Protein AF-A0A7V2NKX8-F1 (afdb_monomer)

Radius of gyration: 27.33 Å; Cα contacts (8 Å, |Δi|>4): 771; chains: 1; bounding box: 65×80×84 Å

Structure (mmCIF, N/CA/C/O backbone):
data_AF-A0A7V2NKX8-F1
#
_entry.id   AF-A0A7V2NKX8-F1
#
loop_
_atom_site.group_PDB
_atom_site.id
_atom_site.type_symbol
_atom_site.label_atom_id
_atom_site.label_alt_id
_atom_site.label_comp_id
_atom_site.label_asym_id
_atom_site.label_entity_id
_atom_site.label_seq_id
_atom_site.pdbx_PDB_ins_code
_atom_site.Cartn_x
_atom_site.Cartn_y
_atom_site.Cartn_z
_atom_site.occupancy
_atom_site.B_iso_or_equiv
_atom_site.auth_seq_id
_atom_site.auth_comp_id
_atom_site.auth_asym_id
_atom_site.auth_atom_id
_atom_site.pdbx_PDB_model_num
ATOM 1 N N . VAL A 1 1 ? -2.791 -14.539 -4.372 1.00 86.00 1 VAL A N 1
ATOM 2 C CA . VAL A 1 1 ? -1.426 -14.027 -4.653 1.00 86.00 1 VAL A CA 1
ATOM 3 C C . VAL A 1 1 ? -1.255 -12.547 -4.314 1.00 86.00 1 VAL A C 1
ATOM 5 O O . VAL A 1 1 ? -0.538 -12.259 -3.369 1.00 86.00 1 VAL A O 1
ATOM 8 N N . VAL A 1 2 ? -1.883 -11.596 -5.023 1.00 87.94 2 VAL A N 1
ATOM 9 C CA . VAL A 1 2 ? -1.654 -10.149 -4.773 1.00 87.94 2 VAL A CA 1
ATOM 10 C C . VAL A 1 2 ? -2.033 -9.726 -3.353 1.00 87.94 2 VAL A C 1
ATOM 12 O O . VAL A 1 2 ? -1.256 -9.037 -2.705 1.00 87.94 2 VAL A O 1
ATOM 15 N N . GLU A 1 3 ? -3.174 -10.184 -2.837 1.00 80.44 3 GLU A N 1
ATOM 16 C CA . GLU A 1 3 ? -3.588 -9.921 -1.448 1.00 80.44 3 GLU A CA 1
ATOM 17 C C . GLU A 1 3 ? -2.590 -10.478 -0.418 1.00 80.44 3 GLU A C 1
ATOM 19 O O . GLU A 1 3 ? -2.285 -9.825 0.573 1.00 80.44 3 GLU A O 1
ATOM 24 N N . GLU A 1 4 ? -2.013 -11.653 -0.677 1.00 77.62 4 GLU A N 1
ATOM 25 C CA . GLU A 1 4 ? -0.997 -12.254 0.200 1.00 77.62 4 GLU A CA 1
ATOM 26 C C . GLU A 1 4 ? 0.262 -11.386 0.238 1.00 77.62 4 GLU A C 1
ATOM 28 O O . GLU A 1 4 ? 0.815 -11.130 1.304 1.00 77.62 4 GLU A O 1
ATOM 33 N N . MET A 1 5 ? 0.690 -10.882 -0.923 1.00 83.44 5 MET A N 1
ATOM 34 C CA . MET A 1 5 ? 1.859 -10.009 -1.028 1.00 83.44 5 MET A CA 1
ATOM 35 C C . MET A 1 5 ? 1.597 -8.609 -0.472 1.00 83.44 5 MET A C 1
ATOM 37 O O . MET A 1 5 ? 2.503 -7.995 0.092 1.00 83.44 5 MET A O 1
ATOM 41 N N . ALA A 1 6 ? 0.361 -8.118 -0.554 1.00 79.19 6 ALA A N 1
ATOM 42 C CA . ALA A 1 6 ? -0.075 -6.894 0.108 1.00 79.19 6 ALA A CA 1
ATOM 43 C C . ALA A 1 6 ? 0.093 -7.005 1.624 1.00 79.19 6 ALA A C 1
ATOM 45 O O . ALA A 1 6 ? 0.728 -6.165 2.263 1.00 79.19 6 ALA A O 1
ATOM 46 N N . ILE A 1 7 ? -0.374 -8.116 2.183 1.00 69.81 7 ILE A N 1
ATOM 47 C CA . ILE A 1 7 ? -0.242 -8.389 3.606 1.00 69.81 7 ILE A CA 1
ATOM 48 C C . ILE A 1 7 ? 1.227 -8.567 4.003 1.00 69.81 7 ILE A C 1
ATOM 50 O O . ILE A 1 7 ? 1.686 -7.906 4.937 1.00 69.81 7 ILE A O 1
ATOM 54 N N . ALA A 1 8 ? 1.985 -9.387 3.270 1.00 68.81 8 ALA A N 1
ATOM 55 C CA . ALA A 1 8 ? 3.402 -9.617 3.543 1.00 68.81 8 ALA A CA 1
ATOM 56 C C . ALA A 1 8 ? 4.214 -8.309 3.479 1.00 68.81 8 ALA A C 1
ATOM 58 O O . ALA A 1 8 ? 5.013 -8.012 4.361 1.00 68.81 8 ALA A O 1
ATOM 59 N N . SER A 1 9 ? 3.991 -7.472 2.467 1.00 69.06 9 SER A N 1
ATOM 60 C CA . SER A 1 9 ? 4.708 -6.196 2.323 1.00 69.06 9 SER A CA 1
ATOM 61 C C . SER A 1 9 ? 4.183 -5.077 3.239 1.00 69.06 9 SER A C 1
ATOM 63 O O . SER A 1 9 ? 4.839 -4.042 3.381 1.00 69.06 9 SER A O 1
ATOM 65 N N . GLY A 1 10 ? 3.011 -5.259 3.858 1.00 68.50 10 GLY A N 1
ATOM 66 C CA . GLY A 1 10 ? 2.302 -4.239 4.635 1.00 68.50 10 GLY A CA 1
ATOM 67 C C . GLY A 1 10 ? 1.699 -3.111 3.787 1.00 68.50 10 GLY A C 1
ATOM 68 O O . GLY A 1 10 ? 1.258 -2.099 4.341 1.00 68.50 10 GLY A O 1
ATOM 69 N N . ILE A 1 11 ? 1.692 -3.257 2.459 1.00 74.25 11 ILE A N 1
ATOM 70 C CA . ILE A 1 11 ? 1.139 -2.292 1.504 1.00 74.25 11 ILE A CA 1
ATOM 71 C C . ILE A 1 11 ? -0.282 -2.727 1.142 1.00 74.25 11 ILE A C 1
ATOM 73 O O . ILE A 1 11 ? -0.498 -3.908 0.908 1.00 74.25 11 ILE A O 1
ATOM 77 N N . PRO A 1 12 ? -1.255 -1.807 1.034 1.00 71.94 12 PRO A N 1
ATOM 78 C CA . PRO A 1 12 ? -2.581 -2.143 0.523 1.00 71.94 12 PRO A CA 1
ATOM 79 C C . PRO A 1 12 ? -2.504 -2.829 -0.840 1.00 71.94 12 PRO A C 1
ATOM 81 O O . PRO A 1 12 ? -1.695 -2.433 -1.682 1.00 71.94 12 PRO A O 1
ATOM 84 N N . ALA A 1 13 ? -3.378 -3.803 -1.086 1.00 82.94 13 ALA A N 1
ATOM 85 C CA . ALA A 1 13 ? -3.408 -4.478 -2.374 1.00 82.94 13 ALA A CA 1
ATOM 86 C C . ALA A 1 13 ? -3.686 -3.456 -3.502 1.00 82.94 13 ALA A C 1
ATOM 88 O O . ALA A 1 13 ? -4.699 -2.747 -3.473 1.00 82.94 13 ALA A O 1
ATOM 89 N N . PRO A 1 14 ? -2.773 -3.305 -4.477 1.00 84.75 14 PRO A N 1
ATOM 90 C CA . PRO A 1 14 ? -3.016 -2.459 -5.630 1.00 84.75 14 PRO A CA 1
ATOM 91 C C . PRO A 1 14 ? -4.041 -3.135 -6.554 1.00 84.75 14 PRO A C 1
ATOM 93 O O . PRO A 1 14 ? -4.100 -4.367 -6.606 1.00 84.75 14 PRO A O 1
ATOM 96 N N . PRO A 1 15 ? -4.837 -2.362 -7.312 1.00 84.44 15 PRO A N 1
ATOM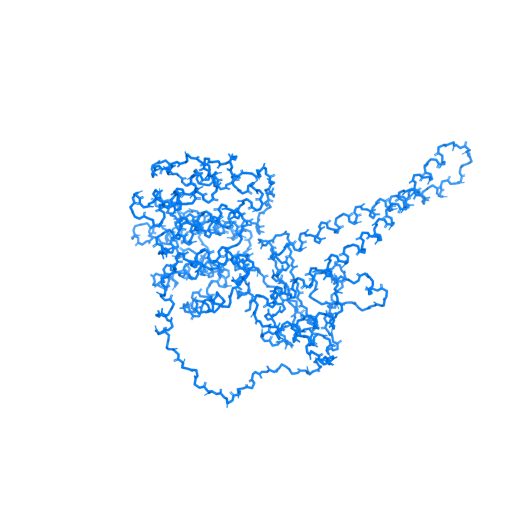 97 C CA . PRO A 1 15 ? -5.657 -2.922 -8.377 1.00 84.44 15 PRO A CA 1
ATOM 98 C C . PRO A 1 15 ? -4.797 -3.704 -9.374 1.00 84.44 15 PRO A C 1
ATOM 100 O O . PRO A 1 15 ? -3.687 -3.278 -9.713 1.00 84.44 15 PRO A O 1
ATOM 103 N N . VAL A 1 16 ? -5.330 -4.831 -9.840 1.00 89.75 16 VAL A N 1
ATOM 104 C CA . VAL A 1 16 ? -4.649 -5.743 -10.761 1.00 89.75 16 VAL A CA 1
ATOM 105 C C . VAL A 1 16 ? -5.318 -5.662 -12.125 1.00 89.75 16 VAL A C 1
ATOM 107 O O . VAL A 1 16 ? -6.537 -5.783 -12.220 1.00 89.75 16 VAL A O 1
ATOM 110 N N . TYR A 1 17 ? -4.521 -5.472 -13.171 1.00 90.31 17 TYR A N 1
ATOM 111 C CA . TYR A 1 17 ? -4.978 -5.421 -14.554 1.00 90.31 17 TYR A CA 1
ATOM 112 C C . TYR A 1 17 ? -4.379 -6.576 -15.342 1.00 90.31 17 TYR A C 1
ATOM 114 O O . TYR A 1 17 ? -3.179 -6.835 -15.260 1.00 90.31 17 TYR A O 1
ATOM 122 N N . LEU A 1 18 ? -5.220 -7.238 -16.129 1.00 91.62 18 LEU A N 1
ATOM 123 C CA . LEU A 1 18 ? -4.806 -8.289 -17.045 1.00 91.62 18 LEU A CA 1
ATOM 124 C C . LEU A 1 18 ? -4.604 -7.699 -18.442 1.00 91.62 18 LEU A C 1
ATOM 126 O O . LEU A 1 18 ? -5.542 -7.171 -19.040 1.00 91.62 18 LEU A O 1
ATOM 130 N N . LEU A 1 19 ? -3.384 -7.802 -18.962 1.00 88.56 19 LEU A N 1
ATOM 131 C CA . LEU A 1 19 ? -3.098 -7.608 -20.377 1.00 88.56 19 LEU A CA 1
ATOM 132 C C . LEU A 1 19 ? -3.481 -8.891 -21.115 1.00 88.56 19 LEU A C 1
ATOM 134 O O . LEU A 1 19 ? -2.686 -9.828 -21.229 1.00 88.56 19 LEU A O 1
ATOM 138 N N . ALA A 1 20 ? -4.740 -8.930 -21.549 1.00 86.88 20 ALA A N 1
ATOM 139 C CA . ALA A 1 20 ? -5.260 -10.003 -22.380 1.00 86.88 20 ALA A CA 1
ATOM 140 C C . ALA A 1 20 ? -4.481 -10.081 -23.703 1.00 86.88 20 ALA A C 1
ATOM 142 O O . ALA A 1 20 ? -3.975 -9.070 -24.185 1.00 86.88 20 ALA A O 1
ATOM 143 N N . GLU A 1 21 ? -4.409 -11.281 -24.279 1.00 85.75 21 GLU A N 1
ATOM 144 C CA . GLU A 1 21 ? -3.775 -11.552 -25.583 1.00 85.75 21 GLU A CA 1
ATOM 145 C C . GLU A 1 21 ? -2.246 -11.362 -25.637 1.00 85.75 21 GLU A C 1
ATOM 147 O O . GLU A 1 21 ? -1.655 -11.531 -26.696 1.00 85.75 21 GLU A O 1
ATOM 152 N N . GLU A 1 22 ? -1.581 -11.091 -24.510 1.00 84.81 22 GLU A N 1
ATOM 153 C CA . GLU A 1 22 ? -0.115 -11.039 -24.420 1.00 84.81 22 GLU A CA 1
ATOM 154 C C . GLU A 1 22 ? 0.438 -12.394 -23.919 1.00 84.81 22 GLU A C 1
ATOM 156 O O . GLU A 1 22 ? 0.313 -12.698 -22.725 1.00 84.81 22 GLU A O 1
ATOM 161 N N . PRO A 1 23 ? 1.041 -13.232 -24.793 1.00 83.62 23 PRO A N 1
ATOM 162 C CA . PRO A 1 23 ? 1.459 -14.595 -24.449 1.00 83.62 23 PRO A CA 1
ATOM 163 C C . PRO A 1 23 ? 2.796 -14.661 -23.698 1.00 83.62 23 PRO A C 1
ATOM 165 O O . PRO A 1 23 ? 3.122 -15.703 -23.135 1.00 83.62 23 PRO A O 1
ATOM 168 N N . GLY A 1 24 ? 3.594 -13.590 -23.694 1.00 82.69 24 GLY A N 1
ATOM 169 C CA . GLY A 1 24 ? 4.851 -13.547 -22.947 1.00 82.69 24 GLY A CA 1
ATOM 170 C C . GLY A 1 24 ? 4.618 -13.447 -21.439 1.00 82.69 24 GLY A C 1
ATOM 171 O O . GLY A 1 24 ? 3.645 -12.839 -20.994 1.00 82.69 24 GLY A O 1
ATOM 172 N N . ILE A 1 25 ? 5.526 -14.003 -20.637 1.00 85.88 25 ILE A N 1
ATOM 173 C CA . ILE A 1 25 ? 5.483 -13.901 -19.173 1.00 85.88 25 ILE A CA 1
ATOM 174 C C . ILE A 1 25 ? 6.019 -12.530 -18.765 1.00 85.88 25 ILE A C 1
ATOM 176 O O . ILE A 1 25 ? 7.224 -12.263 -18.824 1.00 85.88 25 ILE A O 1
ATOM 180 N N . ASN A 1 26 ? 5.120 -11.641 -18.355 1.00 86.62 26 ASN A N 1
ATOM 181 C CA . ASN A 1 26 ? 5.476 -10.335 -17.836 1.00 86.62 26 ASN A CA 1
ATOM 182 C C . ASN A 1 26 ? 4.508 -9.819 -16.759 1.00 86.62 26 ASN A C 1
ATOM 184 O O . ASN A 1 26 ? 3.315 -10.137 -16.727 1.00 86.62 26 ASN A O 1
ATOM 188 N N . ALA A 1 27 ? 5.043 -8.977 -15.887 1.00 88.50 27 ALA A N 1
ATOM 189 C CA . ALA A 1 27 ? 4.299 -8.206 -14.906 1.00 88.50 27 ALA A CA 1
ATOM 190 C C . ALA A 1 27 ? 4.972 -6.840 -14.736 1.00 88.50 27 ALA A C 1
ATOM 192 O O . ALA A 1 27 ? 6.127 -6.668 -15.122 1.00 88.50 27 ALA A O 1
ATOM 193 N N . PHE A 1 28 ? 4.248 -5.854 -14.215 1.00 87.06 28 PHE A N 1
ATOM 194 C CA . PHE A 1 28 ? 4.824 -4.553 -13.883 1.00 87.06 28 PHE A CA 1
ATOM 195 C C . PHE A 1 28 ? 4.026 -3.834 -12.803 1.00 87.06 28 PHE A C 1
ATOM 197 O O . PHE A 1 28 ? 2.795 -3.897 -12.772 1.00 87.06 28 PHE A O 1
ATOM 204 N N . ALA A 1 29 ? 4.722 -3.062 -11.976 1.00 87.56 29 ALA A N 1
ATOM 205 C CA . ALA A 1 29 ? 4.133 -2.057 -11.104 1.00 87.56 29 ALA A CA 1
ATOM 206 C C . ALA A 1 29 ? 4.202 -0.650 -11.728 1.00 87.56 29 ALA A C 1
ATOM 208 O O . ALA A 1 29 ? 5.256 -0.192 -12.176 1.00 87.56 29 ALA A O 1
ATOM 209 N N . ALA A 1 30 ? 3.085 0.080 -11.703 1.00 83.88 30 ALA A N 1
ATOM 210 C CA . ALA A 1 30 ? 3.014 1.472 -12.152 1.00 83.88 30 ALA A CA 1
ATOM 211 C C . ALA A 1 30 ? 2.344 2.373 -11.104 1.00 83.88 30 ALA A C 1
ATOM 213 O O . ALA A 1 30 ? 1.443 1.941 -10.395 1.00 83.88 30 ALA A O 1
ATOM 214 N N . GLY A 1 31 ? 2.783 3.633 -11.002 1.00 82.44 31 GLY A N 1
ATOM 215 C CA . GLY A 1 31 ? 2.271 4.615 -10.033 1.00 82.44 31 GLY A CA 1
ATOM 216 C C . GLY A 1 31 ? 3.345 5.602 -9.556 1.00 82.44 31 GLY A C 1
ATOM 217 O O . GLY A 1 31 ? 4.519 5.491 -9.911 1.00 82.44 31 GLY A O 1
ATOM 218 N N . PHE A 1 32 ? 2.980 6.596 -8.742 1.00 78.25 32 PHE A N 1
ATOM 219 C CA . PHE A 1 32 ? 3.934 7.556 -8.158 1.00 78.25 32 PHE A CA 1
ATOM 220 C C . PHE A 1 32 ? 4.232 7.301 -6.667 1.00 78.25 32 PHE A C 1
ATOM 222 O O . PHE A 1 32 ? 5.248 7.755 -6.107 1.00 78.25 32 PHE A O 1
ATOM 229 N N . SER A 1 33 ? 3.332 6.608 -5.987 1.00 77.50 33 SER A N 1
ATOM 230 C CA . SER A 1 33 ? 3.396 6.217 -4.585 1.00 77.50 33 SER A CA 1
ATOM 231 C C . SER A 1 33 ? 2.703 4.862 -4.381 1.00 77.50 33 SER A C 1
ATOM 233 O O . SER A 1 33 ? 1.998 4.396 -5.268 1.00 77.50 33 SER A O 1
ATOM 235 N N . PRO A 1 34 ? 2.852 4.222 -3.210 1.00 77.38 34 PRO A N 1
ATOM 236 C CA . PRO A 1 34 ? 2.105 2.999 -2.908 1.00 77.38 34 PRO A CA 1
ATOM 237 C C . PRO A 1 34 ? 0.575 3.171 -2.934 1.00 77.38 34 PRO A C 1
ATOM 239 O O . PRO A 1 34 ? -0.153 2.201 -3.105 1.00 77.38 34 PRO A O 1
ATOM 242 N N . ARG A 1 35 ? 0.069 4.403 -2.776 1.00 75.44 35 ARG A N 1
ATOM 243 C CA . ARG A 1 35 ? -1.374 4.690 -2.712 1.00 75.44 35 ARG A CA 1
ATOM 244 C C . ARG A 1 35 ? -2.054 4.613 -4.082 1.00 75.44 35 ARG A C 1
ATOM 246 O O . ARG A 1 35 ? -3.188 4.156 -4.163 1.00 75.44 35 ARG A O 1
ATOM 253 N N . ASP A 1 36 ? -1.357 5.036 -5.131 1.00 78.88 36 ASP A N 1
ATOM 254 C CA . ASP A 1 36 ? -1.800 5.064 -6.533 1.00 78.88 36 ASP A CA 1
ATOM 255 C C . ASP A 1 36 ? -1.119 3.972 -7.376 1.00 78.88 36 ASP A C 1
ATOM 257 O O . ASP A 1 36 ? -1.082 4.059 -8.601 1.00 78.88 36 ASP A O 1
ATOM 261 N N . ALA A 1 37 ? -0.537 2.966 -6.718 1.00 84.88 37 ALA A N 1
ATOM 262 C CA . ALA A 1 37 ? 0.099 1.848 -7.392 1.00 84.88 37 ALA A CA 1
ATOM 263 C C . ALA A 1 37 ? -0.943 0.918 -8.028 1.00 84.88 37 ALA A C 1
ATOM 265 O O . ALA A 1 37 ? -1.986 0.640 -7.433 1.00 84.88 37 ALA A O 1
ATOM 266 N N . VAL A 1 38 ? -0.616 0.398 -9.207 1.00 88.75 38 VAL A N 1
ATOM 267 C CA . VAL A 1 38 ? -1.339 -0.663 -9.915 1.00 88.75 38 VAL A CA 1
ATOM 268 C C . VAL A 1 38 ? -0.356 -1.754 -10.323 1.00 88.75 38 VAL A C 1
ATOM 270 O O . VAL A 1 38 ? 0.819 -1.464 -10.559 1.00 88.75 38 VAL A O 1
ATOM 273 N N . ILE A 1 39 ? -0.838 -2.991 -10.419 1.00 90.81 39 ILE A N 1
ATOM 274 C CA . ILE A 1 39 ? -0.069 -4.119 -10.952 1.00 90.81 39 ILE A CA 1
ATOM 275 C C . ILE A 1 39 ? -0.699 -4.556 -12.271 1.00 90.81 39 ILE A C 1
ATOM 277 O O . ILE A 1 39 ? -1.894 -4.835 -12.329 1.00 90.81 39 ILE A O 1
ATOM 281 N N . GLY A 1 40 ? 0.101 -4.617 -13.328 1.00 90.81 40 GLY A N 1
ATOM 282 C CA . GLY A 1 40 ? -0.261 -5.261 -14.584 1.00 90.81 40 GLY A CA 1
ATOM 283 C C . GLY A 1 40 ? 0.344 -6.658 -14.656 1.00 90.81 40 GLY A C 1
ATOM 284 O O . GLY A 1 40 ? 1.505 -6.840 -14.299 1.00 90.81 40 GLY A O 1
ATOM 285 N N . VAL A 1 41 ? -0.426 -7.631 -15.130 1.00 92.75 41 VAL A N 1
ATOM 286 C CA . VAL A 1 41 ? 0.032 -8.994 -15.436 1.00 92.75 41 VAL A CA 1
ATOM 287 C C . VAL A 1 41 ? -0.401 -9.363 -16.849 1.00 92.75 41 VAL A C 1
ATOM 289 O O . VAL A 1 41 ? -1.491 -8.990 -17.274 1.00 92.75 41 VAL A O 1
ATOM 292 N N . THR A 1 42 ? 0.442 -10.064 -17.599 1.00 90.62 42 THR A N 1
ATOM 293 C CA . THR A 1 42 ? 0.073 -10.600 -18.918 1.00 90.62 42 THR A CA 1
ATOM 294 C C . THR A 1 42 ? -0.684 -11.918 -18.798 1.00 90.62 42 THR A C 1
ATOM 296 O O . THR A 1 42 ? -0.576 -12.616 -17.788 1.00 90.62 42 THR A O 1
ATOM 299 N N . GLN A 1 43 ? -1.425 -12.280 -19.847 1.00 91.06 43 GLN A N 1
ATOM 300 C CA . GLN A 1 43 ? -2.075 -13.588 -19.948 1.00 91.06 43 GLN A CA 1
ATOM 301 C C . GLN A 1 43 ? -1.054 -14.734 -19.824 1.00 91.06 43 GLN A C 1
ATOM 303 O O . GLN A 1 43 ? -1.264 -15.659 -19.042 1.00 91.06 43 GLN A O 1
ATOM 308 N N . GLY A 1 44 ? 0.108 -14.614 -20.481 1.00 86.38 44 GLY A N 1
ATOM 309 C CA . GLY A 1 44 ? 1.201 -15.588 -20.377 1.00 86.38 44 GLY A CA 1
ATOM 310 C C . GLY A 1 44 ? 1.683 -15.834 -18.944 1.00 86.38 44 GLY A C 1
ATOM 311 O O . GLY A 1 44 ? 1.943 -16.974 -18.569 1.00 86.38 44 GLY A O 1
ATOM 312 N N . THR A 1 45 ? 1.731 -14.796 -18.104 1.00 90.00 45 THR A N 1
ATOM 313 C CA . THR A 1 45 ? 2.105 -14.923 -16.684 1.00 90.00 45 THR A CA 1
ATOM 314 C C . THR A 1 45 ? 1.121 -15.775 -15.888 1.00 90.00 45 THR A C 1
ATOM 316 O O . THR A 1 45 ? 1.534 -16.461 -14.959 1.00 90.00 45 THR A O 1
ATOM 319 N N . ILE A 1 46 ? -0.169 -15.733 -16.226 1.00 91.12 46 ILE A N 1
ATOM 320 C CA . ILE A 1 46 ? -1.202 -16.517 -15.539 1.00 91.12 46 ILE A CA 1
ATOM 321 C C . ILE A 1 46 ? -1.209 -17.960 -16.046 1.00 91.12 46 ILE A C 1
ATOM 323 O O . ILE A 1 46 ? -1.332 -18.884 -15.247 1.00 91.12 46 ILE A O 1
ATOM 327 N N . ASP A 1 47 ? -1.056 -18.150 -17.354 1.00 89.94 47 ASP A N 1
ATOM 328 C CA . ASP A 1 47 ? -1.216 -19.465 -17.978 1.00 89.94 47 ASP A CA 1
ATOM 329 C C . ASP A 1 47 ? 0.028 -20.354 -17.820 1.00 89.94 47 ASP A C 1
ATOM 331 O O . ASP A 1 47 ? -0.084 -21.577 -17.722 1.00 89.94 47 ASP A O 1
ATOM 335 N N . GLN A 1 48 ? 1.224 -19.753 -17.792 1.00 87.88 48 GLN A N 1
ATOM 336 C CA . GLN A 1 48 ? 2.491 -20.488 -17.901 1.00 87.88 48 GLN A CA 1
ATOM 337 C C . GLN A 1 48 ? 3.257 -20.620 -16.583 1.00 87.88 48 GLN A C 1
ATOM 339 O O . GLN A 1 48 ? 4.191 -21.421 -16.518 1.00 87.88 48 GLN A O 1
ATOM 344 N N . LEU A 1 49 ? 2.902 -19.850 -15.549 1.00 90.12 49 LEU A N 1
ATOM 345 C CA . LEU A 1 49 ? 3.551 -19.926 -14.241 1.00 90.12 49 LEU A CA 1
ATOM 346 C C . LEU A 1 49 ? 2.733 -20.764 -13.261 1.00 90.12 49 LEU A C 1
ATOM 348 O O . LEU A 1 49 ? 1.509 -20.651 -13.183 1.00 90.12 49 LEU A O 1
ATOM 352 N N . SER A 1 50 ? 3.423 -21.554 -12.437 1.00 91.50 50 SER A N 1
ATOM 353 C CA . SER A 1 50 ? 2.797 -22.153 -11.258 1.00 91.50 50 SER A CA 1
ATOM 354 C C . SER A 1 50 ? 2.387 -21.069 -10.255 1.00 91.50 50 SER A C 1
ATOM 356 O O . SER A 1 50 ? 2.861 -19.929 -10.297 1.00 91.50 50 SER A O 1
ATOM 358 N N . ARG A 1 51 ? 1.528 -21.421 -9.294 1.00 90.62 51 ARG A N 1
ATOM 359 C CA . ARG A 1 51 ? 1.091 -20.487 -8.246 1.00 90.62 51 ARG A CA 1
ATOM 360 C C . ARG A 1 51 ? 2.272 -19.869 -7.485 1.00 90.62 51 ARG A C 1
ATOM 362 O O . ARG A 1 51 ? 2.247 -18.670 -7.210 1.00 90.62 51 ARG A O 1
ATOM 369 N N . ASP A 1 52 ? 3.290 -20.666 -7.173 1.00 89.50 52 ASP A N 1
ATOM 370 C CA . ASP A 1 52 ? 4.472 -20.230 -6.422 1.00 89.50 52 ASP A CA 1
ATOM 371 C C . ASP A 1 52 ? 5.385 -19.342 -7.271 1.00 89.50 52 ASP A C 1
ATOM 373 O O . ASP A 1 52 ? 5.909 -18.335 -6.792 1.00 89.50 52 ASP A O 1
ATOM 377 N N . GLN A 1 53 ? 5.515 -19.659 -8.560 1.00 92.88 53 GLN A N 1
ATOM 378 C CA . GLN A 1 53 ? 6.241 -18.823 -9.512 1.00 92.88 53 GLN A CA 1
ATOM 379 C C . GLN A 1 53 ? 5.554 -17.468 -9.700 1.00 92.88 53 GLN A C 1
ATOM 381 O O . GLN A 1 53 ? 6.201 -16.424 -9.600 1.00 92.88 53 GLN A O 1
ATOM 386 N N . LEU A 1 54 ? 4.231 -17.472 -9.883 1.00 93.00 54 LEU A N 1
ATOM 387 C CA . LEU A 1 54 ? 3.417 -16.263 -9.938 1.00 93.00 54 LEU A CA 1
ATOM 388 C C . LEU A 1 54 ? 3.562 -15.446 -8.648 1.00 93.00 54 LEU A C 1
ATOM 390 O O . LEU A 1 54 ? 3.720 -14.229 -8.703 1.00 93.00 54 LEU A O 1
ATOM 394 N N . GLN A 1 55 ? 3.553 -16.098 -7.483 1.00 91.25 55 GLN A N 1
ATOM 395 C CA . GLN A 1 55 ? 3.776 -15.427 -6.204 1.00 91.25 55 GLN A CA 1
ATOM 396 C C . GLN A 1 55 ? 5.159 -14.768 -6.137 1.00 91.25 55 GLN A C 1
ATOM 398 O O . GLN A 1 55 ? 5.244 -13.616 -5.714 1.00 91.25 55 GLN A O 1
ATOM 403 N N . GLY A 1 56 ? 6.209 -15.433 -6.626 1.00 91.06 56 GLY A N 1
ATOM 404 C CA . GLY A 1 56 ? 7.552 -14.863 -6.760 1.00 91.06 56 GLY A CA 1
ATOM 405 C C . GLY A 1 56 ? 7.591 -13.610 -7.642 1.00 91.06 56 GLY A C 1
ATOM 406 O O . GLY A 1 56 ? 8.129 -12.584 -7.223 1.00 91.06 56 GLY A O 1
ATOM 407 N N . VAL A 1 57 ? 6.971 -13.658 -8.827 1.00 92.69 57 VAL A N 1
ATOM 408 C CA . VAL A 1 57 ? 6.881 -12.508 -9.749 1.00 92.69 57 VAL A CA 1
ATOM 409 C C . VAL A 1 57 ? 6.131 -11.341 -9.106 1.00 92.69 57 VAL A C 1
ATOM 411 O O . VAL A 1 57 ? 6.623 -10.216 -9.090 1.00 92.69 57 VAL A O 1
ATOM 414 N N . ILE A 1 58 ? 4.967 -11.592 -8.503 1.00 93.06 58 ILE A N 1
ATOM 415 C CA . ILE A 1 58 ? 4.195 -10.537 -7.836 1.00 93.06 58 ILE A CA 1
ATOM 416 C C . ILE A 1 58 ? 4.966 -9.956 -6.644 1.00 93.06 58 ILE A C 1
ATOM 418 O O . ILE A 1 58 ? 4.963 -8.743 -6.449 1.00 93.06 58 ILE A O 1
ATOM 422 N N . ALA A 1 59 ? 5.667 -10.779 -5.863 1.00 89.62 59 ALA A N 1
ATOM 423 C CA . ALA A 1 59 ? 6.488 -10.308 -4.751 1.00 89.62 59 ALA A CA 1
ATOM 424 C C . ALA A 1 59 ? 7.614 -9.362 -5.206 1.00 89.62 59 ALA A C 1
ATOM 426 O O . ALA A 1 59 ? 7.903 -8.371 -4.529 1.00 89.62 59 ALA A O 1
ATOM 427 N N . HIS A 1 60 ? 8.215 -9.639 -6.365 1.00 91.69 60 HIS A N 1
ATOM 428 C CA . HIS A 1 60 ? 9.190 -8.755 -6.999 1.00 91.69 60 HIS A CA 1
ATOM 429 C C . HIS A 1 60 ? 8.568 -7.390 -7.332 1.00 91.69 60 HIS A C 1
ATOM 431 O O . HIS A 1 60 ? 9.099 -6.357 -6.920 1.00 91.69 60 HIS A O 1
ATOM 437 N N . GLU A 1 61 ? 7.387 -7.369 -7.957 1.00 90.94 61 GLU A N 1
ATOM 438 C CA . GLU A 1 61 ? 6.673 -6.121 -8.267 1.00 90.94 61 GLU A CA 1
ATOM 439 C C . GLU A 1 61 ? 6.287 -5.329 -7.007 1.00 90.94 61 GLU A C 1
ATOM 441 O O . GLU A 1 61 ? 6.448 -4.106 -6.945 1.00 90.94 61 GLU A O 1
ATOM 446 N N . PHE A 1 62 ? 5.858 -6.012 -5.942 1.00 88.69 62 PHE A N 1
ATOM 447 C CA . PHE A 1 62 ? 5.606 -5.370 -4.649 1.00 88.69 62 PHE A CA 1
ATOM 448 C C . PHE A 1 62 ? 6.862 -4.726 -4.055 1.00 88.69 62 PHE A C 1
ATOM 450 O O . PHE A 1 62 ? 6.762 -3.671 -3.424 1.00 88.69 62 PHE A O 1
ATOM 457 N N . SER A 1 63 ? 8.050 -5.298 -4.280 1.00 87.00 63 SER A N 1
ATOM 458 C CA . SER A 1 63 ? 9.309 -4.693 -3.834 1.00 87.00 63 SER A CA 1
ATOM 459 C C . SER A 1 63 ? 9.564 -3.341 -4.499 1.00 87.00 63 SER A C 1
ATOM 461 O O . SER A 1 63 ? 9.997 -2.397 -3.827 1.00 87.00 63 SER A O 1
ATOM 463 N N . HIS A 1 64 ? 9.227 -3.191 -5.781 1.00 87.25 64 HIS A N 1
ATOM 464 C CA . HIS A 1 64 ? 9.332 -1.907 -6.476 1.00 87.25 64 HIS A CA 1
ATOM 465 C C . HIS A 1 64 ? 8.371 -0.854 -5.917 1.00 87.25 64 HIS A C 1
ATOM 467 O O . HIS A 1 64 ? 8.746 0.319 -5.776 1.00 87.25 64 HIS A O 1
ATOM 473 N N . ILE A 1 65 ? 7.156 -1.263 -5.541 1.00 87.12 65 ILE A N 1
ATOM 474 C CA . ILE A 1 65 ? 6.185 -0.384 -4.880 1.00 87.12 65 ILE A CA 1
ATOM 475 C C . ILE A 1 65 ? 6.713 0.030 -3.500 1.00 87.12 65 ILE A C 1
ATOM 477 O O . ILE A 1 65 ? 6.801 1.227 -3.206 1.00 87.12 65 ILE A O 1
ATOM 481 N N . PHE A 1 66 ? 7.128 -0.943 -2.684 1.00 82.25 66 PHE A N 1
ATOM 482 C CA . PHE A 1 66 ? 7.619 -0.737 -1.319 1.00 82.25 66 PHE A CA 1
ATOM 483 C C . PHE A 1 66 ? 8.840 0.175 -1.272 1.00 82.25 66 PHE A C 1
ATOM 485 O O . PHE A 1 66 ? 8.873 1.168 -0.542 1.00 82.25 66 PHE A O 1
ATOM 492 N N . ASN A 1 67 ? 9.842 -0.123 -2.095 1.00 81.44 67 ASN A N 1
ATOM 493 C CA . ASN A 1 67 ? 11.093 0.613 -2.101 1.00 81.44 67 ASN A CA 1
ATOM 494 C C . ASN A 1 67 ? 11.010 1.936 -2.885 1.00 81.44 67 ASN A C 1
ATO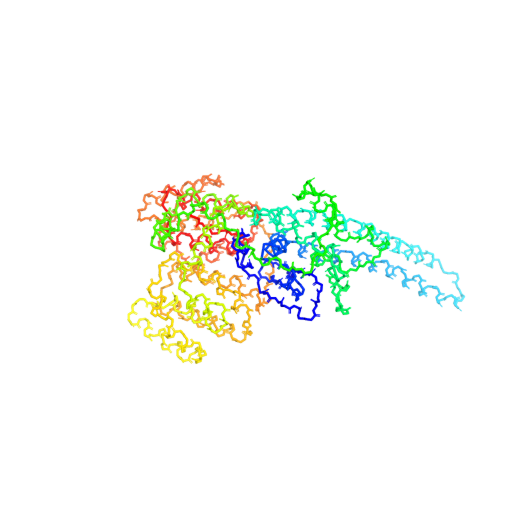M 496 O O . ASN A 1 67 ? 12.000 2.677 -2.940 1.00 81.44 67 ASN A O 1
ATOM 500 N N . GLY A 1 68 ? 9.859 2.255 -3.489 1.00 82.12 68 GLY A N 1
ATOM 501 C CA . GLY A 1 68 ? 9.611 3.512 -4.195 1.00 82.12 68 GLY A CA 1
ATOM 502 C C . GLY A 1 68 ? 10.340 3.640 -5.535 1.00 82.12 68 GLY A C 1
ATOM 503 O O . GLY A 1 68 ? 10.671 4.760 -5.941 1.00 82.12 68 GLY A O 1
ATOM 504 N N . ASP A 1 69 ? 10.588 2.519 -6.216 1.00 85.69 69 ASP A N 1
ATOM 505 C CA . ASP A 1 69 ? 11.280 2.486 -7.508 1.00 85.69 69 ASP A CA 1
ATOM 506 C C . ASP A 1 69 ? 10.560 3.266 -8.590 1.00 85.69 69 ASP A C 1
ATOM 508 O O . ASP A 1 69 ? 11.193 4.021 -9.327 1.00 85.69 69 ASP A O 1
ATOM 512 N N . MET A 1 70 ? 9.232 3.180 -8.626 1.00 85.31 70 MET A N 1
ATOM 513 C CA . MET A 1 70 ? 8.425 3.883 -9.623 1.00 85.31 70 MET A CA 1
ATOM 514 C C . MET A 1 70 ? 8.706 5.398 -9.599 1.00 85.31 70 MET A C 1
ATOM 516 O O . MET A 1 70 ? 9.006 6.023 -10.619 1.00 85.31 70 MET A O 1
ATOM 520 N N . ARG A 1 71 ? 8.741 6.000 -8.400 1.00 84.94 71 ARG A N 1
ATOM 521 C CA . ARG A 1 71 ? 9.065 7.424 -8.215 1.00 84.94 71 ARG A CA 1
ATOM 522 C C . ARG A 1 71 ? 10.510 7.746 -8.585 1.00 84.94 71 ARG A C 1
ATOM 524 O O . ARG A 1 71 ? 10.774 8.818 -9.139 1.00 84.94 71 ARG A O 1
ATOM 531 N N . LEU A 1 72 ? 11.448 6.878 -8.211 1.00 84.75 72 LEU A N 1
ATOM 532 C CA . LEU A 1 72 ? 12.862 7.050 -8.532 1.00 84.75 72 LEU A CA 1
ATOM 533 C C . LEU A 1 72 ? 13.064 7.056 -10.053 1.00 84.75 72 LEU A C 1
ATOM 535 O O . LEU A 1 72 ? 13.681 7.985 -10.574 1.00 84.75 72 LEU A O 1
ATOM 539 N N . ASN A 1 73 ? 12.468 6.093 -10.756 1.00 82.00 73 ASN A N 1
ATOM 540 C CA . ASN A 1 73 ? 12.535 5.957 -12.208 1.00 82.00 73 ASN A CA 1
ATOM 541 C C . ASN A 1 73 ? 11.950 7.180 -12.923 1.00 82.00 73 ASN A C 1
ATOM 543 O O . ASN A 1 73 ? 12.633 7.757 -13.772 1.00 82.00 73 ASN A O 1
ATOM 547 N N . ILE A 1 74 ? 10.770 7.661 -12.511 1.00 84.56 74 ILE A N 1
ATOM 548 C CA . ILE A 1 74 ? 10.160 8.889 -13.058 1.00 84.56 74 ILE A CA 1
ATOM 549 C C . ILE A 1 74 ? 11.091 10.102 -12.884 1.00 84.56 74 ILE A C 1
ATOM 551 O O . ILE A 1 74 ? 11.282 10.891 -13.812 1.00 84.56 74 ILE A O 1
ATOM 555 N N . ARG A 1 75 ? 11.725 10.259 -11.712 1.00 87.81 75 ARG A N 1
ATOM 556 C CA . ARG A 1 75 ? 12.669 11.365 -11.461 1.00 87.81 75 ARG A CA 1
ATOM 557 C C . ARG A 1 75 ? 13.928 11.260 -12.313 1.00 87.81 75 ARG A C 1
ATOM 559 O O . ARG A 1 75 ? 14.361 12.268 -12.867 1.00 87.81 75 ARG A O 1
ATOM 566 N N . LEU A 1 76 ? 14.508 10.065 -12.417 1.00 85.31 76 LEU A N 1
ATOM 567 C CA . LEU A 1 76 ? 15.686 9.825 -13.249 1.00 85.31 76 LEU A CA 1
ATOM 568 C C . LEU A 1 76 ? 15.379 10.122 -14.719 1.00 85.31 76 LEU A C 1
ATOM 570 O O . LEU A 1 76 ? 16.165 10.802 -15.373 1.00 85.31 76 LEU A O 1
ATOM 574 N N . MET A 1 77 ? 14.216 9.702 -15.224 1.00 83.00 77 MET A N 1
ATOM 575 C CA . MET A 1 77 ? 13.763 10.057 -16.571 1.00 83.00 77 MET A CA 1
ATOM 576 C C . MET A 1 77 ? 13.623 11.563 -16.760 1.00 83.00 77 MET A C 1
ATOM 578 O O . MET A 1 77 ? 14.121 12.093 -17.748 1.00 83.00 77 MET A O 1
ATOM 582 N N . GLY A 1 78 ? 12.990 12.262 -15.815 1.00 87.19 78 GLY A N 1
ATOM 583 C CA . GLY A 1 78 ? 12.838 13.716 -15.878 1.00 87.19 78 GLY A CA 1
ATOM 584 C C . GLY A 1 78 ? 14.183 14.446 -15.943 1.00 87.19 78 GLY A C 1
ATOM 585 O O . GLY A 1 78 ? 14.360 15.337 -16.771 1.00 87.19 78 GLY A O 1
ATOM 586 N N . ILE A 1 79 ? 15.155 14.034 -15.122 1.00 89.19 79 ILE A N 1
ATOM 587 C CA . ILE A 1 79 ? 16.506 14.616 -15.120 1.00 89.19 79 ILE A CA 1
ATOM 588 C C . ILE A 1 79 ? 17.230 14.332 -16.441 1.00 89.19 79 ILE A C 1
ATOM 590 O O . ILE A 1 79 ? 17.784 15.253 -17.037 1.00 89.19 79 ILE A O 1
ATOM 594 N N . LEU A 1 80 ? 17.208 13.086 -16.926 1.00 86.44 80 LEU A N 1
ATOM 595 C CA . LEU A 1 80 ? 17.891 12.715 -18.170 1.00 86.44 80 LEU A CA 1
ATOM 596 C C . LEU A 1 80 ? 17.299 13.415 -19.389 1.00 86.44 80 LEU A C 1
ATOM 598 O O . LEU A 1 80 ? 18.053 13.905 -20.226 1.00 86.44 80 LEU A O 1
ATOM 602 N N . ASN A 1 81 ? 15.971 13.505 -19.463 1.00 87.25 81 ASN A N 1
ATOM 603 C CA . ASN A 1 81 ? 15.289 14.241 -20.522 1.00 87.25 81 ASN A CA 1
ATOM 604 C C . ASN A 1 81 ? 15.581 15.745 -20.426 1.00 87.25 81 ASN A C 1
ATOM 606 O O . ASN A 1 81 ? 15.818 16.378 -21.449 1.00 87.25 81 ASN A O 1
ATOM 610 N N . GLY A 1 82 ? 15.662 16.313 -19.216 1.00 91.25 82 GLY A N 1
ATOM 611 C CA . GLY A 1 82 ? 16.104 17.696 -19.021 1.00 91.25 82 GLY A CA 1
ATOM 612 C C . GLY A 1 82 ? 17.511 17.951 -19.569 1.00 91.25 82 GLY A C 1
ATOM 613 O O . GLY A 1 82 ? 17.725 18.932 -20.277 1.00 91.25 82 GLY A O 1
ATOM 614 N N . ILE A 1 83 ? 18.457 17.044 -19.308 1.00 90.69 83 ILE A N 1
ATOM 615 C CA . ILE A 1 83 ? 19.825 17.116 -19.849 1.00 90.69 83 ILE A CA 1
ATOM 616 C C . ILE A 1 83 ? 19.824 16.942 -21.377 1.00 90.69 83 ILE A C 1
ATOM 618 O O . ILE A 1 83 ? 20.511 17.680 -22.082 1.00 90.69 83 ILE A O 1
ATOM 622 N N . LEU A 1 84 ? 19.008 16.026 -21.906 1.00 89.38 84 LEU A N 1
ATOM 623 C CA . LEU A 1 84 ? 18.880 15.803 -23.347 1.00 89.38 84 LEU A CA 1
ATOM 624 C C . LEU A 1 84 ? 18.375 17.059 -24.068 1.00 89.38 84 LEU A C 1
ATOM 626 O O . LEU A 1 84 ? 18.913 17.425 -25.113 1.00 89.38 84 LEU A O 1
ATOM 630 N N . VAL A 1 85 ? 17.392 17.757 -23.492 1.00 93.62 85 VAL A N 1
ATOM 631 C CA . VAL A 1 85 ? 16.863 19.016 -24.039 1.00 93.62 85 VAL A CA 1
ATOM 632 C C . VAL A 1 85 ? 17.962 20.073 -24.175 1.00 93.62 85 VAL A C 1
ATOM 634 O O . VAL A 1 85 ? 17.986 20.780 -25.178 1.00 93.62 85 VAL A O 1
ATOM 637 N N . ILE A 1 86 ? 18.920 20.145 -23.243 1.00 92.94 86 ILE A N 1
ATOM 638 C CA . ILE A 1 86 ? 20.083 21.046 -23.358 1.00 92.94 86 ILE A CA 1
ATOM 639 C C . ILE A 1 86 ? 20.888 20.726 -24.629 1.00 92.94 86 ILE A C 1
ATOM 641 O O . ILE A 1 86 ? 21.244 21.634 -25.383 1.00 92.94 86 ILE A O 1
ATOM 645 N N . GLY A 1 87 ? 21.115 19.439 -24.904 1.00 92.06 87 GLY A N 1
ATOM 646 C CA . GLY A 1 87 ? 21.821 18.981 -26.104 1.00 92.06 87 GLY A CA 1
ATOM 647 C C . GLY A 1 87 ? 21.055 19.285 -27.390 1.00 92.06 87 GLY A C 1
ATOM 648 O O . GLY A 1 87 ? 21.635 19.790 -28.352 1.00 92.06 87 GLY A O 1
ATOM 649 N N . ILE A 1 88 ? 19.738 19.058 -27.380 1.00 92.19 88 ILE A N 1
ATOM 650 C CA . ILE A 1 88 ? 18.834 19.370 -28.494 1.00 92.19 88 ILE A CA 1
ATOM 651 C C . ILE A 1 88 ? 18.820 20.877 -28.786 1.00 92.19 88 ILE A C 1
ATOM 653 O O . ILE A 1 88 ? 18.895 21.274 -29.948 1.00 92.19 88 ILE A O 1
ATOM 657 N N . ILE A 1 89 ? 18.783 21.732 -27.759 1.00 93.38 89 ILE A N 1
ATOM 658 C CA . ILE A 1 89 ? 18.878 23.190 -27.925 1.00 93.38 89 ILE A CA 1
ATOM 659 C C . ILE A 1 89 ? 20.214 23.557 -28.580 1.00 93.38 89 ILE A C 1
ATOM 661 O O . ILE A 1 89 ? 20.226 24.298 -29.562 1.00 93.38 89 ILE A O 1
ATOM 665 N N . GLY A 1 90 ? 21.330 22.999 -28.095 1.00 92.19 90 GLY A N 1
ATOM 666 C CA . GLY A 1 90 ? 22.645 23.187 -28.714 1.00 92.19 90 GLY A CA 1
ATOM 667 C C . GLY A 1 90 ? 22.665 22.775 -30.191 1.00 92.19 90 GLY A C 1
ATOM 668 O O . GLY A 1 90 ? 23.164 23.518 -31.037 1.00 92.19 90 GLY A O 1
ATOM 669 N N . TYR A 1 91 ? 22.042 21.639 -30.518 1.00 91.25 91 TYR A N 1
ATOM 670 C CA . TYR A 1 91 ? 21.871 21.165 -31.891 1.00 91.25 91 TYR A CA 1
ATOM 671 C C . TYR A 1 91 ? 21.063 22.131 -32.763 1.00 91.25 91 TYR A C 1
ATOM 673 O O . TYR A 1 91 ? 21.523 22.497 -33.843 1.00 91.25 91 TYR A O 1
ATOM 681 N N . TYR A 1 92 ? 19.904 22.606 -32.301 1.00 91.25 92 TYR A N 1
ATOM 682 C CA . TYR A 1 92 ? 19.077 23.543 -33.068 1.00 91.25 92 TYR A CA 1
ATOM 683 C C . TYR A 1 92 ? 19.741 24.911 -33.257 1.00 91.25 92 TYR A C 1
ATOM 685 O O . TYR A 1 92 ? 19.619 25.501 -34.334 1.00 91.25 92 TYR A O 1
ATOM 693 N N . ILE A 1 93 ? 20.485 25.413 -32.265 1.00 89.62 93 ILE A N 1
ATOM 694 C CA . ILE A 1 93 ? 21.271 26.649 -32.417 1.00 89.62 93 ILE A CA 1
ATOM 695 C C . ILE A 1 93 ? 22.344 26.451 -33.497 1.00 89.62 93 ILE A C 1
ATOM 697 O O . ILE A 1 93 ? 22.506 27.301 -34.371 1.00 89.62 93 ILE A O 1
ATOM 701 N N . LEU A 1 94 ? 23.035 25.307 -33.496 1.00 86.81 94 LEU A N 1
ATOM 702 C CA . LEU A 1 94 ? 24.051 24.998 -34.502 1.00 86.81 94 LEU A CA 1
ATOM 703 C C . LEU A 1 94 ? 23.440 24.855 -35.907 1.00 86.81 94 LEU A C 1
ATOM 705 O O . LEU A 1 94 ? 23.957 25.406 -36.881 1.00 86.81 94 LEU A O 1
ATOM 709 N N . TYR A 1 95 ? 22.317 24.144 -36.013 1.00 85.00 95 TYR A N 1
ATOM 710 C CA . TYR A 1 95 ? 21.607 23.909 -37.269 1.00 85.00 95 TYR A CA 1
ATOM 711 C C . TYR A 1 95 ? 21.050 25.211 -37.869 1.00 85.00 95 TYR A C 1
ATOM 713 O O . TYR A 1 95 ? 21.257 25.491 -39.050 1.00 85.00 95 TYR A O 1
ATOM 721 N N . SER A 1 96 ? 20.431 26.069 -37.053 1.00 81.62 96 SER A N 1
ATOM 722 C CA . SER A 1 96 ? 19.927 27.378 -37.498 1.00 81.62 96 SER A CA 1
ATOM 723 C C . SER A 1 96 ? 21.052 28.338 -37.912 1.00 81.62 96 SER A C 1
ATOM 725 O O . SER A 1 96 ? 20.936 29.016 -38.935 1.00 81.62 96 SER A O 1
ATOM 727 N N . ALA A 1 97 ? 22.189 28.328 -37.206 1.00 75.56 97 ALA A N 1
ATOM 728 C CA . ALA A 1 97 ? 23.390 29.074 -37.593 1.00 75.56 97 ALA A CA 1
ATOM 729 C C . ALA A 1 97 ? 24.044 28.559 -38.895 1.00 75.56 97 ALA A C 1
ATOM 731 O O . ALA A 1 97 ? 24.793 29.283 -39.553 1.00 75.56 97 ALA A O 1
ATOM 732 N N . SER A 1 98 ? 23.761 27.315 -39.292 1.00 68.88 98 SER A N 1
ATOM 733 C CA . SER A 1 98 ? 24.239 26.731 -40.552 1.00 68.88 98 SER A CA 1
ATOM 734 C C . SER A 1 98 ? 23.421 27.215 -41.756 1.00 68.88 98 SER A C 1
ATOM 736 O O . SER A 1 98 ? 23.986 27.451 -42.825 1.00 68.88 98 S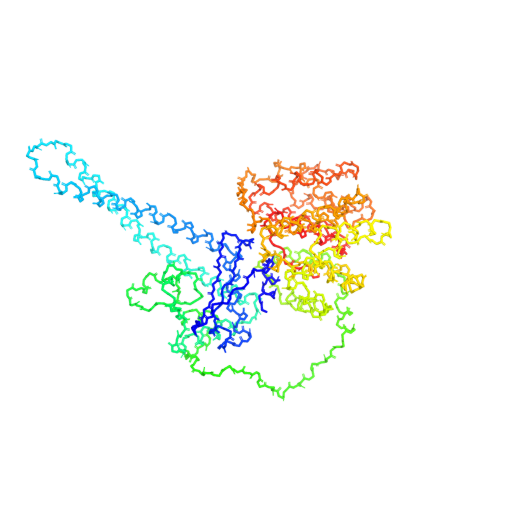ER A O 1
ATOM 738 N N . PHE A 1 99 ? 22.113 27.433 -41.575 1.00 62.94 99 PHE A N 1
ATOM 739 C CA . PHE A 1 99 ? 21.204 27.959 -42.604 1.00 62.94 99 PHE A CA 1
ATOM 740 C C . PHE A 1 99 ? 21.326 29.478 -42.825 1.00 62.94 99 PHE A C 1
ATOM 742 O O . PHE A 1 99 ? 21.035 29.962 -43.919 1.00 62.94 99 PHE A O 1
ATOM 749 N N . SER A 1 100 ? 21.806 30.242 -41.837 1.00 59.56 100 SER A N 1
ATOM 750 C CA . SER A 1 100 ? 21.975 31.702 -41.946 1.00 59.56 100 SER A CA 1
ATOM 751 C C . SER A 1 100 ? 23.216 32.149 -42.742 1.00 59.56 100 SER A C 1
ATOM 753 O O . SER A 1 100 ? 23.376 33.338 -43.019 1.00 59.56 100 SER A O 1
ATOM 755 N N . ARG A 1 101 ? 24.067 31.218 -43.207 1.00 54.94 101 ARG A N 1
ATOM 756 C CA . ARG A 1 101 ? 25.304 31.506 -43.971 1.00 54.94 101 ARG A CA 1
ATOM 757 C C . ARG A 1 101 ? 25.107 32.139 -45.361 1.00 54.94 101 ARG A C 1
ATOM 759 O O . ARG A 1 101 ? 26.093 32.369 -46.058 1.00 54.94 101 ARG A O 1
ATOM 766 N N . ARG A 1 102 ? 23.877 32.453 -45.789 1.00 52.03 102 ARG A N 1
ATOM 767 C CA . ARG A 1 102 ? 23.609 33.109 -47.087 1.00 52.03 102 ARG A CA 1
ATOM 768 C C . ARG A 1 102 ? 23.677 34.648 -47.049 1.00 52.03 102 ARG A C 1
ATOM 770 O O . ARG A 1 102 ? 23.586 35.266 -48.105 1.00 52.03 102 ARG A O 1
ATOM 777 N N . GLY A 1 103 ? 23.887 35.264 -45.880 1.00 50.78 103 GLY A N 1
ATOM 778 C CA . GLY A 1 103 ? 24.046 36.716 -45.712 1.00 50.78 103 GLY A CA 1
ATOM 779 C C . GLY A 1 103 ? 25.455 37.105 -45.254 1.00 50.78 103 GLY A C 1
ATOM 780 O O . GLY A 1 103 ? 25.879 36.785 -44.152 1.00 50.78 103 GLY A O 1
ATOM 781 N N . ARG A 1 104 ? 26.192 37.789 -46.126 1.00 47.78 104 ARG A N 1
ATOM 782 C CA . ARG A 1 104 ? 27.589 38.223 -45.986 1.00 47.78 104 ARG A CA 1
ATOM 783 C C . ARG A 1 104 ? 27.738 39.285 -44.880 1.00 47.78 104 ARG A C 1
ATOM 785 O O . ARG A 1 104 ? 27.280 40.405 -45.061 1.00 47.78 104 ARG A O 1
ATOM 792 N N . GLY A 1 105 ? 28.418 38.966 -43.778 1.00 48.78 105 GLY A N 1
ATOM 793 C CA . GLY A 1 105 ? 28.785 39.949 -42.750 1.00 48.78 105 GLY A CA 1
ATOM 794 C C . GLY A 1 105 ? 29.616 39.339 -41.623 1.00 48.78 105 GLY A C 1
ATOM 795 O O . GLY A 1 105 ? 29.123 38.521 -40.857 1.00 48.78 105 GLY A O 1
ATOM 796 N N . SER A 1 106 ? 30.893 39.710 -41.549 1.00 51.88 106 SER A N 1
ATOM 797 C CA . SER A 1 106 ? 31.835 39.332 -40.489 1.00 51.88 106 SER A CA 1
ATOM 798 C C . SER A 1 106 ? 31.409 39.965 -39.161 1.00 51.88 106 SER A C 1
ATOM 800 O O . SER A 1 106 ? 31.851 41.071 -38.850 1.00 51.88 106 SER A O 1
ATOM 802 N N . ASP A 1 107 ? 30.573 39.277 -38.383 1.00 56.56 107 ASP A N 1
ATOM 803 C CA . ASP A 1 107 ? 30.145 39.771 -37.076 1.00 56.56 107 ASP A CA 1
ATOM 804 C C . ASP A 1 107 ? 30.747 38.949 -35.928 1.00 56.56 107 ASP A C 1
ATOM 806 O O . ASP A 1 107 ? 30.634 37.720 -35.874 1.00 56.56 107 ASP A O 1
ATOM 810 N N . LYS A 1 108 ? 31.414 39.635 -34.991 1.00 58.75 108 LYS A N 1
ATOM 811 C CA . LYS A 1 108 ? 32.166 39.032 -33.870 1.00 58.75 108 LYS A CA 1
ATOM 812 C C . LYS A 1 108 ? 31.275 38.212 -32.918 1.00 58.75 108 LYS A C 1
ATOM 814 O O . LYS A 1 108 ? 31.796 37.407 -32.150 1.00 58.75 108 LYS A O 1
ATOM 819 N N . GLY A 1 109 ? 29.949 38.360 -32.995 1.00 63.41 109 GLY A N 1
ATOM 820 C CA . GLY A 1 109 ? 28.973 37.580 -32.221 1.00 63.41 109 GLY A CA 1
ATOM 821 C C . GLY A 1 109 ? 28.779 36.129 -32.689 1.00 63.41 109 GLY A C 1
ATOM 822 O O . GLY A 1 109 ? 28.408 35.275 -31.883 1.00 63.41 109 GLY A O 1
ATOM 823 N N . ALA A 1 110 ? 29.087 35.807 -33.951 1.00 69.50 110 ALA A N 1
ATOM 824 C CA . ALA A 1 110 ? 28.852 34.471 -34.513 1.00 69.50 110 ALA A CA 1
ATOM 825 C C . ALA A 1 110 ? 29.724 33.377 -33.866 1.00 69.50 110 ALA A C 1
ATOM 827 O O . ALA A 1 110 ? 29.272 32.247 -33.678 1.00 69.50 110 ALA A O 1
ATOM 828 N N . GLY A 1 111 ? 30.957 33.717 -33.469 1.00 78.62 111 GLY A N 1
ATOM 829 C CA . GLY A 1 111 ? 31.859 32.790 -32.777 1.00 78.62 111 GLY A CA 1
ATOM 830 C C . GLY A 1 111 ? 31.382 32.429 -31.366 1.00 78.62 111 GLY A C 1
ATOM 831 O O . GLY A 1 111 ? 31.489 31.274 -30.961 1.00 78.62 111 GLY A O 1
ATOM 832 N N . GLY A 1 112 ? 30.795 33.390 -30.644 1.00 82.94 112 GLY A N 1
ATOM 833 C CA . GLY A 1 112 ? 30.238 33.161 -29.307 1.00 82.94 112 GLY A CA 1
ATOM 834 C C . GLY A 1 112 ? 29.011 32.248 -29.332 1.00 82.94 112 GLY A C 1
ATOM 835 O O . GLY A 1 112 ? 28.911 31.328 -28.524 1.00 82.94 112 GLY A O 1
ATOM 836 N N . ILE A 1 113 ? 28.119 32.445 -30.309 1.00 84.06 113 ILE A N 1
ATOM 837 C CA . ILE A 1 113 ? 26.939 31.589 -30.513 1.00 84.06 113 ILE A CA 1
ATOM 838 C C . ILE A 1 113 ? 27.363 30.162 -30.885 1.00 84.06 113 ILE A C 1
ATOM 840 O O . ILE A 1 113 ? 26.807 29.202 -30.357 1.00 84.06 113 ILE A O 1
ATOM 844 N N . LEU A 1 114 ? 28.378 30.011 -31.743 1.00 86.38 114 LEU A N 1
ATOM 845 C CA . LEU A 1 114 ? 28.912 28.702 -32.122 1.00 86.38 114 LEU A CA 1
ATOM 846 C C . LEU A 1 114 ? 29.536 27.964 -30.928 1.00 86.38 114 LEU A C 1
ATOM 848 O O . LEU A 1 114 ? 29.247 26.788 -30.716 1.00 86.38 114 LEU A O 1
ATOM 852 N N . ALA A 1 115 ? 30.358 28.652 -30.131 1.00 89.25 115 ALA A N 1
ATOM 853 C CA . ALA A 1 115 ? 30.966 28.076 -28.934 1.00 89.25 115 ALA A CA 1
ATOM 854 C C . ALA A 1 115 ? 29.906 27.657 -27.902 1.00 89.25 115 ALA A C 1
ATOM 856 O O . ALA A 1 115 ? 29.995 26.568 -27.338 1.00 89.25 115 ALA A O 1
ATOM 857 N N . LEU A 1 116 ? 28.868 28.479 -27.707 1.00 90.94 116 LEU A N 1
ATOM 858 C CA . LEU A 1 116 ? 27.733 28.151 -26.845 1.00 90.94 116 LEU A CA 1
ATOM 859 C C . LEU A 1 116 ? 26.966 26.925 -27.362 1.00 90.94 116 LEU A C 1
ATOM 861 O O . LEU A 1 116 ? 26.682 26.018 -26.586 1.00 90.94 116 LEU A O 1
ATOM 865 N N . ALA A 1 117 ? 26.666 26.864 -28.662 1.00 90.94 117 ALA A N 1
ATOM 866 C CA . ALA A 1 117 ? 25.947 25.745 -29.272 1.00 90.94 117 ALA A CA 1
ATOM 867 C C . ALA A 1 117 ? 26.697 24.416 -29.098 1.00 90.94 117 ALA A C 1
ATOM 869 O O . ALA A 1 117 ? 26.109 23.423 -28.670 1.00 90.94 117 ALA A O 1
ATOM 870 N N . ILE A 1 118 ? 28.008 24.417 -29.366 1.00 92.50 118 ILE A N 1
ATOM 871 C CA . ILE A 1 118 ? 28.876 23.250 -29.166 1.00 92.50 118 ILE A CA 1
ATOM 872 C C . ILE A 1 118 ? 28.949 22.888 -27.678 1.00 92.50 118 ILE A C 1
ATOM 874 O O . ILE A 1 118 ? 28.816 21.717 -27.333 1.00 92.50 118 ILE A O 1
ATOM 878 N N . GLY A 1 119 ? 29.099 23.875 -26.790 1.00 94.56 119 GLY A N 1
ATOM 879 C CA . GLY A 1 119 ? 29.117 23.652 -25.344 1.00 94.56 119 GLY A CA 1
ATOM 880 C C . GLY A 1 119 ? 27.843 22.971 -24.836 1.00 94.56 119 GLY A C 1
ATOM 881 O O . GLY A 1 119 ? 27.924 21.957 -24.145 1.00 94.56 119 GLY A O 1
ATOM 882 N N . LEU A 1 120 ? 26.667 23.470 -25.233 1.00 94.88 120 LEU A N 1
ATOM 883 C CA . LEU A 1 120 ? 25.370 22.878 -24.883 1.00 94.88 120 LEU A CA 1
ATOM 884 C C . LEU A 1 120 ? 25.209 21.467 -25.464 1.00 94.88 120 LEU A C 1
ATOM 886 O O . LEU A 1 120 ? 24.726 20.575 -24.772 1.00 94.88 120 LEU A O 1
ATOM 890 N N . MET A 1 121 ? 25.656 21.250 -26.703 1.00 93.06 121 MET A N 1
ATOM 891 C CA . MET A 1 121 ? 25.617 19.946 -27.364 1.00 93.06 121 MET A CA 1
ATOM 892 C C . MET A 1 121 ? 26.471 18.906 -26.631 1.00 93.06 121 MET A C 1
ATOM 894 O O . MET A 1 121 ? 25.993 17.808 -26.348 1.00 93.06 121 MET A O 1
ATOM 898 N N . VAL A 1 122 ? 27.715 19.259 -26.292 1.00 94.12 122 VAL A N 1
ATOM 899 C CA . VAL A 1 122 ? 28.634 18.380 -25.559 1.00 94.12 122 VAL A CA 1
ATOM 900 C C . VAL A 1 122 ? 28.078 18.073 -24.174 1.00 94.12 122 VAL A C 1
ATOM 902 O O . VAL A 1 122 ? 27.977 16.904 -23.815 1.00 94.12 122 VAL A O 1
ATOM 905 N N . ILE A 1 123 ? 27.664 19.093 -23.416 1.00 94.06 123 ILE A N 1
ATOM 906 C CA . ILE A 1 123 ? 27.111 18.909 -22.067 1.00 94.06 123 ILE A CA 1
ATOM 907 C C . ILE A 1 123 ? 25.843 18.054 -22.108 1.00 94.06 123 ILE A C 1
ATOM 909 O O . ILE A 1 123 ? 25.710 17.124 -21.316 1.00 94.06 123 ILE A O 1
ATOM 913 N N . GLY A 1 124 ? 24.927 18.343 -23.033 1.00 92.56 124 GLY A N 1
ATOM 914 C CA . GLY A 1 124 ? 23.669 17.622 -23.164 1.00 92.56 124 GLY A CA 1
ATOM 915 C C . GLY A 1 124 ? 23.873 16.170 -23.577 1.00 92.56 124 GLY A C 1
ATOM 916 O O . GLY A 1 124 ? 23.516 15.270 -22.828 1.00 92.56 124 GLY A O 1
ATOM 917 N N . PHE A 1 125 ? 24.499 15.907 -24.727 1.00 90.50 125 PHE A N 1
ATOM 918 C CA . PHE A 1 125 ? 24.637 14.533 -25.217 1.00 90.50 125 PHE A CA 1
ATOM 919 C C . PHE A 1 125 ? 25.587 13.683 -24.370 1.00 90.50 125 PHE A C 1
ATOM 921 O O . PHE A 1 125 ? 25.247 12.539 -24.061 1.00 90.50 125 PHE A O 1
ATOM 928 N N . ALA A 1 126 ? 26.733 14.221 -23.932 1.00 92.06 126 ALA A N 1
ATOM 929 C CA . ALA A 1 126 ? 27.612 13.480 -23.026 1.00 92.06 126 ALA A CA 1
ATOM 930 C C . ALA A 1 126 ? 26.928 13.257 -21.670 1.00 92.06 126 ALA A C 1
ATOM 932 O O . ALA A 1 126 ? 26.976 12.153 -21.129 1.00 92.06 126 ALA A O 1
ATOM 933 N N . GLY A 1 127 ? 26.232 14.270 -21.145 1.00 90.69 127 GLY A N 1
ATOM 934 C CA . GLY A 1 127 ? 25.466 14.163 -19.907 1.00 90.69 127 GLY A CA 1
ATOM 935 C C . GLY A 1 127 ? 24.364 13.104 -19.985 1.00 90.69 127 GLY A C 1
ATOM 936 O O . GLY A 1 127 ? 24.247 12.286 -19.074 1.00 90.69 127 GLY A O 1
ATOM 937 N N . THR A 1 128 ? 23.599 13.052 -21.078 1.00 87.06 128 THR A N 1
ATOM 938 C CA . THR A 1 128 ? 22.585 12.013 -21.308 1.00 87.06 128 THR A CA 1
ATOM 939 C C . THR A 1 128 ? 23.218 10.629 -21.442 1.00 87.06 128 THR A C 1
ATOM 941 O O . THR A 1 128 ? 22.688 9.676 -20.878 1.00 87.06 128 THR A O 1
ATOM 944 N N . PHE A 1 129 ? 24.365 10.505 -22.118 1.00 86.00 129 PHE A N 1
ATOM 945 C CA . PHE A 1 129 ? 25.085 9.236 -22.249 1.00 86.00 129 PHE A CA 1
ATOM 946 C C . PHE A 1 129 ? 25.546 8.693 -20.887 1.00 86.00 129 PHE A C 1
ATOM 948 O O . PHE A 1 129 ? 25.149 7.597 -20.487 1.00 86.00 129 PHE A O 1
ATOM 955 N N . PHE A 1 130 ? 26.322 9.474 -20.126 1.00 88.69 130 PHE A N 1
ATOM 956 C CA . PHE A 1 130 ? 26.810 9.052 -18.808 1.00 88.69 130 PHE A CA 1
ATOM 957 C C . PHE A 1 130 ? 25.675 8.905 -17.791 1.00 88.69 130 PHE A C 1
ATOM 959 O O . PHE A 1 130 ? 25.663 7.961 -17.002 1.00 88.69 130 PHE A O 1
ATOM 966 N N . GLY A 1 131 ? 24.685 9.796 -17.834 1.00 85.88 131 GLY A N 1
ATOM 967 C CA . GLY A 1 131 ? 23.489 9.694 -17.008 1.00 85.88 131 GLY A CA 1
ATOM 968 C C . GLY A 1 131 ? 22.680 8.428 -17.308 1.00 85.88 131 GLY A C 1
ATOM 969 O O . GLY A 1 131 ? 22.191 7.784 -16.381 1.00 85.88 131 GLY A O 1
ATOM 970 N N . GLY A 1 132 ? 22.592 8.027 -18.578 1.00 83.69 132 GLY A N 1
ATOM 971 C CA . GLY A 1 132 ? 21.990 6.764 -18.999 1.00 83.69 132 GLY A CA 1
ATOM 972 C C . GLY A 1 132 ? 22.715 5.550 -18.413 1.00 83.69 132 GLY A C 1
ATOM 973 O O . GLY A 1 132 ? 22.060 4.651 -17.887 1.00 83.69 132 GLY A O 1
ATOM 974 N N . LEU A 1 133 ? 24.054 5.554 -18.407 1.00 83.88 133 LEU A N 1
ATOM 975 C CA . LEU A 1 133 ? 24.858 4.494 -17.782 1.00 83.88 133 LEU A CA 1
ATOM 976 C C . LEU A 1 133 ? 24.630 4.406 -16.266 1.00 83.88 133 LEU A C 1
ATOM 978 O O . LEU A 1 133 ? 24.460 3.308 -15.734 1.00 83.88 133 LEU A O 1
ATOM 982 N N . ILE A 1 134 ? 24.581 5.551 -15.575 1.00 86.19 134 ILE A N 1
ATOM 983 C CA . ILE A 1 134 ? 24.288 5.609 -14.135 1.00 86.19 134 ILE A CA 1
ATOM 984 C C . ILE A 1 134 ? 22.879 5.080 -13.861 1.00 86.19 134 ILE A C 1
ATOM 986 O O . ILE A 1 134 ? 22.710 4.230 -12.989 1.00 86.19 134 ILE A O 1
ATOM 990 N N . LYS A 1 135 ? 21.873 5.529 -14.624 1.00 84.75 135 LYS A N 1
ATOM 991 C CA . LYS A 1 135 ? 20.495 5.035 -14.504 1.00 84.75 135 LYS A CA 1
ATOM 992 C C . LYS A 1 135 ? 20.442 3.521 -14.691 1.00 84.75 135 LYS A C 1
ATOM 994 O O . LYS A 1 135 ? 19.833 2.846 -13.871 1.00 84.75 135 LYS A O 1
ATOM 999 N N . ALA A 1 136 ? 21.094 2.985 -15.721 1.00 80.38 136 ALA A N 1
ATOM 1000 C CA . ALA A 1 136 ? 21.115 1.547 -15.975 1.00 80.38 136 ALA A CA 1
ATOM 1001 C C . ALA A 1 136 ? 21.791 0.771 -14.829 1.00 80.38 136 ALA A C 1
ATOM 1003 O O . ALA A 1 136 ? 21.308 -0.284 -14.429 1.00 80.38 136 ALA A O 1
ATOM 1004 N N . ALA A 1 137 ? 22.874 1.300 -14.251 1.00 85.06 137 ALA A N 1
ATOM 1005 C CA . ALA A 1 137 ? 23.530 0.691 -13.094 1.00 85.06 137 ALA A CA 1
ATOM 1006 C C . ALA A 1 137 ? 22.644 0.700 -11.837 1.00 85.06 137 ALA A C 1
ATOM 1008 O O . ALA A 1 137 ? 22.556 -0.320 -11.154 1.00 85.06 137 ALA A O 1
ATOM 1009 N N . VAL A 1 138 ? 21.965 1.819 -11.559 1.00 85.38 138 VAL A N 1
ATOM 1010 C CA . VAL A 1 138 ? 21.009 1.926 -10.447 1.00 85.38 138 VAL A CA 1
ATOM 1011 C C . VAL A 1 138 ? 19.843 0.963 -10.658 1.00 85.38 138 VAL A C 1
ATOM 1013 O O . VAL A 1 138 ? 19.542 0.206 -9.744 1.00 85.38 138 VAL A O 1
ATOM 1016 N N . SER A 1 139 ? 19.257 0.930 -11.861 1.00 83.88 139 SER A N 1
ATOM 1017 C CA . SER A 1 139 ? 18.171 0.010 -12.229 1.00 83.88 139 SER A CA 1
ATOM 1018 C C . SER A 1 139 ? 18.560 -1.432 -11.920 1.00 83.88 139 SER A C 1
ATOM 1020 O O . SER A 1 139 ? 17.912 -2.072 -11.107 1.00 83.88 139 SER A O 1
ATOM 1022 N N . ARG A 1 140 ? 19.710 -1.905 -12.424 1.00 86.12 140 ARG A N 1
ATOM 1023 C CA . ARG A 1 140 ? 20.191 -3.270 -12.156 1.00 86.12 140 ARG A CA 1
ATOM 1024 C C . ARG A 1 140 ? 20.362 -3.576 -10.670 1.00 86.12 140 ARG A C 1
ATOM 1026 O O . ARG A 1 140 ? 20.066 -4.686 -10.247 1.00 86.12 140 ARG A O 1
ATOM 1033 N N . GLN A 1 141 ? 20.851 -2.622 -9.876 1.00 89.19 141 GLN A N 1
ATOM 1034 C CA . GLN A 1 141 ? 20.982 -2.823 -8.431 1.00 89.19 141 GLN A CA 1
ATOM 1035 C C . GLN A 1 141 ? 19.620 -2.937 -7.736 1.00 89.19 141 GLN A C 1
ATOM 1037 O O . GLN A 1 141 ? 19.501 -3.674 -6.757 1.00 89.19 141 GLN A O 1
ATOM 1042 N N . ARG A 1 142 ? 18.610 -2.225 -8.241 1.00 89.06 142 ARG A N 1
ATOM 1043 C CA . ARG A 1 142 ? 17.233 -2.298 -7.749 1.00 89.06 142 ARG A CA 1
ATOM 1044 C C . ARG A 1 142 ? 16.555 -3.607 -8.132 1.00 89.06 142 ARG A C 1
ATOM 1046 O O . ARG A 1 142 ? 15.926 -4.183 -7.261 1.00 89.06 142 ARG A O 1
ATOM 1053 N N . GLU A 1 143 ? 16.805 -4.144 -9.323 1.00 89.06 143 GLU A N 1
ATOM 1054 C CA . GLU A 1 143 ? 16.343 -5.489 -9.712 1.00 89.06 143 GLU A CA 1
ATOM 1055 C C . GLU A 1 143 ? 16.876 -6.576 -8.767 1.00 89.06 143 GLU A C 1
ATOM 1057 O O . GLU A 1 143 ? 16.125 -7.417 -8.292 1.00 89.06 143 GLU A O 1
ATOM 1062 N N . TYR A 1 144 ? 18.167 -6.530 -8.412 1.00 90.75 144 TYR A N 1
ATOM 1063 C CA . TYR A 1 144 ? 18.734 -7.496 -7.462 1.00 90.75 144 TYR A CA 1
ATOM 1064 C C . TYR A 1 144 ? 18.164 -7.354 -6.048 1.00 90.75 144 TYR A C 1
ATOM 1066 O O . TYR A 1 144 ? 18.032 -8.344 -5.332 1.00 90.75 144 TYR A O 1
ATOM 1074 N N . LEU A 1 145 ? 17.867 -6.121 -5.628 1.00 88.69 145 LEU A N 1
ATOM 1075 C CA . LEU A 1 145 ? 17.176 -5.877 -4.366 1.00 88.69 145 LEU A CA 1
ATOM 1076 C C . LEU A 1 145 ? 15.742 -6.414 -4.429 1.00 88.69 145 LEU A C 1
ATOM 1078 O O . LEU A 1 145 ? 15.293 -7.015 -3.462 1.00 88.69 145 LEU A O 1
ATOM 1082 N N . ALA A 1 146 ? 15.053 -6.229 -5.553 1.00 88.31 146 ALA A N 1
ATOM 1083 C CA . ALA A 1 146 ? 13.704 -6.726 -5.769 1.00 88.31 146 ALA A CA 1
ATOM 1084 C C . ALA A 1 146 ? 13.653 -8.257 -5.768 1.00 88.31 146 ALA A C 1
ATOM 1086 O O . ALA A 1 146 ? 12.803 -8.814 -5.085 1.00 88.31 146 ALA A O 1
ATOM 1087 N N . ASP A 1 147 ? 14.618 -8.934 -6.393 1.00 91.25 147 ASP A N 1
ATOM 1088 C CA . ASP A 1 147 ? 14.780 -10.391 -6.317 1.00 91.25 147 ASP A CA 1
ATOM 1089 C C . ASP A 1 147 ? 14.981 -10.872 -4.875 1.00 91.25 147 ASP A C 1
ATOM 1091 O O . ASP A 1 147 ? 14.280 -11.768 -4.409 1.00 91.25 147 ASP A O 1
ATOM 1095 N N . ALA A 1 148 ? 15.894 -10.242 -4.129 1.00 88.88 148 ALA A N 1
ATOM 1096 C CA . ALA A 1 148 ? 16.121 -10.582 -2.725 1.00 88.88 148 ALA A CA 1
ATOM 1097 C C . ALA A 1 148 ? 14.873 -10.331 -1.861 1.00 88.88 148 ALA A C 1
ATOM 1099 O O . ALA A 1 148 ? 14.543 -11.144 -0.997 1.00 88.88 148 ALA A O 1
ATOM 1100 N N . SER A 1 149 ? 14.155 -9.232 -2.106 1.00 83.94 149 SER A N 1
ATOM 1101 C CA . SER A 1 149 ? 12.890 -8.930 -1.435 1.00 83.94 149 SER A CA 1
ATOM 1102 C C . SER A 1 149 ? 11.771 -9.889 -1.837 1.00 83.94 149 SER A C 1
ATOM 1104 O O . SER A 1 149 ? 10.956 -10.226 -0.991 1.00 83.94 149 SER A O 1
ATOM 1106 N N . ALA A 1 150 ? 11.740 -10.386 -3.074 1.00 88.69 150 ALA A N 1
ATOM 1107 C CA . ALA A 1 150 ? 10.774 -11.392 -3.497 1.00 88.69 150 ALA A CA 1
ATOM 1108 C C . ALA A 1 150 ? 10.962 -12.687 -2.698 1.00 88.69 150 ALA A C 1
ATOM 1110 O O . ALA A 1 150 ? 9.999 -13.210 -2.140 1.00 88.69 150 ALA A O 1
ATOM 1111 N N . VAL A 1 151 ? 12.210 -13.145 -2.533 1.00 89.06 151 VAL A N 1
ATOM 1112 C CA . VAL A 1 151 ? 12.539 -14.272 -1.639 1.00 89.06 151 VAL A CA 1
ATOM 1113 C C . VAL A 1 151 ? 12.194 -13.940 -0.187 1.00 89.06 151 VAL A C 1
ATOM 1115 O O . VAL A 1 151 ? 11.713 -14.788 0.551 1.00 89.06 151 VAL A O 1
ATOM 1118 N N . GLN A 1 152 ? 12.411 -12.704 0.253 1.00 79.81 152 GLN A N 1
ATOM 1119 C CA . GLN A 1 152 ? 12.083 -12.273 1.613 1.00 79.81 152 GLN A CA 1
ATOM 1120 C C . GLN A 1 152 ? 10.571 -12.275 1.890 1.00 79.81 152 GLN A C 1
ATOM 1122 O O . GLN A 1 152 ? 10.165 -12.646 2.989 1.00 79.81 152 GLN A O 1
ATOM 1127 N N . PHE A 1 153 ? 9.755 -11.854 0.922 1.00 79.25 153 PHE A N 1
ATOM 1128 C CA . PHE A 1 153 ? 8.299 -11.769 1.042 1.00 79.25 153 PHE A CA 1
ATOM 1129 C C . PHE A 1 153 ? 7.618 -13.120 0.854 1.00 79.25 153 PHE A C 1
ATOM 1131 O O . PHE A 1 153 ? 6.634 -13.379 1.530 1.00 79.25 153 PHE A O 1
ATOM 1138 N N . THR A 1 154 ? 8.128 -13.977 -0.031 1.00 81.81 154 THR A N 1
ATOM 1139 C CA . THR A 1 154 ? 7.554 -15.313 -0.281 1.00 81.81 154 THR A CA 1
ATOM 1140 C C . THR A 1 154 ? 8.157 -16.399 0.599 1.00 81.81 154 THR A C 1
ATOM 1142 O O . THR A 1 154 ? 7.543 -17.442 0.786 1.00 81.81 154 THR A O 1
ATOM 1145 N N . ARG A 1 155 ? 9.385 -16.186 1.095 1.00 81.31 155 ARG A N 1
ATOM 1146 C CA . ARG A 1 155 ? 10.246 -17.201 1.733 1.00 81.31 155 ARG A CA 1
ATOM 1147 C C . ARG A 1 155 ? 10.489 -18.442 0.871 1.00 81.31 155 ARG A C 1
ATOM 1149 O O . ARG A 1 155 ? 11.023 -19.428 1.366 1.00 81.31 155 ARG A O 1
ATOM 1156 N N . ASN A 1 156 ? 10.185 -18.350 -0.421 1.00 84.88 156 ASN A N 1
ATOM 1157 C CA . ASN A 1 156 ? 10.324 -19.416 -1.393 1.00 84.88 156 ASN A CA 1
ATOM 1158 C C . ASN A 1 156 ? 11.269 -18.948 -2.519 1.00 84.88 156 ASN A C 1
ATOM 1160 O O . ASN A 1 156 ? 10.829 -18.259 -3.446 1.00 84.88 156 ASN A O 1
ATOM 1164 N N . PRO A 1 157 ? 12.577 -19.268 -2.446 1.00 89.38 157 PRO A N 1
ATOM 1165 C CA . PRO A 1 157 ? 13.519 -18.910 -3.505 1.00 89.38 157 PRO A CA 1
ATOM 1166 C C . PRO A 1 157 ? 13.189 -19.594 -4.837 1.00 89.38 157 PRO A C 1
ATOM 1168 O O . PRO A 1 157 ? 13.407 -18.993 -5.891 1.00 89.38 157 PRO A O 1
ATOM 1171 N N . ASP A 1 158 ? 12.597 -20.791 -4.795 1.00 90.06 158 ASP A N 1
ATOM 1172 C CA . ASP A 1 158 ? 12.251 -21.571 -5.983 1.00 90.06 158 ASP A CA 1
ATOM 1173 C C . ASP A 1 158 ? 11.115 -20.928 -6.783 1.00 90.06 158 ASP A C 1
ATOM 1175 O O . ASP A 1 158 ? 11.087 -21.053 -8.005 1.00 90.06 158 ASP A O 1
ATOM 1179 N N . GLY A 1 159 ? 10.231 -20.156 -6.139 1.00 90.69 159 GLY A N 1
ATOM 1180 C CA . GLY A 1 159 ? 9.182 -19.399 -6.827 1.00 90.69 159 GLY A CA 1
ATOM 1181 C C . GLY A 1 159 ? 9.761 -18.403 -7.839 1.00 90.69 159 GLY A C 1
ATOM 1182 O O . GLY A 1 159 ? 9.560 -18.525 -9.049 1.00 90.69 159 GLY A O 1
ATOM 1183 N N . ILE A 1 160 ? 10.545 -17.429 -7.366 1.00 91.38 160 ILE A N 1
ATOM 1184 C CA . ILE A 1 160 ? 11.159 -16.413 -8.239 1.00 91.38 160 ILE A CA 1
ATOM 1185 C C . ILE A 1 160 ? 12.227 -17.025 -9.166 1.00 91.38 160 ILE A C 1
ATOM 1187 O O . ILE A 1 160 ? 12.286 -16.669 -10.343 1.00 91.38 160 ILE A O 1
ATOM 1191 N N . ALA A 1 161 ? 13.048 -17.971 -8.687 1.00 91.19 161 ALA A N 1
ATOM 1192 C CA . ALA A 1 161 ? 14.060 -18.620 -9.521 1.00 91.19 161 ALA A CA 1
ATOM 1193 C C . ALA A 1 161 ? 13.418 -19.461 -10.632 1.00 91.19 161 ALA A C 1
ATOM 1195 O O . ALA A 1 161 ? 13.846 -19.376 -11.782 1.00 91.19 161 ALA A O 1
ATOM 1196 N N . GLY A 1 162 ? 12.365 -20.215 -10.312 1.00 90.06 162 GLY A N 1
ATOM 1197 C CA . GLY A 1 162 ? 11.581 -20.998 -11.262 1.00 90.06 162 GLY A CA 1
ATOM 1198 C C . GLY A 1 162 ? 10.928 -20.122 -12.327 1.00 90.06 162 GLY A C 1
ATOM 1199 O O . GLY A 1 162 ? 11.060 -20.413 -13.512 1.00 90.06 162 GLY A O 1
ATOM 1200 N N . ALA A 1 163 ? 10.332 -18.990 -11.939 1.00 89.94 163 ALA A N 1
ATOM 1201 C CA . ALA A 1 163 ? 9.770 -18.035 -12.895 1.00 89.94 163 ALA A CA 1
ATOM 1202 C C . ALA A 1 163 ? 10.834 -17.499 -13.874 1.00 89.94 163 ALA A C 1
ATOM 1204 O O . ALA A 1 163 ? 10.600 -17.427 -15.080 1.00 89.94 163 ALA A O 1
ATOM 1205 N N . LEU A 1 164 ? 12.036 -17.169 -13.383 1.00 88.94 164 LEU A N 1
ATOM 1206 C CA . LEU A 1 164 ? 13.148 -16.718 -14.230 1.00 88.94 164 LEU A CA 1
ATOM 1207 C C . LEU A 1 164 ? 13.677 -17.830 -15.151 1.00 88.94 164 LEU A C 1
ATOM 1209 O O . LEU A 1 164 ? 14.009 -17.549 -16.305 1.00 88.94 164 LEU A O 1
ATOM 1213 N N . LYS A 1 165 ? 13.746 -19.077 -14.660 1.00 89.81 165 LYS A N 1
ATOM 1214 C CA . LYS A 1 165 ? 14.111 -20.259 -15.461 1.00 89.81 165 LYS A CA 1
ATOM 1215 C C . LYS A 1 165 ? 13.098 -20.477 -16.591 1.00 89.81 165 LYS A C 1
ATOM 1217 O O . LYS A 1 165 ? 13.510 -20.697 -17.727 1.00 89.81 165 LYS A O 1
ATOM 1222 N N . ARG A 1 166 ? 11.803 -20.317 -16.299 1.00 86.19 166 ARG A N 1
ATOM 1223 C CA . ARG A 1 166 ? 10.695 -20.444 -17.257 1.00 86.19 166 ARG A CA 1
ATOM 1224 C C . ARG A 1 166 ? 10.734 -19.373 -18.347 1.00 86.19 166 ARG A C 1
ATOM 1226 O O . ARG A 1 166 ? 10.666 -19.683 -19.531 1.00 86.19 166 ARG A O 1
ATOM 1233 N N . ILE A 1 167 ? 10.948 -18.113 -17.963 1.00 84.81 167 ILE A N 1
ATOM 1234 C CA . ILE A 1 167 ? 11.099 -16.997 -18.915 1.00 84.81 167 ILE A CA 1
ATOM 1235 C C . ILE A 1 167 ? 12.264 -17.226 -19.881 1.00 84.81 167 ILE A C 1
ATOM 1237 O O . ILE A 1 167 ? 12.177 -16.848 -21.047 1.00 84.81 167 ILE A O 1
ATOM 1241 N N . GLY A 1 168 ? 13.370 -17.803 -19.407 1.00 80.94 168 GLY A N 1
ATOM 1242 C CA . GLY A 1 168 ? 14.532 -18.057 -20.254 1.00 80.94 168 GLY A CA 1
ATOM 1243 C C . GLY A 1 168 ? 14.392 -19.264 -21.188 1.00 80.94 168 GLY A C 1
ATOM 1244 O O . GLY A 1 168 ? 15.152 -19.342 -22.150 1.00 80.94 168 GLY A O 1
ATOM 1245 N N . GLY A 1 169 ? 13.456 -20.182 -20.919 1.00 78.31 169 GLY A N 1
ATOM 1246 C CA . GLY A 1 169 ? 13.269 -21.410 -21.701 1.00 78.31 169 GLY A CA 1
ATOM 1247 C C . GLY A 1 169 ? 12.176 -21.335 -22.769 1.00 78.31 169 GLY A C 1
ATOM 1248 O O . GLY A 1 169 ? 12.217 -22.100 -23.730 1.00 78.31 169 GLY A O 1
ATOM 1249 N N . LEU A 1 170 ? 11.223 -20.409 -22.644 1.00 77.88 170 LEU A N 1
ATOM 1250 C CA . LEU A 1 170 ? 10.086 -20.281 -23.561 1.00 77.88 170 LEU A CA 1
ATOM 1251 C C . LEU A 1 170 ? 10.379 -19.386 -24.775 1.00 77.88 170 LEU A C 1
ATOM 1253 O O . LEU A 1 170 ? 11.066 -18.371 -24.670 1.00 77.88 170 LEU A O 1
ATOM 1257 N N . GLU A 1 171 ? 9.785 -19.717 -25.928 1.00 65.50 171 GLU A N 1
ATOM 1258 C CA . GLU A 1 171 ? 10.001 -19.013 -27.206 1.00 65.50 171 GLU A CA 1
ATOM 1259 C C . GLU A 1 171 ? 9.545 -17.541 -27.167 1.00 65.50 171 GLU A C 1
ATOM 1261 O O . GLU A 1 171 ? 10.258 -16.642 -27.631 1.00 65.50 171 GLU A O 1
ATOM 1266 N N . PHE A 1 172 ? 8.387 -17.275 -26.553 1.00 59.31 172 PHE A N 1
ATOM 1267 C CA . PHE A 1 172 ? 7.883 -15.915 -26.327 1.00 59.31 172 PHE A CA 1
ATOM 1268 C C . PHE A 1 172 ? 8.624 -15.189 -25.190 1.00 59.31 172 PHE A C 1
ATOM 1270 O O . PHE A 1 172 ? 8.650 -13.953 -25.155 1.00 59.31 172 PHE A O 1
ATOM 1277 N N . GLY A 1 173 ? 9.268 -15.939 -24.289 1.00 77.56 173 GLY A N 1
ATOM 1278 C CA . GLY A 1 173 ? 9.980 -15.426 -23.120 1.00 77.56 173 GLY A CA 1
ATOM 1279 C C . GLY A 1 173 ? 9.152 -14.396 -22.347 1.00 77.56 173 GLY A C 1
ATOM 1280 O O . GLY A 1 173 ? 8.041 -14.683 -21.908 1.00 77.56 173 GLY A O 1
ATOM 1281 N N . SER A 1 174 ? 9.678 -13.173 -22.218 1.00 71.88 174 SER A N 1
ATOM 1282 C CA . SER A 1 174 ? 8.996 -12.033 -21.580 1.00 71.88 174 SER A CA 1
ATOM 1283 C C . SER A 1 174 ? 8.599 -10.909 -22.545 1.00 71.88 174 SER A C 1
ATOM 1285 O O . SER A 1 174 ? 8.470 -9.751 -22.132 1.00 71.88 174 SER A O 1
ATOM 1287 N N . LYS A 1 175 ? 8.496 -11.189 -23.849 1.00 72.69 175 LYS A N 1
ATOM 1288 C CA . LYS A 1 175 ? 8.153 -10.162 -24.845 1.00 72.69 175 LYS A CA 1
ATOM 1289 C C . LYS A 1 175 ? 6.693 -9.729 -24.696 1.00 72.69 175 LYS A C 1
ATOM 1291 O O . LYS A 1 175 ? 5.826 -10.550 -24.432 1.00 72.69 175 LYS A O 1
ATOM 1296 N N . VAL A 1 176 ? 6.460 -8.433 -24.879 1.00 70.06 176 VAL A N 1
ATOM 1297 C CA . VAL A 1 176 ? 5.127 -7.818 -24.944 1.00 70.06 176 VAL A CA 1
ATOM 1298 C C . VAL A 1 176 ? 5.009 -7.210 -26.338 1.00 70.06 176 VAL A C 1
ATOM 1300 O O . VAL A 1 176 ? 5.878 -6.425 -26.727 1.00 70.06 176 VAL A O 1
ATOM 1303 N N . GLU A 1 177 ? 3.998 -7.607 -27.105 1.00 71.81 177 GLU A N 1
ATOM 1304 C CA . GLU A 1 177 ? 3.871 -7.274 -28.533 1.00 71.81 177 GLU A CA 1
ATOM 1305 C C . GLU A 1 177 ? 3.244 -5.895 -28.781 1.00 71.81 177 GLU A C 1
ATOM 1307 O O . GLU A 1 177 ? 3.352 -5.344 -29.880 1.00 71.81 177 GLU A O 1
ATOM 1312 N N . ASN A 1 178 ? 2.642 -5.292 -27.753 1.00 71.12 178 ASN A N 1
ATOM 1313 C CA . ASN A 1 178 ? 2.034 -3.970 -27.836 1.00 71.12 178 ASN A CA 1
ATOM 1314 C C . ASN A 1 178 ? 2.983 -2.896 -28.435 1.00 71.12 178 ASN A C 1
ATOM 1316 O O . ASN A 1 178 ? 4.095 -2.706 -27.934 1.00 71.12 178 ASN A O 1
ATOM 1320 N N . PRO A 1 179 ? 2.545 -2.093 -29.429 1.00 66.88 179 PRO A N 1
ATOM 1321 C CA . PRO A 1 179 ? 3.357 -1.024 -30.022 1.00 66.88 179 PRO A CA 1
ATOM 1322 C C . PRO A 1 179 ? 3.891 0.023 -29.028 1.00 66.88 179 PRO A C 1
ATOM 1324 O O . PRO A 1 179 ? 4.919 0.644 -29.295 1.00 66.88 179 PRO A O 1
ATOM 1327 N N . GLY A 1 180 ? 3.216 0.223 -27.889 1.00 65.38 180 GLY A N 1
ATOM 1328 C CA . GLY A 1 180 ? 3.654 1.111 -26.803 1.00 65.38 180 GLY A CA 1
ATOM 1329 C C . GLY A 1 180 ? 4.635 0.472 -25.808 1.00 65.38 180 GLY A C 1
ATOM 1330 O O . GLY A 1 180 ? 5.216 1.176 -24.982 1.00 65.38 180 GLY A O 1
ATOM 1331 N N . ALA A 1 181 ? 4.872 -0.842 -25.887 1.00 60.62 181 ALA A N 1
ATOM 1332 C CA . ALA A 1 181 ? 5.767 -1.581 -24.993 1.00 60.62 181 ALA A CA 1
ATOM 1333 C C . ALA A 1 181 ? 7.195 -0.996 -24.886 1.00 60.62 181 ALA A C 1
ATOM 1335 O O . ALA A 1 181 ? 7.733 -0.982 -23.776 1.00 60.62 181 ALA A O 1
ATOM 1336 N N . PRO A 1 182 ? 7.826 -0.451 -25.953 1.00 60.97 182 PRO A N 1
ATOM 1337 C CA . PRO A 1 182 ? 9.158 0.150 -25.848 1.00 60.97 182 PRO A CA 1
ATOM 1338 C C . PRO A 1 182 ? 9.231 1.369 -24.919 1.00 60.97 182 PRO A C 1
ATOM 1340 O O . PRO A 1 182 ? 10.285 1.642 -24.347 1.00 60.97 182 PRO A O 1
ATOM 1343 N N . GLU A 1 183 ? 8.131 2.104 -24.742 1.00 59.03 183 GLU A N 1
ATOM 1344 C CA . GLU A 1 183 ? 8.090 3.306 -23.897 1.00 59.03 183 GLU A CA 1
ATOM 1345 C C . GLU A 1 183 ? 8.081 2.949 -22.401 1.00 59.03 183 GLU A C 1
ATOM 1347 O O . GLU A 1 183 ? 8.641 3.666 -21.565 1.00 59.03 183 GLU A O 1
ATOM 1352 N N . VAL A 1 184 ? 7.509 1.789 -22.067 1.00 61.12 184 VAL A N 1
ATOM 1353 C CA . VAL A 1 184 ? 7.349 1.273 -20.699 1.00 61.12 184 VAL A CA 1
ATOM 1354 C C . VAL A 1 184 ? 8.252 0.077 -20.387 1.00 61.12 184 VAL A C 1
ATOM 1356 O O . VAL A 1 184 ? 8.218 -0.440 -19.277 1.00 61.12 184 VAL A O 1
ATOM 1359 N N . SER A 1 185 ? 9.146 -0.306 -21.303 1.00 60.75 185 SER A N 1
ATOM 1360 C CA . SER A 1 185 ? 9.949 -1.538 -21.219 1.00 60.75 185 SER A CA 1
ATOM 1361 C C . SER A 1 185 ? 10.864 -1.654 -19.994 1.00 60.75 185 SER A C 1
ATOM 1363 O O . SER A 1 185 ? 11.420 -2.712 -19.736 1.00 60.75 185 SER A O 1
ATOM 1365 N N . HIS A 1 186 ? 11.089 -0.547 -19.291 1.00 62.94 186 HIS A N 1
ATOM 1366 C CA . HIS A 1 186 ? 11.899 -0.449 -18.079 1.00 62.94 186 HIS A CA 1
ATOM 1367 C C . HIS A 1 186 ? 11.115 -0.777 -16.798 1.00 62.94 186 HIS A C 1
ATOM 1369 O O . HIS A 1 186 ? 11.718 -0.808 -15.731 1.00 62.94 186 HIS A O 1
ATOM 1375 N N . ALA A 1 187 ? 9.788 -0.891 -16.890 1.00 57.88 187 ALA A N 1
ATOM 1376 C CA . ALA A 1 187 ? 8.898 -1.237 -15.785 1.00 57.88 187 ALA A CA 1
ATOM 1377 C C . ALA A 1 187 ? 8.527 -2.728 -15.781 1.00 57.88 187 ALA A C 1
ATOM 1379 O O . ALA A 1 187 ? 7.940 -3.198 -14.819 1.00 57.88 187 ALA A O 1
ATOM 1380 N N . PHE A 1 188 ? 8.842 -3.449 -16.857 1.00 69.19 188 PHE A N 1
ATOM 1381 C CA . PHE A 1 188 ? 8.536 -4.864 -17.022 1.00 69.19 188 PHE A CA 1
ATOM 1382 C C . PHE A 1 188 ? 9.470 -5.764 -16.204 1.00 69.19 188 PHE A C 1
ATOM 1384 O O . PHE A 1 188 ? 10.674 -5.529 -16.164 1.00 69.19 188 PHE A O 1
ATOM 1391 N N . PHE A 1 189 ? 8.921 -6.839 -15.639 1.00 50.00 189 PHE A N 1
ATOM 1392 C CA . PHE A 1 189 ? 9.602 -7.849 -14.820 1.00 50.00 189 PHE A CA 1
ATOM 1393 C C . PHE A 1 189 ? 10.826 -8.491 -15.502 1.00 50.00 189 PHE A C 1
ATOM 1395 O O . PHE A 1 189 ? 11.836 -8.835 -14.870 1.00 50.00 189 PHE A O 1
ATOM 1402 N N . ALA A 1 190 ? 10.742 -8.676 -16.820 1.00 57.44 190 ALA A N 1
ATOM 1403 C CA . ALA A 1 190 ? 11.818 -9.222 -17.631 1.00 57.44 190 ALA A CA 1
ATOM 1404 C C . ALA A 1 190 ? 11.913 -8.528 -18.998 1.00 57.44 190 ALA A C 1
ATOM 1406 O O . ALA A 1 190 ? 10.972 -7.905 -19.497 1.00 57.44 190 ALA A O 1
ATOM 1407 N N . GLN A 1 191 ? 13.110 -8.597 -19.589 1.00 62.09 191 GLN A N 1
ATOM 1408 C CA . GLN A 1 191 ? 13.493 -7.813 -20.759 1.00 62.09 191 GLN A CA 1
ATOM 1409 C C . GLN A 1 191 ? 12.627 -8.148 -21.989 1.00 62.09 191 GLN A C 1
ATOM 1411 O O . GLN A 1 191 ? 12.842 -9.151 -22.657 1.00 62.09 191 GLN A O 1
ATOM 1416 N N . GLY A 1 192 ? 11.694 -7.261 -22.346 1.00 44.47 192 GLY A N 1
ATOM 1417 C CA . GLY A 1 192 ? 10.779 -7.462 -23.478 1.00 44.47 192 GLY A CA 1
ATOM 1418 C C . GLY A 1 192 ? 11.355 -7.211 -24.884 1.00 44.47 192 GLY A C 1
ATOM 1419 O O . GLY A 1 192 ? 10.616 -7.327 -25.855 1.00 44.47 192 GLY A O 1
ATOM 1420 N N . ILE A 1 193 ? 12.639 -6.832 -25.033 1.00 45.75 193 ILE A N 1
ATOM 1421 C CA . ILE A 1 193 ? 13.251 -6.445 -26.328 1.00 45.75 193 ILE A CA 1
ATOM 1422 C C . ILE A 1 193 ? 14.716 -6.928 -26.422 1.00 45.75 193 ILE A C 1
ATOM 1424 O O . ILE A 1 193 ? 15.536 -6.622 -25.551 1.00 45.75 193 ILE A O 1
ATOM 1428 N N . SER A 1 194 ? 15.073 -7.648 -27.495 1.00 36.75 194 SER A N 1
ATOM 1429 C CA . SER A 1 194 ? 16.394 -8.276 -27.706 1.00 36.75 194 SER A CA 1
ATOM 1430 C C . SER A 1 194 ? 17.319 -7.484 -28.657 1.00 36.75 194 SER A C 1
ATOM 1432 O O . SER A 1 194 ? 16.945 -7.247 -29.804 1.00 36.75 194 SER A O 1
ATOM 1434 N N . GLY A 1 195 ? 18.551 -7.141 -28.230 1.00 35.56 195 GLY A N 1
ATOM 1435 C CA . GLY A 1 195 ? 19.597 -6.532 -29.081 1.00 35.56 195 GLY A CA 1
ATOM 1436 C C . GLY A 1 195 ? 20.994 -6.427 -28.424 1.00 35.56 195 GLY A C 1
ATOM 1437 O O . GLY A 1 195 ? 21.107 -6.141 -27.234 1.00 35.56 195 GLY A O 1
ATOM 1438 N N . PHE A 1 196 ? 22.078 -6.637 -29.192 1.00 28.70 196 PHE A N 1
ATOM 1439 C CA . PHE A 1 196 ? 23.479 -6.698 -28.705 1.00 28.70 196 PHE A CA 1
ATOM 1440 C C . PHE A 1 196 ? 24.020 -5.352 -28.177 1.00 28.70 196 PHE A C 1
ATOM 1442 O O . PHE A 1 196 ? 24.672 -5.314 -27.134 1.00 28.70 196 PHE A O 1
ATOM 1449 N N . MET A 1 197 ? 23.684 -4.227 -28.825 1.00 28.09 197 MET A N 1
ATOM 1450 C CA . MET A 1 197 ? 24.039 -2.882 -28.328 1.00 28.09 197 MET A CA 1
ATOM 1451 C C . MET A 1 197 ? 23.231 -2.468 -27.083 1.00 28.09 197 MET A C 1
ATOM 1453 O O . MET A 1 197 ? 23.656 -1.575 -26.351 1.00 28.09 197 MET A O 1
ATOM 1457 N N . GLN A 1 198 ? 22.121 -3.158 -26.784 1.00 46.00 198 GLN A N 1
ATOM 1458 C CA . GLN A 1 198 ? 21.317 -2.932 -25.582 1.00 46.00 198 GLN A CA 1
ATOM 1459 C C . GLN A 1 198 ? 21.919 -3.558 -24.316 1.00 46.00 198 GLN A C 1
ATOM 1461 O O . GLN A 1 198 ? 21.527 -3.149 -23.233 1.00 46.00 198 GLN A O 1
ATOM 1466 N N . SER A 1 199 ? 22.882 -4.490 -24.384 1.00 44.72 199 SER A N 1
ATOM 1467 C CA . SER A 1 199 ? 23.441 -5.129 -23.173 1.00 44.72 199 SER A CA 1
ATOM 1468 C C . SER A 1 199 ? 24.151 -4.142 -22.233 1.00 44.72 199 SER A C 1
ATOM 1470 O O . SER A 1 199 ? 24.196 -4.378 -21.025 1.00 44.72 199 SER A O 1
ATOM 1472 N N . LEU A 1 200 ? 24.702 -3.042 -22.762 1.00 34.38 200 LEU A N 1
ATOM 1473 C CA . LEU A 1 200 ? 25.345 -1.989 -21.964 1.00 34.38 200 LEU A CA 1
ATOM 1474 C C . LEU A 1 200 ? 24.327 -0.983 -21.393 1.00 34.38 200 LEU A C 1
ATOM 1476 O O . LEU A 1 200 ? 24.565 -0.403 -20.331 1.00 34.38 200 LEU A O 1
ATOM 1480 N N . SER A 1 201 ? 23.175 -0.823 -22.053 1.00 47.12 201 SER A N 1
ATOM 1481 C CA . SER A 1 201 ? 22.051 0.026 -21.631 1.00 47.12 201 SER A CA 1
ATOM 1482 C C . SER A 1 201 ? 20.881 -0.760 -21.026 1.00 47.12 201 SER A C 1
ATOM 1484 O O . SER A 1 201 ? 19.815 -0.187 -20.808 1.00 47.12 201 SER A O 1
ATOM 1486 N N . ALA A 1 202 ? 21.056 -2.060 -20.775 1.00 57.25 202 ALA A N 1
ATOM 1487 C CA . ALA A 1 202 ? 20.009 -2.932 -20.265 1.00 57.25 202 ALA A CA 1
ATOM 1488 C C . ALA A 1 202 ? 19.654 -2.506 -18.839 1.00 57.25 202 ALA A C 1
ATOM 1490 O O . ALA A 1 202 ? 20.522 -2.435 -17.955 1.00 57.25 202 ALA A O 1
ATOM 1491 N N . THR A 1 203 ? 18.375 -2.193 -18.639 1.00 61.81 203 THR A N 1
ATOM 1492 C CA . THR A 1 203 ? 17.796 -1.851 -17.335 1.00 61.81 203 THR A CA 1
ATOM 1493 C C . THR A 1 203 ? 17.693 -3.077 -16.433 1.00 61.81 203 THR A C 1
ATOM 1495 O O . THR A 1 203 ? 17.819 -2.930 -15.219 1.00 61.81 203 THR A O 1
ATOM 1498 N N . HIS A 1 204 ? 17.605 -4.274 -17.026 1.00 73.88 204 HIS A N 1
ATOM 1499 C CA . HIS A 1 204 ? 17.559 -5.548 -16.314 1.00 73.88 204 HIS A CA 1
ATOM 1500 C C . HIS A 1 204 ? 18.898 -6.294 -16.400 1.00 73.88 204 HIS A C 1
ATOM 1502 O O . HIS A 1 204 ? 19.548 -6.307 -17.453 1.00 73.88 204 HIS A O 1
ATOM 1508 N N . PRO A 1 205 ? 19.355 -6.916 -15.301 1.00 78.56 205 PRO A N 1
ATOM 1509 C CA . PRO A 1 205 ? 20.462 -7.854 -15.337 1.00 78.56 205 PRO A CA 1
ATOM 1510 C C . PRO A 1 205 ? 20.147 -9.094 -16.191 1.00 78.56 205 PRO A C 1
ATOM 1512 O O . PRO A 1 205 ? 18.987 -9.492 -16.277 1.00 78.56 205 PRO A O 1
ATOM 1515 N N . PRO A 1 206 ? 21.169 -9.769 -16.752 1.00 84.19 206 PRO A N 1
ATOM 1516 C CA . PRO A 1 206 ? 20.987 -11.063 -17.408 1.00 84.19 206 PRO A CA 1
ATOM 1517 C C . PRO A 1 206 ? 20.299 -12.084 -16.489 1.00 84.19 206 PRO A C 1
ATOM 1519 O O . PRO A 1 206 ? 20.701 -12.209 -15.329 1.00 84.19 206 PRO A O 1
ATOM 1522 N N . LEU A 1 207 ? 19.339 -12.855 -17.021 1.00 85.25 207 LEU A N 1
ATOM 1523 C CA . LEU A 1 207 ? 18.562 -13.846 -16.256 1.00 85.25 207 LEU A CA 1
ATOM 1524 C C . LEU A 1 207 ? 19.463 -14.827 -15.499 1.00 85.25 207 LEU A C 1
ATOM 1526 O O . LEU A 1 207 ? 19.312 -14.979 -14.294 1.00 85.25 207 LEU A O 1
ATOM 1530 N N . ALA A 1 208 ? 20.486 -15.378 -16.159 1.00 86.44 208 ALA A N 1
ATOM 1531 C CA . ALA A 1 208 ? 21.449 -16.285 -15.533 1.00 86.44 208 ALA A CA 1
ATOM 1532 C C . ALA A 1 208 ? 22.118 -15.694 -14.275 1.00 86.44 208 ALA A C 1
ATOM 1534 O O . ALA A 1 208 ? 22.320 -16.389 -13.285 1.00 86.44 208 ALA A O 1
ATOM 1535 N N . LYS A 1 209 ? 22.429 -14.388 -14.274 1.00 88.12 209 LYS A N 1
ATOM 1536 C CA . LYS A 1 209 ? 23.015 -13.718 -13.099 1.00 88.12 209 LYS A CA 1
ATOM 1537 C C . LYS A 1 209 ? 22.005 -13.515 -11.974 1.00 88.12 209 LYS A C 1
ATOM 1539 O O . LYS A 1 209 ? 22.422 -13.469 -10.821 1.00 88.12 209 LYS A O 1
ATOM 1544 N N . ARG A 1 210 ? 20.723 -13.331 -12.302 1.00 91.44 210 ARG A N 1
ATOM 1545 C CA . ARG A 1 210 ? 19.639 -13.243 -11.313 1.00 91.44 210 ARG A CA 1
ATOM 1546 C C . ARG A 1 210 ? 19.412 -14.612 -10.680 1.00 91.44 210 ARG A C 1
ATOM 1548 O O . ARG A 1 210 ? 19.510 -14.718 -9.464 1.00 91.44 210 ARG A O 1
ATOM 1555 N N . ILE A 1 211 ? 19.258 -15.654 -11.503 1.00 90.25 211 ILE A N 1
ATOM 1556 C CA . ILE A 1 211 ? 19.057 -17.037 -11.049 1.00 90.25 211 ILE A CA 1
ATOM 1557 C C . ILE A 1 211 ? 20.202 -17.468 -10.130 1.00 90.25 211 ILE A C 1
ATOM 1559 O O . ILE A 1 211 ? 19.935 -17.796 -8.986 1.00 90.25 211 ILE A O 1
ATOM 1563 N N . LEU A 1 212 ? 21.469 -17.330 -10.541 1.00 91.75 212 LEU A N 1
ATOM 1564 C CA . LEU A 1 212 ? 22.625 -17.729 -9.715 1.00 91.75 212 LEU A CA 1
ATOM 1565 C C . LEU A 1 212 ? 22.748 -16.991 -8.370 1.00 91.75 212 LEU A C 1
ATOM 1567 O O . LEU A 1 212 ? 23.444 -17.457 -7.470 1.00 91.75 212 LEU A O 1
ATOM 1571 N N . ARG A 1 213 ? 22.140 -15.808 -8.225 1.00 91.12 213 ARG A N 1
ATOM 1572 C CA . ARG A 1 213 ? 22.123 -15.086 -6.942 1.00 91.12 213 ARG A CA 1
ATOM 1573 C C . ARG A 1 213 ? 21.042 -15.588 -5.994 1.00 91.12 213 ARG A C 1
ATOM 1575 O O . ARG A 1 213 ? 21.188 -15.386 -4.792 1.00 91.12 213 ARG A O 1
ATOM 1582 N N . ILE A 1 214 ? 19.982 -16.181 -6.531 1.00 91.25 214 ILE A N 1
ATOM 1583 C CA . ILE A 1 214 ? 18.845 -16.714 -5.776 1.00 91.25 214 ILE A CA 1
ATOM 1584 C C . ILE A 1 214 ? 19.059 -18.204 -5.495 1.00 91.25 214 ILE A C 1
ATOM 1586 O O . ILE A 1 214 ? 18.937 -18.639 -4.356 1.00 91.25 214 ILE A O 1
ATOM 1590 N N . ASP A 1 215 ? 19.436 -18.948 -6.531 1.00 91.31 215 ASP A N 1
ATOM 1591 C CA . ASP A 1 215 ? 19.756 -20.369 -6.539 1.00 91.31 215 ASP A CA 1
ATOM 1592 C C . ASP A 1 215 ? 21.214 -20.559 -7.009 1.00 91.31 215 ASP A C 1
ATOM 1594 O O . ASP A 1 215 ? 21.486 -20.688 -8.208 1.00 91.31 215 ASP A O 1
ATOM 1598 N N . PRO A 1 216 ? 22.186 -20.548 -6.076 1.00 90.75 216 PRO A N 1
ATOM 1599 C CA . PRO A 1 216 ? 23.599 -20.742 -6.397 1.00 90.75 216 PRO A CA 1
ATOM 1600 C C . PRO A 1 216 ? 23.938 -22.126 -6.963 1.00 90.75 216 PRO A C 1
ATOM 1602 O O . PRO A 1 216 ? 25.048 -22.302 -7.463 1.00 90.75 216 PRO A O 1
ATOM 1605 N N . HIS A 1 217 ? 23.029 -23.100 -6.852 1.00 89.31 217 HIS A N 1
ATOM 1606 C CA . HIS A 1 217 ? 23.237 -24.477 -7.300 1.00 89.31 217 HIS A CA 1
ATOM 1607 C C . HIS A 1 217 ? 22.659 -24.740 -8.693 1.00 89.31 217 HIS A C 1
ATOM 1609 O O . HIS A 1 217 ? 22.747 -25.868 -9.173 1.00 89.31 217 HIS A O 1
ATOM 1615 N N . TRP A 1 218 ? 22.087 -23.722 -9.343 1.00 91.25 218 TRP A N 1
ATOM 1616 C CA . TRP A 1 218 ? 21.531 -23.854 -10.681 1.00 91.25 218 TRP A CA 1
ATOM 1617 C C . TRP A 1 218 ? 22.575 -24.368 -11.687 1.00 91.25 218 TRP A C 1
ATOM 1619 O O . TRP A 1 218 ? 23.676 -23.827 -11.806 1.00 91.25 218 TRP A O 1
ATOM 1629 N N . ASP A 1 219 ? 22.194 -25.406 -12.425 1.00 87.12 219 ASP A N 1
ATOM 1630 C CA . ASP A 1 219 ? 22.990 -26.126 -13.426 1.00 87.12 219 ASP A CA 1
ATOM 1631 C C . ASP A 1 219 ? 23.206 -25.355 -14.740 1.00 87.12 219 ASP A C 1
ATOM 1633 O O . ASP A 1 219 ? 24.065 -25.722 -15.544 1.00 87.12 219 ASP A O 1
ATOM 1637 N N . GLY A 1 220 ? 22.477 -24.254 -14.938 1.00 85.25 220 GLY A N 1
ATOM 1638 C CA . GLY A 1 220 ? 22.551 -23.420 -16.135 1.00 85.25 220 GLY A CA 1
ATOM 1639 C C . GLY A 1 220 ? 21.515 -23.765 -17.205 1.00 85.25 220 GLY A 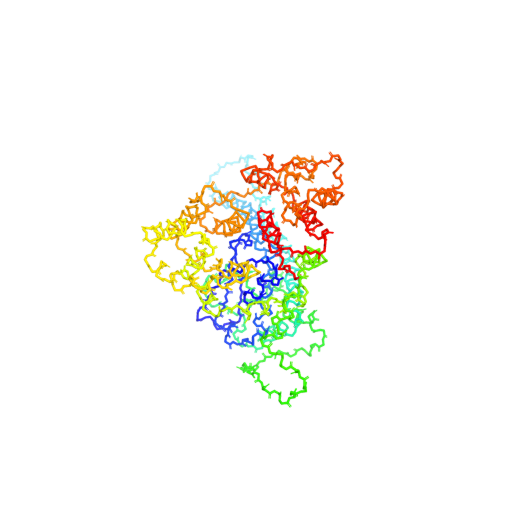C 1
ATOM 1640 O O . GLY A 1 220 ? 21.520 -23.121 -18.257 1.00 85.25 220 GLY A O 1
ATOM 1641 N N . GLU A 1 221 ? 20.623 -24.725 -16.953 1.00 86.19 221 GLU A N 1
ATOM 1642 C CA . GLU A 1 221 ? 19.564 -25.102 -17.887 1.00 86.19 221 GLU A CA 1
ATOM 1643 C C . GLU A 1 221 ? 18.271 -24.321 -17.614 1.00 86.19 221 GLU A C 1
ATOM 1645 O O . GLU A 1 221 ? 17.823 -24.162 -16.476 1.00 86.19 221 GLU A O 1
ATOM 1650 N N . PHE A 1 222 ? 17.678 -23.778 -18.678 1.00 85.75 222 PHE A N 1
ATOM 1651 C CA . PHE A 1 222 ? 16.390 -23.092 -18.602 1.00 85.75 222 PHE A CA 1
ATOM 1652 C C . PHE A 1 222 ? 15.243 -24.088 -18.769 1.00 85.75 222 PHE A C 1
ATOM 1654 O O . PHE A 1 222 ? 15.345 -25.042 -19.539 1.00 85.75 222 PHE A O 1
ATOM 1661 N N . ASP A 1 223 ? 14.133 -23.835 -18.078 1.00 80.50 223 ASP A N 1
ATOM 1662 C CA . ASP A 1 223 ? 12.949 -24.683 -18.163 1.00 80.50 223 ASP A CA 1
ATOM 1663 C C . ASP A 1 223 ? 12.143 -24.333 -19.418 1.00 80.50 223 ASP A C 1
ATOM 1665 O O . ASP A 1 223 ? 11.469 -23.305 -19.478 1.00 80.50 223 ASP A O 1
ATOM 1669 N N . ALA A 1 224 ? 12.251 -25.197 -20.426 1.00 68.44 224 ALA A N 1
ATOM 1670 C CA . ALA A 1 224 ? 11.531 -25.105 -21.692 1.00 68.44 224 ALA A CA 1
ATOM 1671 C C . ALA A 1 224 ? 10.304 -26.032 -21.751 1.00 68.44 224 ALA A C 1
ATOM 1673 O O . ALA A 1 224 ? 9.724 -26.213 -22.823 1.00 68.44 224 ALA A O 1
ATOM 1674 N N . SER A 1 225 ? 9.929 -26.685 -20.644 1.00 64.69 225 SER A N 1
ATOM 1675 C CA . SER A 1 225 ? 8.735 -27.528 -20.644 1.00 64.69 225 SER A CA 1
ATOM 1676 C C . SER A 1 225 ? 7.494 -26.655 -20.858 1.00 64.69 225 SER A C 1
ATOM 1678 O O . SER A 1 225 ? 7.415 -25.553 -20.348 1.00 64.69 225 SER A O 1
ATOM 1680 N N . ASP A 1 226 ? 6.513 -27.114 -21.632 1.00 53.38 226 ASP A N 1
ATOM 1681 C CA . ASP A 1 226 ? 5.269 -26.355 -21.887 1.00 53.38 226 ASP A CA 1
ATOM 1682 C C . ASP A 1 226 ? 4.195 -26.643 -20.819 1.00 53.38 226 ASP A C 1
ATOM 1684 O O . ASP A 1 226 ? 3.066 -26.164 -20.856 1.00 53.38 226 ASP A O 1
ATOM 1688 N N . LYS A 1 227 ? 4.532 -27.492 -19.841 1.00 50.47 227 LYS A N 1
ATOM 1689 C CA . LYS A 1 227 ? 3.589 -27.984 -18.842 1.00 50.47 227 LYS A CA 1
ATOM 1690 C C . LYS A 1 227 ? 3.661 -27.119 -17.601 1.00 50.47 227 LYS A C 1
ATOM 1692 O O . LYS A 1 227 ? 4.708 -27.036 -16.968 1.00 50.47 227 LYS A O 1
ATOM 1697 N N . THR A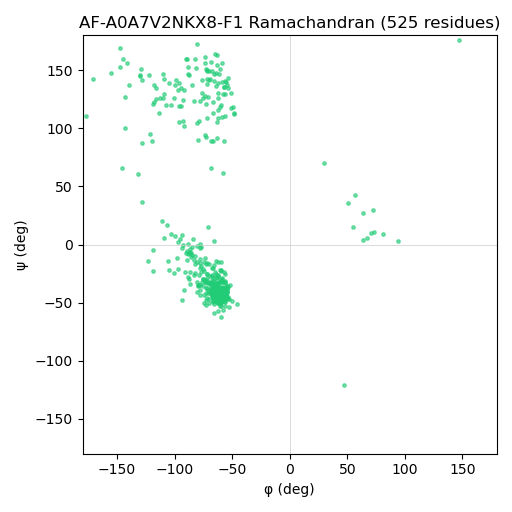 1 228 ? 2.550 -26.486 -17.255 1.00 47.44 228 THR A N 1
ATOM 1698 C CA . THR A 1 228 ? 2.241 -26.163 -15.867 1.00 47.44 228 THR A CA 1
ATOM 1699 C C . THR A 1 228 ? 2.291 -27.500 -15.130 1.00 47.44 228 THR A C 1
ATOM 1701 O O . THR A 1 228 ? 1.475 -28.382 -15.407 1.00 47.44 228 THR A O 1
ATOM 1704 N N . GLU A 1 229 ? 3.279 -27.720 -14.265 1.00 43.56 229 GLU A N 1
ATOM 1705 C CA . GLU A 1 229 ? 3.181 -28.808 -13.296 1.00 43.56 229 GLU A CA 1
ATOM 1706 C C . GLU A 1 229 ? 1.990 -28.472 -12.392 1.00 43.56 229 GLU A C 1
ATOM 1708 O O . GLU A 1 229 ? 2.085 -27.720 -11.424 1.00 43.56 229 GLU A O 1
ATOM 1713 N N . LEU A 1 230 ? 0.810 -28.967 -12.775 1.00 38.78 230 LEU A N 1
ATOM 1714 C CA . LEU A 1 230 ? -0.257 -29.217 -11.822 1.00 38.78 230 LEU A CA 1
ATOM 1715 C C . LEU A 1 230 ? 0.359 -30.107 -10.739 1.00 38.78 230 LEU A C 1
ATOM 1717 O O . LEU A 1 230 ? 1.070 -31.047 -11.111 1.00 38.78 230 LEU A O 1
ATOM 1721 N N . PRO A 1 231 ? 0.126 -29.830 -9.445 1.00 34.97 231 PRO A N 1
ATOM 1722 C CA . PRO A 1 231 ? 0.717 -30.623 -8.382 1.00 34.97 231 PRO A CA 1
ATOM 1723 C C . PRO A 1 231 ? 0.436 -32.099 -8.657 1.00 34.97 231 PRO A C 1
ATOM 1725 O O . PRO A 1 231 ? -0.726 -32.509 -8.713 1.00 34.97 231 PRO A O 1
ATOM 1728 N N . GLN A 1 232 ? 1.487 -32.894 -8.863 1.00 32.81 232 GLN A N 1
ATOM 1729 C CA . GLN A 1 232 ? 1.366 -34.309 -8.572 1.00 32.81 232 GLN A CA 1
ATOM 1730 C C . GLN A 1 232 ? 1.056 -34.362 -7.082 1.00 32.81 232 GLN A C 1
ATOM 1732 O O . GLN A 1 232 ? 1.821 -33.849 -6.266 1.00 32.81 232 GLN A O 1
ATOM 1737 N N . GLU A 1 233 ? -0.111 -34.897 -6.737 1.00 32.19 233 GLU A N 1
ATOM 1738 C CA . GLU A 1 233 ? -0.356 -35.401 -5.397 1.00 32.19 233 GLU A CA 1
ATOM 1739 C C . GLU A 1 233 ? 0.721 -36.459 -5.138 1.00 32.19 233 GLU A C 1
ATOM 1741 O O . GLU A 1 233 ? 0.569 -37.628 -5.488 1.00 32.19 233 GLU A O 1
ATOM 1746 N N . GLU A 1 234 ? 1.867 -36.034 -4.606 1.00 32.56 234 GLU A N 1
ATOM 1747 C CA . GLU A 1 234 ? 2.812 -36.948 -3.998 1.00 32.56 234 GLU A CA 1
ATOM 1748 C C . GLU A 1 234 ? 2.084 -37.575 -2.811 1.00 32.56 234 GLU A C 1
ATOM 1750 O O . GLU A 1 234 ? 1.796 -36.931 -1.797 1.00 32.56 234 GLU A O 1
ATOM 1755 N N . GLU A 1 235 ? 1.754 -38.855 -2.980 1.00 31.77 235 GLU A N 1
ATOM 1756 C CA . GLU A 1 235 ? 1.437 -39.823 -1.937 1.00 31.77 235 GLU A CA 1
ATOM 1757 C C . GLU A 1 235 ? 2.614 -39.959 -0.948 1.00 31.77 235 GLU A C 1
ATOM 1759 O O . GLU A 1 235 ? 3.177 -41.027 -0.754 1.00 31.77 235 GLU A O 1
ATOM 1764 N N . GLU A 1 236 ? 2.980 -38.881 -0.264 1.00 31.88 236 GLU A N 1
ATOM 1765 C CA . GLU A 1 236 ? 3.716 -38.920 0.995 1.00 31.88 236 GLU A CA 1
ATOM 1766 C C . GLU A 1 236 ? 3.023 -37.995 2.000 1.00 31.88 236 GLU A C 1
ATOM 1768 O O . GLU A 1 236 ? 3.578 -37.051 2.562 1.00 31.88 236 GLU A O 1
ATOM 1773 N N . ALA A 1 237 ? 1.762 -38.325 2.294 1.00 31.33 237 ALA A N 1
ATOM 1774 C CA . ALA A 1 237 ? 1.083 -37.898 3.510 1.00 31.33 237 ALA A CA 1
ATOM 1775 C C . ALA A 1 237 ? 1.711 -38.590 4.738 1.00 31.33 237 ALA A C 1
ATOM 1777 O O . ALA A 1 237 ? 1.090 -39.387 5.445 1.00 31.33 237 ALA A O 1
ATOM 1778 N N . GLY A 1 238 ? 2.968 -38.258 5.026 1.00 31.78 238 GLY A N 1
ATOM 1779 C CA . GLY A 1 238 ? 3.571 -38.456 6.333 1.00 31.78 238 GLY A CA 1
ATOM 1780 C C . GLY A 1 238 ? 2.923 -37.503 7.333 1.00 31.78 238 GLY A C 1
ATOM 1781 O O . GLY A 1 238 ? 3.385 -36.381 7.499 1.00 31.78 238 GLY A O 1
ATOM 1782 N N . LYS A 1 239 ? 1.829 -37.946 7.969 1.00 32.19 239 LYS A N 1
ATOM 1783 C CA . LYS A 1 239 ? 1.230 -37.397 9.206 1.00 32.19 239 LYS A CA 1
ATOM 1784 C C . LYS A 1 239 ? 1.434 -35.882 9.417 1.00 32.19 239 LYS A C 1
ATOM 1786 O O . LYS A 1 239 ? 2.114 -35.469 10.354 1.00 32.19 239 LYS A O 1
ATOM 1791 N N . LYS A 1 240 ? 0.784 -35.040 8.614 1.00 35.59 240 LYS A N 1
ATOM 1792 C CA . LYS A 1 240 ? 0.409 -33.698 9.083 1.00 35.59 240 LYS A CA 1
ATOM 1793 C C . LYS A 1 240 ? -1.003 -33.799 9.638 1.00 35.59 240 LYS A C 1
ATOM 1795 O O . LYS A 1 240 ? -1.951 -33.988 8.882 1.00 35.59 240 LYS A O 1
ATOM 1800 N N . GLU A 1 241 ? -1.113 -33.756 10.964 1.00 33.50 241 GLU A N 1
ATOM 1801 C CA . GLU A 1 241 ? -2.389 -33.681 11.677 1.00 33.50 241 GLU A CA 1
ATOM 1802 C C . GLU A 1 241 ? -3.248 -32.574 11.058 1.00 33.50 241 GLU A C 1
ATOM 1804 O O . GLU A 1 241 ? -2.901 -31.392 11.100 1.00 33.50 241 GLU A O 1
ATOM 1809 N N . THR A 1 242 ? -4.349 -32.966 10.423 1.00 33.59 242 THR A N 1
ATOM 1810 C CA . THR A 1 242 ? -5.318 -32.031 9.862 1.00 33.59 242 THR A CA 1
ATOM 1811 C C . THR A 1 242 ? -6.090 -31.434 11.030 1.00 33.59 242 THR A C 1
ATOM 1813 O O . THR A 1 242 ? -7.025 -32.043 11.544 1.00 33.59 242 THR A O 1
ATOM 1816 N N . MET A 1 243 ? -5.643 -30.272 11.506 1.00 44.09 243 MET A N 1
ATOM 1817 C CA . MET A 1 243 ? -6.327 -29.549 12.575 1.00 44.09 243 MET A CA 1
ATOM 1818 C C . MET A 1 243 ? -7.717 -29.122 12.102 1.00 44.09 243 MET A C 1
ATOM 1820 O O . MET A 1 243 ? -7.893 -28.626 10.987 1.00 44.09 243 MET A O 1
ATOM 1824 N N . THR A 1 244 ? -8.712 -29.303 12.961 1.00 46.16 244 THR A N 1
ATOM 1825 C CA . THR A 1 244 ? -10.091 -28.882 12.684 1.00 46.16 244 THR A CA 1
ATOM 1826 C C . THR A 1 244 ? -10.212 -27.350 12.662 1.00 46.16 244 THR A C 1
ATOM 1828 O O . THR A 1 244 ? -9.411 -26.646 13.278 1.00 46.16 244 THR A O 1
ATOM 1831 N N . ARG A 1 245 ? -11.235 -26.799 11.982 1.00 46.53 245 ARG A N 1
ATOM 1832 C CA . ARG A 1 245 ? -11.532 -25.344 11.968 1.00 46.53 245 ARG A CA 1
ATOM 1833 C C . ARG A 1 245 ? -11.620 -24.749 13.384 1.00 46.53 245 ARG A C 1
ATOM 1835 O O . ARG A 1 245 ? -11.186 -23.622 13.592 1.00 46.53 245 ARG A O 1
ATOM 1842 N N . GLU A 1 246 ? -12.121 -25.517 14.352 1.00 39.31 246 GLU A N 1
ATOM 1843 C CA . GLU A 1 246 ? -12.182 -25.137 15.771 1.00 39.31 246 GLU A CA 1
ATOM 1844 C C . GLU A 1 246 ? -10.810 -25.117 16.458 1.00 39.31 246 GLU A C 1
ATOM 1846 O O . GLU A 1 246 ? -10.531 -24.221 17.255 1.00 39.31 246 GLU A O 1
ATOM 1851 N N . GLU A 1 247 ? -9.927 -26.068 16.155 1.00 41.41 247 GLU A N 1
ATOM 1852 C CA . GLU A 1 247 ? -8.563 -26.075 16.694 1.00 41.41 247 GLU A CA 1
ATOM 1853 C C . GLU A 1 247 ? -7.681 -24.994 16.053 1.00 41.41 247 GLU A C 1
ATOM 1855 O O . GLU A 1 247 ? -6.825 -24.420 16.729 1.00 41.41 247 GLU A O 1
ATOM 1860 N N . LEU A 1 248 ? -7.919 -24.670 14.776 1.00 44.38 248 LEU A N 1
ATOM 1861 C CA . LEU A 1 248 ? -7.298 -23.536 14.094 1.00 44.38 248 LEU A CA 1
ATOM 1862 C C . LEU A 1 248 ? -7.781 -22.214 14.706 1.00 44.38 248 LEU A C 1
ATOM 1864 O O . LEU A 1 248 ? -6.954 -21.394 15.087 1.00 44.38 248 LEU A O 1
ATOM 1868 N N . ALA A 1 249 ? -9.092 -22.045 14.915 1.00 42.03 249 ALA A N 1
ATOM 1869 C CA . ALA A 1 249 ? -9.659 -20.875 15.590 1.00 42.03 249 ALA A CA 1
ATOM 1870 C C . ALA A 1 249 ? -9.130 -20.712 17.029 1.00 42.03 249 ALA A C 1
ATOM 1872 O O . ALA A 1 249 ? -8.853 -19.596 17.456 1.00 42.03 249 ALA A O 1
ATOM 1873 N N . LYS A 1 250 ? -8.899 -21.811 17.765 1.00 39.59 250 LYS A N 1
ATOM 1874 C CA . LYS A 1 250 ? -8.263 -21.782 19.098 1.00 39.59 250 LYS A CA 1
ATOM 1875 C C . LYS A 1 250 ? -6.776 -21.420 19.077 1.00 39.59 250 LYS A C 1
ATOM 1877 O O . LYS A 1 250 ? -6.313 -20.809 20.035 1.00 39.59 250 LYS A O 1
ATOM 1882 N N . LYS A 1 251 ? -6.028 -21.777 18.025 1.00 41.31 251 LYS A N 1
ATOM 1883 C CA . LYS A 1 251 ? -4.649 -21.289 17.819 1.00 41.31 251 LYS A CA 1
ATOM 1884 C C . LYS A 1 251 ? -4.614 -19.823 17.367 1.00 41.31 251 LYS A C 1
ATOM 1886 O O . LYS A 1 251 ? -3.682 -19.120 17.732 1.00 41.31 251 LYS A O 1
ATOM 1891 N N . VAL A 1 252 ? -5.621 -19.378 16.612 1.00 41.72 252 VAL A N 1
ATOM 1892 C CA . VAL A 1 252 ? -5.796 -17.991 16.134 1.00 41.72 252 VAL A CA 1
ATOM 1893 C C . VAL A 1 252 ? -6.275 -17.059 17.252 1.00 41.72 252 VAL A C 1
ATOM 1895 O O . VAL A 1 252 ? -5.875 -15.906 17.284 1.00 41.72 252 VAL A O 1
ATOM 1898 N N . ALA A 1 253 ? -7.023 -17.563 18.238 1.00 39.62 253 ALA A N 1
ATOM 1899 C CA . ALA A 1 253 ? -7.382 -16.838 19.463 1.00 39.62 253 ALA A CA 1
ATOM 1900 C C . ALA A 1 253 ? -6.196 -16.620 20.430 1.00 39.62 253 ALA A C 1
ATOM 1902 O O . ALA A 1 253 ? -6.397 -16.308 21.608 1.00 39.62 253 ALA A O 1
ATOM 1903 N N . ALA A 1 254 ? -4.956 -16.816 19.968 1.00 42.66 254 ALA A N 1
ATOM 1904 C CA . ALA A 1 254 ? -3.784 -16.375 20.699 1.00 42.66 254 ALA A CA 1
ATOM 1905 C C . ALA A 1 254 ? -3.854 -14.849 20.812 1.00 42.66 254 ALA A C 1
ATOM 1907 O O . ALA A 1 254 ? -3.839 -14.136 19.816 1.00 42.66 254 ALA A O 1
ATOM 1908 N N . VAL A 1 255 ? -3.982 -14.361 22.044 1.00 47.59 255 VAL A N 1
ATOM 1909 C CA . VAL A 1 255 ? -3.963 -12.934 22.364 1.00 47.59 255 VAL A CA 1
ATOM 1910 C C . VAL A 1 255 ? -2.746 -12.303 21.691 1.00 47.59 255 VAL A C 1
ATOM 1912 O O . VAL A 1 255 ? -1.618 -12.679 22.015 1.00 47.59 255 VAL A O 1
ATOM 1915 N N . VAL A 1 256 ? -2.986 -11.352 20.784 1.00 56.16 256 VAL A N 1
ATOM 1916 C CA . VAL A 1 256 ? -1.956 -10.477 20.214 1.00 56.16 256 VAL A CA 1
ATOM 1917 C C . VAL A 1 256 ? -1.148 -9.924 21.387 1.00 56.16 256 VAL A C 1
ATOM 1919 O O . VAL A 1 256 ? -1.668 -9.209 22.249 1.00 56.16 256 VAL A O 1
ATOM 1922 N N . THR A 1 257 ? 0.115 -10.329 21.492 1.00 57.31 257 THR A N 1
ATOM 1923 C CA . THR A 1 257 ? 0.948 -9.944 22.639 1.00 57.31 257 THR A CA 1
ATOM 1924 C C . THR A 1 257 ? 1.646 -8.623 22.358 1.00 57.31 257 THR A C 1
ATOM 1926 O O . THR A 1 257 ? 1.985 -8.304 21.218 1.00 57.31 257 THR A O 1
ATOM 1929 N N . GLY A 1 258 ? 1.963 -7.861 23.406 1.00 54.84 258 GLY A N 1
ATOM 1930 C CA . GLY A 1 258 ? 2.742 -6.625 23.245 1.00 54.84 258 GLY A CA 1
ATOM 1931 C C . GLY A 1 258 ? 4.089 -6.848 22.536 1.00 54.84 258 GLY A C 1
ATOM 1932 O O . GLY A 1 258 ? 4.548 -6.005 21.761 1.00 54.84 258 GLY A O 1
ATOM 1933 N N . ALA A 1 259 ? 4.700 -8.022 22.725 1.00 54.56 259 ALA A N 1
ATOM 1934 C CA . ALA A 1 259 ? 5.905 -8.413 22.001 1.00 54.56 259 ALA A CA 1
ATOM 1935 C C . ALA A 1 259 ? 5.667 -8.456 20.484 1.00 54.56 259 ALA A C 1
ATOM 1937 O O . ALA A 1 259 ? 6.499 -7.970 19.717 1.00 54.56 259 ALA A O 1
ATOM 1938 N N . ALA A 1 260 ? 4.521 -8.958 20.036 1.00 57.31 260 ALA A N 1
ATOM 1939 C CA . ALA A 1 260 ? 4.213 -9.085 18.623 1.00 57.31 260 ALA A CA 1
ATOM 1940 C C . ALA A 1 260 ? 3.968 -7.735 17.922 1.00 57.31 260 ALA A C 1
ATOM 1942 O O . ALA A 1 260 ? 4.440 -7.562 16.800 1.00 57.31 260 ALA A O 1
ATOM 1943 N N . VAL A 1 261 ? 3.403 -6.723 18.600 1.00 55.47 261 VAL A N 1
ATOM 1944 C CA . VAL A 1 261 ? 3.333 -5.330 18.085 1.00 55.47 261 VAL A CA 1
ATOM 1945 C C . VAL A 1 261 ? 4.725 -4.753 17.855 1.00 55.47 261 VAL A C 1
ATOM 1947 O O . VAL A 1 261 ? 5.011 -4.190 16.796 1.00 55.47 261 VAL A O 1
ATOM 1950 N N . MET A 1 262 ? 5.621 -4.908 18.832 1.00 60.41 262 MET A N 1
ATOM 1951 C CA . MET A 1 262 ? 7.002 -4.435 18.704 1.00 60.41 262 MET A CA 1
ATOM 1952 C C . MET A 1 262 ? 7.724 -5.150 17.563 1.00 60.41 262 MET A C 1
ATOM 1954 O O . MET A 1 262 ? 8.430 -4.514 16.776 1.00 60.41 262 MET A O 1
ATOM 1958 N N . THR A 1 263 ? 7.480 -6.455 17.422 1.00 60.00 263 THR A N 1
ATOM 1959 C CA . THR A 1 263 ? 8.050 -7.239 16.330 1.00 60.00 263 THR A CA 1
ATOM 1960 C C . THR A 1 263 ? 7.471 -6.825 14.975 1.00 60.00 263 THR A C 1
ATOM 1962 O O . THR A 1 263 ? 8.238 -6.732 14.026 1.00 60.00 263 THR A O 1
ATOM 1965 N N . ALA A 1 264 ? 6.178 -6.505 14.871 1.00 59.47 264 ALA A N 1
ATOM 1966 C CA . ALA A 1 264 ? 5.546 -6.031 13.637 1.00 59.47 264 ALA A CA 1
ATOM 1967 C C . ALA A 1 264 ? 6.130 -4.687 13.166 1.00 59.47 264 ALA A C 1
ATOM 1969 O O . ALA A 1 264 ? 6.380 -4.505 11.974 1.00 59.47 264 ALA A O 1
ATOM 1970 N N . ILE A 1 265 ? 6.441 -3.766 14.090 1.00 59.59 265 ILE A N 1
ATOM 1971 C CA . ILE A 1 265 ? 7.103 -2.499 13.741 1.00 59.59 265 ILE A CA 1
ATOM 1972 C C . ILE A 1 265 ? 8.556 -2.707 13.297 1.00 59.59 265 ILE A C 1
ATOM 1974 O O . ILE A 1 265 ? 9.013 -2.056 12.355 1.00 59.59 265 ILE A O 1
ATOM 1978 N N . ASP A 1 266 ? 9.298 -3.601 13.951 1.00 58.94 266 ASP A N 1
ATOM 1979 C CA . ASP A 1 266 ? 10.663 -3.938 13.526 1.00 58.94 266 ASP A CA 1
ATOM 1980 C C . ASP A 1 266 ? 10.691 -4.781 12.234 1.00 58.94 266 ASP A C 1
ATOM 1982 O O . ASP A 1 266 ? 11.714 -4.825 11.550 1.00 58.94 266 ASP A O 1
ATOM 1986 N N . GLN A 1 267 ? 9.557 -5.382 11.864 1.00 61.69 267 GLN A N 1
ATOM 1987 C CA . GLN A 1 267 ? 9.325 -6.114 10.617 1.00 61.69 267 GLN A CA 1
ATOM 1988 C C . GLN A 1 267 ? 8.709 -5.255 9.501 1.00 61.69 267 GLN A C 1
ATOM 1990 O O . GLN A 1 267 ? 8.368 -5.791 8.447 1.00 61.69 267 GLN A O 1
ATOM 1995 N N . ILE A 1 268 ? 8.590 -3.930 9.663 1.00 57.28 268 ILE A N 1
ATOM 1996 C CA . ILE A 1 268 ? 8.171 -3.040 8.567 1.00 57.28 268 ILE A CA 1
ATOM 1997 C C . ILE A 1 268 ? 9.161 -3.187 7.398 1.00 57.28 268 ILE A C 1
ATOM 1999 O O . ILE A 1 268 ? 10.316 -2.770 7.493 1.00 57.28 268 ILE A O 1
ATOM 2003 N N . GLY A 1 269 ? 8.708 -3.795 6.296 1.00 48.97 269 GLY A N 1
ATOM 2004 C CA . GLY A 1 269 ? 9.547 -4.141 5.141 1.00 48.97 269 GLY A CA 1
ATOM 2005 C C . GLY A 1 269 ? 10.362 -5.432 5.273 1.00 48.97 269 GLY A C 1
ATOM 2006 O O . GLY A 1 269 ? 11.235 -5.681 4.445 1.00 48.97 269 GLY A O 1
ATOM 2007 N N . ASN A 1 270 ? 10.122 -6.240 6.311 1.00 54.69 270 ASN A N 1
ATOM 2008 C CA . ASN A 1 270 ? 10.777 -7.528 6.545 1.00 54.69 270 ASN A CA 1
ATOM 2009 C C . ASN A 1 270 ? 9.821 -8.549 7.199 1.00 54.69 270 ASN A C 1
ATOM 2011 O O . ASN A 1 270 ? 10.051 -8.936 8.349 1.00 54.69 270 ASN A O 1
ATOM 2015 N N . PRO A 1 271 ? 8.753 -8.980 6.497 1.00 58.56 271 PRO A N 1
ATOM 2016 C CA . PRO A 1 271 ? 7.775 -9.925 7.041 1.00 58.56 271 PRO A CA 1
ATOM 2017 C C . PRO A 1 271 ? 8.412 -11.276 7.371 1.00 58.56 271 PRO A C 1
ATOM 2019 O O . PRO A 1 271 ? 9.228 -11.789 6.600 1.00 58.56 271 PRO A O 1
ATOM 2022 N N . LYS A 1 272 ? 8.042 -11.882 8.504 1.00 59.38 272 LYS A N 1
ATOM 2023 C CA . LYS A 1 272 ? 8.435 -13.261 8.844 1.00 59.38 272 LYS A CA 1
ATOM 2024 C C . LYS A 1 272 ? 7.400 -14.265 8.325 1.00 59.38 272 LYS A C 1
ATOM 2026 O O . LYS A 1 272 ? 6.251 -13.904 8.101 1.00 59.38 272 LYS A O 1
ATOM 2031 N N . GLN A 1 273 ? 7.803 -15.532 8.179 1.00 58.47 273 GLN A N 1
ATOM 2032 C CA . GLN A 1 273 ? 6.909 -16.623 7.757 1.00 58.47 273 GLN A CA 1
ATOM 2033 C C . GLN A 1 273 ? 5.663 -16.720 8.650 1.00 58.47 273 GLN A C 1
ATOM 2035 O O . GLN A 1 273 ? 4.551 -16.831 8.154 1.00 58.47 273 GLN A O 1
ATOM 2040 N N . GLU A 1 274 ? 5.851 -16.559 9.960 1.00 60.38 274 GLU A N 1
ATOM 2041 C CA . GLU A 1 274 ? 4.778 -16.543 10.961 1.00 60.38 274 GLU A CA 1
ATOM 2042 C C . GLU A 1 274 ? 3.692 -15.500 10.639 1.00 60.38 274 GLU A C 1
ATOM 2044 O O . GLU A 1 274 ? 2.508 -15.776 10.803 1.00 60.38 274 GLU A O 1
ATOM 2049 N N . THR A 1 275 ? 4.075 -14.323 10.126 1.00 61.03 275 THR A N 1
ATOM 2050 C CA . THR A 1 275 ? 3.145 -13.252 9.725 1.00 61.03 275 THR A CA 1
ATOM 2051 C C . THR A 1 275 ? 2.309 -13.643 8.512 1.00 61.03 275 THR A C 1
ATOM 2053 O O . THR A 1 275 ? 1.127 -13.312 8.437 1.00 61.03 275 THR A O 1
ATOM 2056 N N . ILE A 1 276 ? 2.927 -14.337 7.556 1.00 60.88 276 ILE A N 1
ATOM 2057 C CA . ILE A 1 276 ? 2.288 -14.767 6.310 1.00 60.88 276 ILE A CA 1
ATOM 2058 C C . ILE A 1 276 ? 1.314 -15.908 6.605 1.00 60.88 276 ILE A C 1
ATOM 2060 O O . ILE A 1 276 ? 0.150 -15.837 6.215 1.00 60.88 276 ILE A O 1
ATOM 2064 N N . ASP A 1 277 ? 1.750 -16.914 7.362 1.00 64.88 277 ASP A N 1
ATOM 2065 C CA . ASP A 1 277 ? 0.909 -18.042 7.768 1.00 64.88 277 ASP A CA 1
ATOM 2066 C C . ASP A 1 277 ? -0.289 -17.566 8.604 1.00 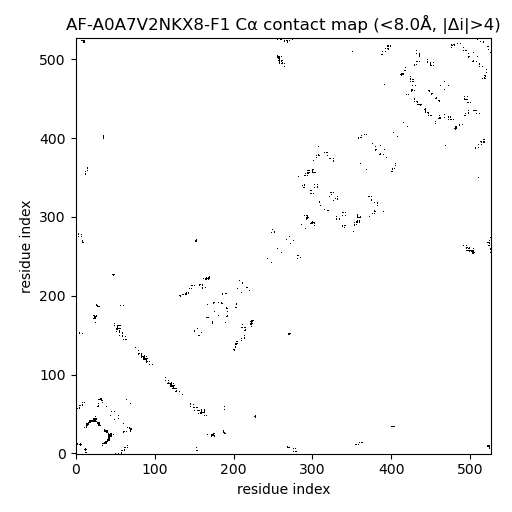64.88 277 ASP A C 1
ATOM 2068 O O . ASP A 1 277 ? -1.424 -18.002 8.389 1.00 64.88 277 ASP A O 1
ATOM 2072 N N . TYR A 1 278 ? -0.058 -16.606 9.507 1.00 68.19 278 TYR A N 1
ATOM 2073 C CA . TYR A 1 278 ? -1.122 -15.958 10.266 1.00 68.19 278 TYR A CA 1
ATOM 2074 C C . TYR A 1 278 ? -2.132 -15.271 9.342 1.00 68.19 278 TYR A C 1
ATOM 2076 O O . TYR A 1 278 ? -3.328 -15.540 9.444 1.00 68.19 278 TYR A O 1
ATOM 2084 N N . ALA A 1 279 ? -1.675 -14.468 8.380 1.00 65.06 279 ALA A N 1
ATOM 2085 C CA . ALA A 1 279 ? -2.549 -13.810 7.412 1.00 65.06 279 ALA A CA 1
ATOM 2086 C C . ALA A 1 279 ? -3.384 -14.796 6.580 1.00 65.06 279 ALA A C 1
ATOM 2088 O O . ALA A 1 279 ? -4.583 -14.581 6.389 1.00 65.06 279 ALA A O 1
ATOM 2089 N N . HIS A 1 280 ? -2.778 -15.897 6.127 1.00 68.44 280 HIS A N 1
ATOM 2090 C CA . HIS A 1 280 ? -3.494 -16.968 5.435 1.00 68.44 280 HIS A CA 1
ATOM 2091 C C . HIS A 1 280 ? -4.585 -17.574 6.312 1.00 68.44 280 HIS A C 1
ATOM 2093 O O . HIS A 1 280 ? -5.717 -17.732 5.856 1.00 68.44 280 HIS A O 1
ATOM 2099 N N . SER A 1 281 ? -4.266 -17.880 7.571 1.00 71.88 281 SER A N 1
ATOM 2100 C CA . SER A 1 281 ? -5.237 -18.435 8.517 1.00 71.88 281 SER A CA 1
ATOM 2101 C C . SER A 1 281 ? -6.385 -17.460 8.806 1.00 71.88 281 SER A C 1
ATOM 2103 O O . SER A 1 281 ? -7.549 -17.860 8.860 1.00 71.88 281 SER A O 1
ATOM 2105 N N . LEU A 1 282 ? -6.075 -16.165 8.899 1.00 72.44 282 LEU A N 1
ATOM 2106 C CA . LEU A 1 282 ? -7.036 -15.102 9.156 1.00 72.44 282 LEU A CA 1
ATOM 2107 C C . LEU A 1 282 ? -8.011 -14.955 7.983 1.00 72.44 282 LEU A C 1
ATOM 2109 O O . LEU A 1 282 ? -9.219 -15.016 8.190 1.00 72.44 282 LEU A O 1
ATOM 2113 N N . ILE A 1 283 ? -7.508 -14.874 6.746 1.00 75.06 283 ILE A N 1
ATOM 2114 C CA . ILE A 1 283 ? -8.357 -14.818 5.545 1.00 75.06 283 ILE A CA 1
ATOM 2115 C C . ILE A 1 283 ? -9.172 -16.106 5.386 1.00 75.06 283 ILE A C 1
ATOM 2117 O O . ILE A 1 283 ? -10.356 -16.043 5.074 1.00 75.06 283 ILE A O 1
ATOM 2121 N N . ALA A 1 284 ? -8.576 -17.277 5.625 1.00 79.25 284 ALA A N 1
ATOM 2122 C CA . ALA A 1 284 ? -9.271 -18.559 5.492 1.00 79.25 284 ALA A CA 1
ATOM 2123 C C . ALA A 1 284 ? -10.378 -18.775 6.542 1.00 79.25 284 ALA A C 1
ATOM 2125 O O . ALA A 1 284 ? -11.262 -19.613 6.337 1.00 79.25 284 ALA A O 1
ATOM 2126 N N . SER A 1 285 ? -10.327 -18.046 7.663 1.00 83.19 285 SER A N 1
ATOM 2127 C CA . SER A 1 285 ? -11.348 -18.100 8.716 1.00 83.19 285 SER A CA 1
ATOM 2128 C C . SER A 1 285 ? -12.501 -17.114 8.508 1.00 83.19 285 SER A C 1
ATOM 2130 O O . SER A 1 285 ? -13.542 -17.277 9.143 1.00 83.19 285 SER A O 1
ATOM 2132 N N . LEU A 1 286 ? -12.367 -16.143 7.596 1.00 84.81 286 LEU A N 1
ATOM 2133 C CA . LEU A 1 286 ? -13.446 -15.217 7.256 1.00 84.81 286 LEU A CA 1
ATOM 2134 C C . LEU A 1 286 ? -14.586 -15.930 6.499 1.00 84.81 286 LEU A C 1
ATOM 2136 O O . LEU A 1 286 ? -14.319 -16.772 5.634 1.00 84.81 286 LEU A O 1
ATOM 2140 N N . PRO A 1 287 ? -15.862 -15.572 6.754 1.00 90.19 287 PRO A N 1
ATOM 2141 C CA . PRO A 1 287 ? -16.984 -16.071 5.965 1.00 90.19 287 PRO A CA 1
ATOM 2142 C C . PRO A 1 287 ? -16.827 -15.732 4.479 1.00 90.19 287 PRO A C 1
ATOM 2144 O O . PRO A 1 287 ? -16.613 -14.574 4.114 1.00 90.19 287 PRO A O 1
ATOM 2147 N N . THR A 1 288 ? -16.985 -16.733 3.608 1.00 89.88 288 THR A N 1
ATOM 2148 C CA . THR A 1 288 ? -16.793 -16.586 2.153 1.00 89.88 288 THR A CA 1
ATOM 2149 C C . THR A 1 288 ? -17.680 -15.491 1.563 1.00 89.88 288 THR A C 1
ATOM 2151 O O . THR A 1 288 ? -17.210 -14.705 0.748 1.00 89.88 288 THR A O 1
ATOM 2154 N N . VAL A 1 289 ? -18.914 -15.362 2.062 1.00 92.50 289 VAL A N 1
ATOM 2155 C CA . VAL A 1 289 ? -19.877 -14.330 1.644 1.00 92.50 289 VAL A CA 1
ATOM 2156 C C . VAL A 1 289 ? -19.331 -12.912 1.866 1.00 92.50 289 VAL A C 1
ATOM 2158 O O . VAL A 1 289 ? -19.514 -12.042 1.017 1.00 92.50 289 VAL A O 1
ATOM 2161 N N . ILE A 1 290 ? -18.622 -12.669 2.976 1.00 92.75 290 ILE A N 1
ATOM 2162 C CA . ILE A 1 290 ? -18.025 -11.358 3.276 1.00 92.75 290 ILE A CA 1
ATOM 2163 C C . ILE A 1 290 ? -16.816 -11.104 2.372 1.00 92.75 290 ILE A C 1
ATOM 2165 O O . ILE A 1 290 ? -16.669 -9.997 1.857 1.00 92.75 290 ILE A O 1
ATOM 2169 N N . ILE A 1 291 ? -15.967 -12.115 2.152 1.00 91.00 291 ILE A N 1
ATOM 2170 C CA . ILE A 1 291 ? -14.781 -11.996 1.288 1.00 91.00 291 ILE A CA 1
ATOM 2171 C C . ILE A 1 291 ? -15.194 -11.681 -0.153 1.00 91.00 291 ILE A C 1
ATOM 2173 O O . ILE A 1 291 ? -14.656 -10.759 -0.762 1.00 91.00 291 ILE A O 1
ATOM 2177 N N . GLU A 1 292 ? -16.142 -12.441 -0.699 1.00 92.12 292 GLU A N 1
ATOM 2178 C CA . GLU A 1 292 ? -16.636 -12.255 -2.065 1.00 92.12 292 GLU A CA 1
ATOM 2179 C C . GLU A 1 292 ? -17.278 -10.879 -2.228 1.00 92.12 292 GLU A C 1
ATOM 2181 O O . GLU A 1 292 ? -16.919 -10.144 -3.147 1.00 92.12 292 GLU A O 1
ATOM 2186 N N . ALA A 1 293 ? -18.128 -10.469 -1.279 1.00 94.62 293 ALA A N 1
ATOM 2187 C CA . ALA A 1 293 ? -18.708 -9.133 -1.295 1.00 94.62 293 ALA A CA 1
ATOM 2188 C C . ALA A 1 293 ? -17.633 -8.037 -1.225 1.00 94.62 293 ALA A C 1
ATOM 2190 O O . ALA A 1 293 ? -17.693 -7.076 -1.988 1.00 94.62 293 ALA A O 1
ATOM 2191 N N . ALA A 1 294 ? -16.629 -8.172 -0.355 1.00 93.69 294 ALA A N 1
ATOM 2192 C CA . ALA A 1 294 ? -15.566 -7.181 -0.205 1.00 93.69 294 ALA A CA 1
ATOM 2193 C C . ALA A 1 294 ? -14.698 -7.025 -1.469 1.00 93.69 294 ALA A C 1
ATOM 2195 O O . ALA A 1 294 ? -14.144 -5.953 -1.693 1.00 93.69 294 ALA A O 1
ATOM 2196 N N . ARG A 1 295 ? -14.608 -8.048 -2.327 1.00 91.25 295 ARG A N 1
ATOM 2197 C CA . ARG A 1 295 ? -13.826 -8.005 -3.576 1.00 91.25 295 ARG A CA 1
ATOM 2198 C C . ARG A 1 295 ? -14.548 -7.349 -4.752 1.00 91.25 295 ARG A C 1
ATOM 2200 O O . ARG A 1 295 ? -13.906 -7.061 -5.761 1.00 91.25 295 ARG A O 1
ATOM 2207 N N . GLU A 1 296 ? -15.842 -7.067 -4.632 1.00 91.75 296 GLU A N 1
ATOM 2208 C CA . GLU A 1 296 ? -16.628 -6.432 -5.692 1.00 91.75 296 GLU A CA 1
ATOM 2209 C C . GLU A 1 296 ? -17.023 -4.987 -5.347 1.00 91.75 296 GLU A C 1
ATOM 2211 O O . GLU A 1 296 ? -17.402 -4.714 -4.212 1.00 91.75 296 GLU A O 1
ATOM 2216 N N . PRO A 1 297 ? -17.036 -4.028 -6.295 1.00 93.12 297 PRO A N 1
ATOM 2217 C CA . PRO A 1 297 ? -17.299 -2.617 -5.977 1.00 93.12 297 PRO A CA 1
ATOM 2218 C C . PRO A 1 297 ? -18.658 -2.329 -5.308 1.00 93.12 297 PRO A C 1
ATOM 2220 O O . PRO A 1 297 ? -18.778 -1.389 -4.517 1.00 93.12 297 PRO A O 1
ATOM 2223 N N . TYR A 1 298 ? -19.707 -3.100 -5.618 1.00 92.75 298 TYR A N 1
ATOM 2224 C CA . TYR A 1 298 ? -21.012 -2.980 -4.951 1.00 92.75 298 TYR A CA 1
ATOM 2225 C C . TYR A 1 298 ? -20.973 -3.562 -3.536 1.00 92.75 298 TYR A C 1
ATOM 2227 O O . TYR A 1 298 ? -21.353 -2.880 -2.580 1.00 92.75 298 TYR A O 1
ATOM 2235 N N . GLY A 1 299 ? -20.471 -4.792 -3.407 1.00 95.75 299 GLY A N 1
ATOM 2236 C CA . GLY A 1 299 ? -20.363 -5.486 -2.131 1.00 95.75 299 GLY A CA 1
ATOM 2237 C C . GLY A 1 299 ? -19.399 -4.795 -1.166 1.00 95.75 299 GLY A C 1
ATOM 2238 O O . GLY A 1 299 ? -19.733 -4.633 -0.001 1.00 95.75 299 GLY A O 1
ATOM 2239 N N . ALA A 1 300 ? -18.272 -4.263 -1.638 1.00 96.50 300 ALA A N 1
ATOM 2240 C CA . ALA A 1 300 ? -17.285 -3.574 -0.814 1.00 96.50 300 ALA A CA 1
ATOM 2241 C C . ALA A 1 300 ? -17.888 -2.357 -0.105 1.00 96.50 300 ALA A C 1
ATOM 2243 O O . ALA A 1 300 ? -17.697 -2.170 1.095 1.00 96.50 300 ALA A O 1
ATOM 2244 N N . ARG A 1 301 ? -18.692 -1.556 -0.818 1.00 97.62 301 ARG A N 1
ATOM 2245 C CA . ARG A 1 301 ? -19.426 -0.429 -0.218 1.00 97.62 301 ARG A CA 1
ATOM 2246 C C . ARG A 1 301 ? -20.426 -0.918 0.830 1.00 97.62 301 ARG A C 1
ATOM 2248 O O . ARG A 1 301 ? -20.480 -0.361 1.923 1.00 97.62 301 ARG A O 1
ATOM 2255 N N . ALA A 1 302 ? -21.165 -1.981 0.519 1.00 97.12 302 ALA A N 1
ATOM 2256 C CA . ALA A 1 302 ? -22.131 -2.596 1.424 1.00 97.12 302 ALA A CA 1
ATOM 2257 C C . ALA A 1 302 ? -21.484 -3.166 2.702 1.00 97.12 302 ALA A C 1
ATOM 2259 O O . ALA A 1 302 ? -22.020 -2.979 3.795 1.00 97.12 302 ALA A O 1
ATOM 2260 N N . VAL A 1 303 ? -20.320 -3.809 2.582 1.00 97.12 303 VAL A N 1
ATOM 2261 C CA . VAL A 1 303 ? -19.522 -4.322 3.703 1.00 97.12 303 VAL A CA 1
ATOM 2262 C C . VAL A 1 303 ? -19.090 -3.174 4.613 1.00 97.12 303 VAL A C 1
ATOM 2264 O O . VAL A 1 303 ? -19.346 -3.225 5.814 1.00 97.12 303 VAL A O 1
ATOM 2267 N N . ILE A 1 304 ? -18.511 -2.103 4.055 1.00 97.25 304 ILE A N 1
ATOM 2268 C CA . ILE A 1 304 ? -18.074 -0.948 4.854 1.00 97.25 304 ILE A CA 1
ATOM 2269 C C . ILE A 1 304 ? -19.252 -0.264 5.558 1.00 97.25 304 ILE A C 1
ATOM 2271 O O . ILE A 1 304 ? -19.145 0.061 6.737 1.00 97.25 304 ILE A O 1
ATOM 2275 N N . TYR A 1 305 ? -20.385 -0.066 4.878 1.00 97.12 305 TYR A N 1
ATOM 2276 C CA . TYR A 1 305 ? -21.569 0.501 5.527 1.00 97.12 305 TYR A CA 1
ATOM 2277 C C . TYR A 1 305 ? -22.090 -0.380 6.656 1.00 97.12 305 TYR A C 1
ATOM 2279 O O . TYR A 1 305 ? -22.453 0.140 7.705 1.00 97.12 305 TYR A O 1
ATOM 2287 N N . SER A 1 306 ? -22.088 -1.700 6.467 1.00 95.88 306 SER A N 1
ATOM 2288 C CA . SER A 1 306 ? -22.533 -2.650 7.490 1.00 95.88 306 SER A CA 1
ATOM 2289 C C . SER A 1 306 ? -21.633 -2.633 8.727 1.00 95.88 306 SER A C 1
ATOM 2291 O O . SER A 1 306 ? -22.147 -2.735 9.835 1.00 95.88 306 SER A O 1
ATOM 2293 N N . LEU A 1 307 ? -20.317 -2.450 8.552 1.00 94.06 307 LEU A N 1
ATOM 2294 C CA . LEU A 1 307 ? -19.361 -2.291 9.658 1.00 94.06 307 LEU A CA 1
ATOM 2295 C C . LEU A 1 307 ? -19.596 -1.014 10.485 1.00 94.06 307 LEU A C 1
ATOM 2297 O O . LEU A 1 307 ? -19.184 -0.969 11.639 1.00 94.06 307 LEU A O 1
ATOM 2301 N N . LEU A 1 308 ? -20.234 0.006 9.900 1.00 93.88 308 LEU A N 1
ATOM 2302 C CA . LEU A 1 308 ? -20.558 1.293 10.533 1.00 93.88 308 LEU A CA 1
ATOM 2303 C C . LEU A 1 308 ? -21.961 1.345 11.151 1.00 93.88 308 LEU A C 1
ATOM 2305 O O . LEU A 1 308 ? -22.350 2.371 11.711 1.00 93.88 308 LEU A O 1
ATOM 2309 N N . LEU A 1 309 ? -22.759 0.284 11.009 1.00 93.25 309 LEU A N 1
ATOM 2310 C CA . LEU A 1 309 ? -24.091 0.269 11.598 1.00 93.25 309 LEU A CA 1
ATOM 2311 C C . LEU A 1 309 ? -23.994 0.161 13.118 1.00 93.25 309 LEU A C 1
ATOM 2313 O O . LEU A 1 309 ? -23.398 -0.773 13.649 1.00 93.25 309 LEU A O 1
ATOM 2317 N N . ASP A 1 310 ? -24.654 1.092 13.797 1.00 90.44 310 ASP A N 1
ATOM 2318 C CA . ASP A 1 310 ? -24.729 1.126 15.251 1.00 90.44 310 ASP A CA 1
ATOM 2319 C C . ASP A 1 310 ? -25.476 -0.104 15.798 1.00 90.44 310 ASP A C 1
ATOM 2321 O O . ASP A 1 310 ? -26.421 -0.623 15.188 1.00 90.44 310 ASP A O 1
ATOM 2325 N N . GLU A 1 311 ? -25.085 -0.567 16.985 1.00 84.81 311 GLU A N 1
ATOM 2326 C CA . GLU A 1 311 ? -25.771 -1.671 17.668 1.00 84.81 311 GLU A CA 1
ATOM 2327 C C . GLU A 1 311 ? -27.152 -1.233 18.205 1.00 84.81 311 GLU A C 1
ATOM 2329 O O . GLU A 1 311 ? -28.073 -2.046 18.347 1.00 84.81 311 GLU A O 1
ATOM 2334 N N . GLY A 1 312 ? -27.334 0.064 18.469 1.00 82.31 312 GLY A N 1
ATOM 2335 C CA . GLY A 1 312 ? -28.547 0.667 19.000 1.00 82.31 312 GLY A CA 1
ATOM 2336 C C . GLY A 1 312 ? -29.665 0.820 17.967 1.00 82.31 312 GLY A C 1
ATOM 2337 O O . GLY A 1 312 ? -29.522 1.410 16.899 1.00 82.31 312 GLY A O 1
ATOM 2338 N N . ASN A 1 313 ? -30.864 0.365 18.337 1.00 82.00 313 ASN A N 1
ATOM 2339 C CA . ASN A 1 313 ? -32.019 0.295 17.433 1.00 82.00 313 ASN A CA 1
ATOM 2340 C C . ASN A 1 313 ? -32.420 1.665 16.828 1.00 82.00 313 ASN A C 1
ATOM 2342 O O . ASN A 1 313 ? -32.763 1.759 15.652 1.00 82.00 313 ASN A O 1
ATOM 2346 N N . ALA A 1 314 ? -32.324 2.754 17.601 1.00 90.12 314 ALA A N 1
ATOM 2347 C CA . ALA A 1 314 ? -32.748 4.083 17.149 1.00 90.12 314 ALA A CA 1
ATOM 2348 C C . ALA A 1 314 ? -31.780 4.741 16.148 1.00 90.12 314 ALA A C 1
ATOM 2350 O O . ALA A 1 314 ? -32.232 5.328 15.163 1.00 90.12 314 ALA A O 1
ATOM 2351 N N . VAL A 1 315 ? -30.467 4.669 16.392 1.00 91.50 315 VAL A N 1
ATOM 2352 C CA . VAL A 1 315 ? -29.449 5.230 15.484 1.00 91.50 315 VAL A CA 1
ATOM 2353 C C . VAL A 1 315 ? -29.359 4.368 14.233 1.00 91.50 315 VAL A C 1
ATOM 2355 O O . VAL A 1 315 ? -29.456 4.895 13.125 1.00 91.50 315 VAL A O 1
ATOM 2358 N N . ARG A 1 316 ? -29.318 3.042 14.398 1.00 93.12 316 ARG A N 1
ATOM 2359 C CA . ARG A 1 316 ? -29.307 2.087 13.290 1.00 93.12 316 ARG A CA 1
ATOM 2360 C C . ARG A 1 316 ? -30.479 2.277 12.334 1.00 93.12 316 ARG A C 1
ATOM 2362 O O . ARG A 1 316 ? -30.291 2.251 11.122 1.00 93.12 316 ARG A O 1
ATOM 2369 N N . ALA A 1 317 ? -31.689 2.517 12.845 1.00 93.62 317 ALA A N 1
ATOM 2370 C CA . ALA A 1 317 ? -32.849 2.795 11.999 1.00 93.62 317 ALA A CA 1
ATOM 2371 C C . ALA A 1 317 ? -32.658 4.062 11.144 1.00 93.62 317 ALA A C 1
ATOM 2373 O O . ALA A 1 317 ? -33.002 4.061 9.962 1.00 93.62 317 ALA A O 1
ATOM 2374 N N . LYS A 1 318 ? -32.064 5.124 11.709 1.00 95.31 318 LYS A N 1
ATOM 2375 C CA . LYS A 1 318 ? -31.735 6.351 10.963 1.00 95.31 318 LYS A CA 1
ATOM 2376 C C . LYS A 1 318 ? -30.647 6.113 9.919 1.00 95.31 318 LYS A C 1
ATOM 2378 O O . LYS A 1 318 ? -30.795 6.576 8.794 1.00 95.31 318 LYS A O 1
ATOM 2383 N N . GLN A 1 319 ? -29.594 5.376 10.267 1.00 96.00 319 GLN A N 1
ATOM 2384 C CA . GLN A 1 319 ? -28.520 5.002 9.342 1.00 96.00 319 GLN A CA 1
ATOM 2385 C C . GLN A 1 319 ? -29.057 4.180 8.161 1.00 96.00 319 GLN A C 1
ATOM 2387 O O . GLN A 1 319 ? -28.798 4.505 7.004 1.00 96.00 319 GLN A O 1
ATOM 2392 N N . LEU A 1 320 ? -29.887 3.167 8.433 1.00 96.06 320 LEU A N 1
ATOM 2393 C CA . LEU A 1 320 ? -30.527 2.353 7.398 1.00 96.06 320 LEU A CA 1
ATOM 2394 C C . LEU A 1 320 ? -31.476 3.167 6.515 1.00 96.06 320 LEU A C 1
ATOM 2396 O O . LEU A 1 320 ? -31.541 2.913 5.314 1.00 96.06 320 LEU A O 1
ATOM 2400 N N . GLN A 1 321 ? -32.207 4.129 7.083 1.00 96.25 321 GLN A N 1
ATOM 2401 C CA . GLN A 1 321 ? -33.058 5.029 6.307 1.00 96.25 321 GLN A CA 1
ATOM 2402 C C . GLN A 1 321 ? -32.218 5.949 5.413 1.00 96.25 321 GLN A C 1
ATOM 2404 O O . GLN A 1 321 ? -32.489 6.052 4.223 1.00 96.25 321 GLN A O 1
ATOM 2409 N N . HIS A 1 322 ? -31.157 6.554 5.954 1.00 97.25 322 HIS A N 1
ATOM 2410 C CA . HIS A 1 322 ? -30.250 7.404 5.188 1.00 97.25 322 HIS A CA 1
ATOM 2411 C C . HIS A 1 322 ? -29.654 6.661 3.986 1.00 97.25 322 HIS A C 1
ATOM 2413 O O . HIS A 1 322 ? -29.728 7.164 2.867 1.00 97.25 322 HIS A O 1
ATOM 2419 N N . LEU A 1 323 ? -29.143 5.443 4.199 1.00 96.88 323 LEU A N 1
ATOM 2420 C CA . LEU A 1 323 ? -28.581 4.617 3.128 1.00 96.88 323 LEU A CA 1
ATOM 2421 C C . LEU A 1 323 ? -29.630 4.173 2.111 1.00 96.88 323 LEU A C 1
ATOM 2423 O O . LEU A 1 323 ? -29.321 4.085 0.930 1.00 96.88 323 LEU A O 1
ATOM 2427 N N . ARG A 1 324 ? -30.873 3.929 2.532 1.00 96.50 324 ARG A N 1
ATOM 2428 C CA . ARG A 1 324 ? -31.963 3.628 1.596 1.00 96.50 324 ARG A CA 1
ATOM 2429 C C . ARG A 1 324 ? -32.239 4.789 0.640 1.00 96.50 324 ARG A C 1
ATOM 2431 O O . ARG A 1 324 ? -32.585 4.549 -0.512 1.00 96.50 324 ARG A O 1
ATOM 2438 N N . ASP A 1 325 ? -32.113 6.015 1.138 1.00 96.25 325 ASP A N 1
ATOM 2439 C CA . ASP A 1 325 ? -32.457 7.229 0.401 1.00 96.25 325 ASP A CA 1
ATOM 2440 C C . ASP A 1 325 ? -31.278 7.774 -0.433 1.00 96.25 325 ASP A C 1
ATOM 2442 O O . ASP A 1 325 ? -31.510 8.416 -1.456 1.00 96.25 325 ASP A O 1
ATOM 2446 N N . HIS A 1 326 ? -30.027 7.528 -0.014 1.00 96.06 326 HIS A N 1
ATOM 2447 C CA . HIS A 1 326 ? -28.827 8.168 -0.586 1.00 96.06 326 HIS A CA 1
ATOM 2448 C C . HIS A 1 326 ? -27.765 7.202 -1.135 1.00 96.06 326 HIS A C 1
ATOM 2450 O O . HIS A 1 326 ? -26.858 7.643 -1.846 1.00 96.06 326 HIS A O 1
ATOM 2456 N N . ALA A 1 327 ? -27.826 5.905 -0.819 1.00 94.12 327 ALA A N 1
ATOM 2457 C CA . ALA A 1 327 ? -26.952 4.914 -1.443 1.00 94.12 327 ALA A CA 1
ATOM 2458 C C . ALA A 1 327 ? -27.590 4.344 -2.718 1.00 94.12 327 ALA A C 1
ATOM 2460 O O . ALA A 1 327 ? -28.807 4.386 -2.904 1.00 94.12 327 ALA A O 1
ATOM 2461 N N . ASP A 1 328 ? -26.761 3.762 -3.587 1.00 94.00 328 ASP A N 1
ATOM 2462 C CA . ASP A 1 328 ? -27.250 3.008 -4.742 1.00 94.00 328 ASP A CA 1
ATOM 2463 C C . ASP A 1 328 ? -28.177 1.870 -4.276 1.00 94.00 328 ASP A C 1
ATOM 2465 O O . ASP A 1 328 ? -27.852 1.132 -3.340 1.00 94.00 328 ASP A O 1
ATOM 2469 N N . ALA A 1 329 ? -29.312 1.692 -4.959 1.00 93.44 329 ALA A N 1
ATOM 2470 C CA . ALA A 1 329 ? -30.332 0.712 -4.575 1.00 93.44 329 ALA A CA 1
ATOM 2471 C C . ALA A 1 329 ? -29.773 -0.719 -4.471 1.00 93.44 329 ALA A C 1
ATOM 2473 O O . ALA A 1 329 ? -30.090 -1.440 -3.522 1.00 93.44 329 ALA A O 1
ATOM 2474 N N . ASP A 1 330 ? -28.891 -1.099 -5.399 1.00 93.69 330 ASP A N 1
ATOM 2475 C CA . ASP A 1 330 ? -28.244 -2.414 -5.409 1.00 93.69 330 ASP A CA 1
ATOM 2476 C C . ASP A 1 330 ? -27.272 -2.581 -4.233 1.00 93.69 330 ASP A C 1
ATOM 2478 O O . ASP A 1 330 ? -27.241 -3.633 -3.596 1.00 93.69 330 ASP A O 1
ATOM 2482 N N . VAL A 1 331 ? -26.533 -1.523 -3.869 1.00 95.75 331 VAL A N 1
ATOM 2483 C CA . VAL A 1 331 ? -25.650 -1.535 -2.688 1.00 95.75 331 VAL A CA 1
ATOM 2484 C C . VAL A 1 331 ? -26.475 -1.712 -1.420 1.00 95.75 331 VAL A C 1
ATOM 2486 O O . VAL A 1 331 ? -26.117 -2.517 -0.564 1.00 95.75 331 VAL A O 1
ATOM 2489 N N . TYR A 1 332 ? -27.600 -1.003 -1.298 1.00 96.44 332 TYR A N 1
ATOM 2490 C CA . TYR A 1 332 ? -28.491 -1.145 -0.149 1.00 96.44 332 TYR A CA 1
ATOM 2491 C C . TYR A 1 332 ? -29.090 -2.557 -0.053 1.00 96.44 332 TYR A C 1
ATOM 2493 O O . TYR A 1 332 ? -29.178 -3.118 1.042 1.00 96.44 332 TYR A O 1
ATOM 2501 N N . ALA A 1 333 ? -29.473 -3.155 -1.184 1.00 95.12 333 ALA A N 1
ATOM 2502 C CA . ALA A 1 333 ? -29.993 -4.519 -1.228 1.00 95.12 333 ALA A CA 1
ATOM 2503 C C . ALA A 1 333 ? -28.950 -5.546 -0.753 1.00 95.12 333 ALA A C 1
ATOM 2505 O O . ALA A 1 333 ? -29.254 -6.342 0.136 1.00 95.12 333 ALA A O 1
ATOM 2506 N N . VAL A 1 334 ? -27.719 -5.473 -1.274 1.00 94.88 334 VAL A N 1
ATOM 2507 C CA . VAL A 1 334 ? -26.599 -6.342 -0.862 1.00 94.88 334 VAL A CA 1
ATOM 2508 C C . VAL A 1 334 ? -26.222 -6.105 0.602 1.00 94.88 334 VAL A C 1
ATOM 2510 O O . VAL A 1 334 ? -26.014 -7.044 1.364 1.00 94.88 334 VAL A O 1
ATOM 2513 N N . MET A 1 335 ? -26.196 -4.853 1.056 1.00 96.19 335 MET A N 1
ATOM 2514 C CA . MET A 1 335 ? -25.930 -4.533 2.460 1.00 96.19 335 MET A CA 1
ATOM 2515 C C . MET A 1 335 ? -26.926 -5.235 3.380 1.00 96.19 335 MET A C 1
ATOM 2517 O O . MET A 1 335 ? -26.528 -5.858 4.359 1.00 96.19 335 MET A O 1
ATOM 2521 N N . ARG A 1 336 ? -28.221 -5.211 3.047 1.00 95.31 336 ARG A N 1
ATOM 2522 C CA . ARG A 1 336 ? -29.244 -5.874 3.864 1.00 95.31 336 ARG A CA 1
ATOM 2523 C C . ARG A 1 336 ? -29.035 -7.379 4.009 1.00 95.31 336 ARG A C 1
ATOM 2525 O O . ARG A 1 336 ? -29.426 -7.912 5.045 1.00 95.31 336 ARG A O 1
ATOM 2532 N N . THR A 1 337 ? -28.446 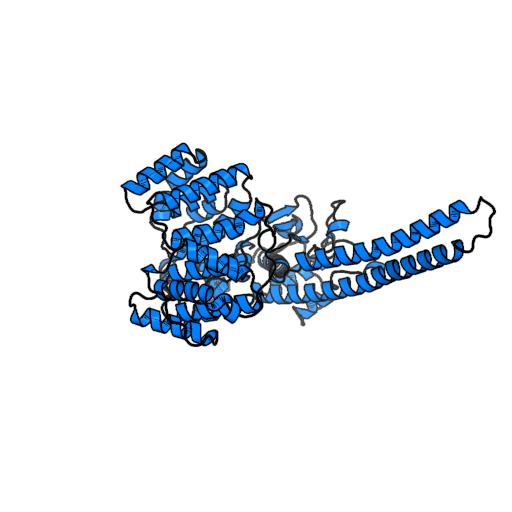-8.045 3.017 1.00 94.69 337 THR A N 1
ATOM 2533 C CA . THR A 1 337 ? -28.124 -9.476 3.111 1.00 94.69 337 THR A CA 1
ATOM 2534 C C . THR A 1 337 ? -26.854 -9.736 3.920 1.00 94.69 337 THR A C 1
ATOM 2536 O O . THR A 1 337 ? -26.745 -10.794 4.524 1.00 94.69 337 THR A O 1
ATOM 2539 N N . LEU A 1 338 ? -25.923 -8.776 3.977 1.00 94.81 338 LEU A N 1
ATOM 2540 C CA . LEU A 1 338 ? -24.645 -8.896 4.695 1.00 94.81 338 LEU A CA 1
ATOM 2541 C C . LEU A 1 338 ? -24.713 -8.508 6.175 1.00 94.81 338 LEU A C 1
ATOM 2543 O O . LEU A 1 338 ? -23.887 -8.959 6.962 1.00 94.81 338 LEU A O 1
ATOM 2547 N N . ILE A 1 339 ? -25.690 -7.688 6.567 1.00 94.00 339 ILE A N 1
ATOM 2548 C CA . ILE A 1 339 ? -25.900 -7.265 7.958 1.00 94.00 339 ILE A CA 1
ATOM 2549 C C . ILE A 1 339 ? -25.815 -8.410 8.990 1.00 94.00 339 ILE A C 1
ATOM 2551 O O . ILE A 1 339 ? -25.116 -8.212 9.983 1.00 94.00 339 ILE A O 1
ATOM 2555 N N . PRO A 1 340 ? -26.521 -9.553 8.842 1.00 92.50 3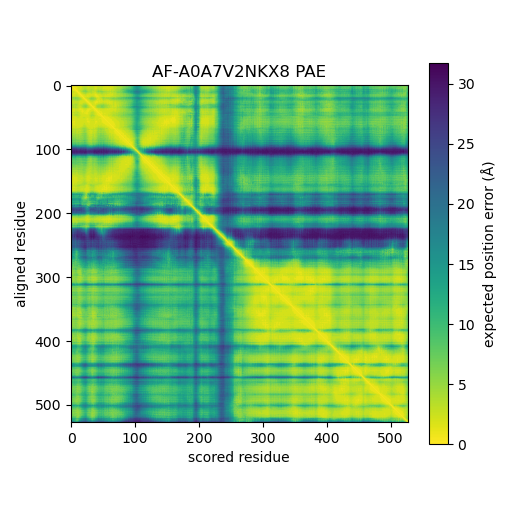40 PRO A N 1
ATOM 2556 C CA . PRO A 1 340 ? -26.456 -10.624 9.838 1.00 92.50 340 PRO A CA 1
ATOM 2557 C C . PRO A 1 340 ? -25.056 -11.244 9.928 1.00 92.50 340 PRO A C 1
ATOM 2559 O O . PRO A 1 340 ? -24.539 -11.388 11.029 1.00 92.50 340 PRO A O 1
ATOM 2562 N N . GLU A 1 341 ? -24.413 -11.503 8.788 1.00 92.50 341 GLU A N 1
ATOM 2563 C CA . GLU A 1 341 ? -23.061 -12.080 8.720 1.00 92.50 341 GLU A CA 1
ATOM 2564 C C . GLU A 1 341 ? -22.016 -11.164 9.376 1.00 92.50 341 GLU A C 1
ATOM 2566 O O . GLU A 1 341 ? -21.134 -11.613 10.102 1.00 92.50 341 GLU A O 1
ATOM 2571 N N . ILE A 1 342 ? -22.123 -9.852 9.147 1.00 91.81 342 ILE A N 1
ATOM 2572 C CA . ILE A 1 342 ? -21.196 -8.862 9.710 1.00 91.81 342 ILE A CA 1
ATOM 2573 C C . ILE A 1 342 ? -21.458 -8.627 11.201 1.00 91.81 342 ILE A C 1
ATOM 2575 O O . ILE A 1 342 ? -20.519 -8.350 11.944 1.00 91.81 342 ILE A O 1
ATOM 2579 N N . ALA A 1 343 ? -22.703 -8.761 11.662 1.00 88.75 343 ALA A N 1
ATOM 2580 C CA . ALA A 1 343 ? -23.034 -8.632 13.080 1.00 88.75 343 ALA A CA 1
ATOM 2581 C C . ALA A 1 343 ? -22.442 -9.765 13.939 1.00 88.75 343 ALA A C 1
ATOM 2583 O O . ALA A 1 343 ? -22.180 -9.550 15.120 1.00 88.75 343 ALA A O 1
ATOM 2584 N N . GLU A 1 344 ? -22.216 -10.948 13.359 1.00 88.81 344 GLU A N 1
ATOM 2585 C CA . GLU A 1 344 ? -21.571 -12.087 14.031 1.00 88.81 344 GLU A CA 1
ATOM 2586 C C . GLU A 1 344 ? -20.035 -12.046 13.958 1.00 88.81 344 GLU A C 1
ATOM 2588 O O . GLU A 1 344 ? -19.354 -12.852 14.596 1.00 88.81 344 GLU A O 1
ATOM 2593 N N . LEU A 1 345 ? -19.468 -11.104 13.200 1.00 87.81 345 LEU A N 1
ATOM 2594 C CA . LEU A 1 345 ? -18.035 -11.029 12.964 1.00 87.81 345 LEU A CA 1
ATOM 2595 C C . LEU A 1 345 ? -17.284 -10.481 14.190 1.00 87.81 345 LEU A C 1
ATOM 2597 O O . LEU A 1 345 ? -17.556 -9.378 14.670 1.00 87.81 345 LEU A O 1
ATOM 2601 N N . ASP A 1 346 ? -16.273 -11.219 14.658 1.00 85.75 346 ASP A N 1
ATOM 2602 C CA . ASP A 1 346 ? -15.386 -10.749 15.727 1.00 85.75 346 ASP A CA 1
ATOM 2603 C C . ASP A 1 346 ? -14.634 -9.467 15.306 1.00 85.75 346 ASP A C 1
ATOM 2605 O O . ASP A 1 346 ? -14.259 -9.277 14.145 1.00 85.75 346 ASP A O 1
ATOM 2609 N N . ARG A 1 347 ? -14.374 -8.579 16.271 1.00 84.56 347 ARG A N 1
ATOM 2610 C CA . ARG A 1 347 ? -13.671 -7.306 16.065 1.00 84.56 347 ARG A CA 1
ATOM 2611 C C . ARG A 1 347 ? -12.294 -7.488 15.429 1.00 84.56 347 ARG A C 1
ATOM 2613 O O . ARG A 1 347 ? -11.898 -6.641 14.633 1.00 84.56 347 ARG A O 1
ATOM 2620 N N . GLN A 1 348 ? -11.594 -8.588 15.711 1.00 79.44 348 GLN A N 1
ATOM 2621 C CA . GLN A 1 348 ? -10.274 -8.870 15.126 1.00 79.44 348 GLN A CA 1
ATOM 2622 C C . GLN A 1 348 ? -10.282 -8.958 13.586 1.00 79.44 348 GLN A C 1
ATOM 2624 O O . GLN A 1 348 ? -9.260 -8.732 12.941 1.00 79.44 348 GLN A O 1
ATOM 2629 N N . TYR A 1 349 ? -11.439 -9.241 12.982 1.00 83.94 349 TYR A N 1
ATOM 2630 C CA . TYR A 1 349 ? -11.597 -9.399 11.536 1.00 83.94 349 TYR A CA 1
ATOM 2631 C C . TYR A 1 349 ? -11.944 -8.104 10.795 1.00 83.94 349 TYR A C 1
ATOM 2633 O O . TYR A 1 349 ? -11.922 -8.082 9.563 1.00 83.94 349 TYR A O 1
ATOM 2641 N N . ARG A 1 350 ? -12.217 -7.005 11.510 1.00 87.50 350 ARG A N 1
ATOM 2642 C CA . ARG A 1 350 ? -12.605 -5.722 10.901 1.00 87.50 350 ARG A CA 1
ATOM 2643 C C . ARG A 1 350 ? -11.525 -5.177 9.969 1.00 87.50 350 ARG A C 1
ATOM 2645 O O . ARG A 1 350 ? -11.812 -4.905 8.808 1.00 87.50 350 ARG A O 1
ATOM 2652 N N . LEU A 1 351 ? -10.282 -5.061 10.448 1.00 84.44 351 LEU A N 1
ATOM 2653 C CA . LEU A 1 351 ? -9.148 -4.580 9.643 1.00 84.44 351 LEU A CA 1
ATOM 2654 C C . LEU A 1 351 ? -8.883 -5.443 8.396 1.00 84.44 351 LEU A C 1
ATOM 2656 O O . LEU A 1 351 ? -8.826 -4.868 7.310 1.00 84.44 351 LEU A O 1
ATOM 2660 N N . PRO A 1 352 ? -8.803 -6.785 8.492 1.00 83.31 352 PRO A N 1
ATOM 2661 C CA . PRO A 1 352 ? -8.684 -7.648 7.316 1.00 83.31 352 PRO A CA 1
ATOM 2662 C C . PRO A 1 352 ? -9.768 -7.411 6.266 1.00 83.31 352 PRO A C 1
ATOM 2664 O O . PRO A 1 352 ? -9.466 -7.295 5.082 1.00 83.31 352 PRO A O 1
ATOM 2667 N N . VAL A 1 353 ? -11.029 -7.296 6.690 1.00 88.94 353 VAL A N 1
ATOM 2668 C CA . VAL A 1 353 ? -12.149 -7.048 5.774 1.00 88.94 353 VAL A CA 1
ATOM 2669 C C . VAL A 1 353 ? -12.016 -5.682 5.091 1.00 88.94 353 VAL A C 1
ATOM 2671 O O . VAL A 1 353 ? -12.267 -5.569 3.892 1.00 88.94 353 VAL A O 1
ATOM 2674 N N . ILE A 1 354 ? -11.566 -4.654 5.817 1.00 89.94 354 ILE A N 1
ATOM 2675 C CA . ILE A 1 354 ? -11.285 -3.325 5.252 1.00 89.94 354 ILE A CA 1
ATOM 2676 C C . ILE A 1 354 ? -10.153 -3.400 4.218 1.00 89.94 354 ILE A C 1
ATOM 2678 O O . ILE A 1 354 ? -10.292 -2.849 3.125 1.00 89.94 354 ILE A O 1
ATOM 2682 N N . ASP A 1 355 ? -9.059 -4.098 4.531 1.00 83.56 355 ASP A N 1
ATOM 2683 C CA . ASP A 1 355 ? -7.918 -4.263 3.624 1.00 83.56 355 ASP A CA 1
ATOM 2684 C C . ASP A 1 355 ? -8.321 -5.003 2.330 1.00 83.56 355 ASP A C 1
ATOM 2686 O O . ASP A 1 355 ? -7.874 -4.618 1.247 1.00 83.56 355 ASP A O 1
ATOM 2690 N N . ILE A 1 356 ? -9.218 -5.997 2.415 1.00 86.06 356 ILE A N 1
ATOM 2691 C CA . ILE A 1 356 ? -9.788 -6.704 1.249 1.00 86.06 356 ILE A CA 1
ATOM 2692 C C . ILE A 1 356 ? -10.726 -5.792 0.438 1.00 86.06 356 ILE A C 1
ATOM 2694 O O . ILE A 1 356 ? -10.779 -5.904 -0.785 1.00 86.06 356 ILE A O 1
ATOM 2698 N N . ALA A 1 357 ? -11.444 -4.869 1.088 1.00 92.19 357 ALA A N 1
ATOM 2699 C CA . ALA A 1 357 ? -12.397 -3.976 0.427 1.00 92.19 357 ALA A CA 1
ATOM 2700 C C . ALA A 1 357 ? -11.738 -2.818 -0.345 1.00 92.19 357 ALA A C 1
ATOM 2702 O O . ALA A 1 357 ? -12.260 -2.368 -1.368 1.00 92.19 357 ALA A O 1
ATOM 2703 N N . ILE A 1 358 ? -10.587 -2.313 0.117 1.00 90.62 358 ILE A N 1
ATOM 2704 C CA . ILE A 1 358 ? -9.908 -1.144 -0.476 1.00 90.62 358 ILE A CA 1
ATOM 2705 C C . ILE A 1 358 ? -9.660 -1.273 -1.996 1.00 90.62 358 ILE A C 1
ATOM 2707 O O . ILE A 1 358 ? -9.963 -0.313 -2.711 1.00 90.62 358 ILE A O 1
ATOM 2711 N N . PRO A 1 359 ? -9.137 -2.393 -2.535 1.00 87.44 359 PRO A N 1
ATOM 2712 C CA . PRO A 1 359 ? -8.899 -2.545 -3.972 1.00 87.44 359 PRO A CA 1
ATOM 2713 C C . PRO A 1 359 ? -10.174 -2.399 -4.804 1.00 87.44 359 PRO A C 1
ATOM 2715 O O . PRO A 1 359 ? -10.164 -1.691 -5.810 1.00 87.44 359 PRO A O 1
ATOM 2718 N N . ALA A 1 360 ? -11.277 -3.010 -4.365 1.00 91.69 360 ALA A N 1
ATOM 2719 C CA . ALA A 1 360 ? -12.571 -2.914 -5.034 1.00 91.69 360 ALA A CA 1
ATOM 2720 C C . ALA A 1 360 ? -13.128 -1.482 -4.978 1.00 91.69 360 ALA A C 1
ATOM 2722 O O . ALA A 1 360 ? -13.636 -0.960 -5.970 1.00 91.69 360 ALA A O 1
ATOM 2723 N N . LEU A 1 361 ? -12.953 -0.791 -3.847 1.00 94.31 361 LEU A N 1
ATOM 2724 C CA . LEU A 1 361 ? -13.338 0.616 -3.697 1.00 94.31 361 LEU A CA 1
ATOM 2725 C C . LEU A 1 361 ? -12.516 1.562 -4.593 1.00 94.31 361 LEU A C 1
ATOM 2727 O O . LEU A 1 361 ? -13.033 2.590 -5.028 1.00 94.31 361 LEU A O 1
ATOM 2731 N N . LYS A 1 362 ? -11.262 1.226 -4.928 1.00 90.62 362 LYS A N 1
ATOM 2732 C CA . LYS A 1 362 ? -10.448 1.999 -5.891 1.00 90.62 362 LYS A CA 1
ATOM 2733 C C . LYS A 1 362 ? -10.936 1.887 -7.339 1.00 90.62 362 LYS A C 1
ATOM 2735 O O . LYS A 1 362 ? -10.538 2.713 -8.158 1.00 90.62 362 LYS A O 1
ATOM 2740 N N . GLN A 1 363 ? -11.776 0.901 -7.656 1.00 90.44 363 GLN A N 1
ATOM 2741 C CA . GLN A 1 363 ? -12.349 0.710 -8.994 1.00 90.44 363 GLN A CA 1
ATOM 2742 C C . GLN A 1 363 ? -13.630 1.519 -9.230 1.00 90.44 363 GLN A C 1
ATOM 2744 O O . GLN A 1 363 ? -14.154 1.530 -10.343 1.00 90.44 363 GLN A O 1
ATOM 2749 N N . LEU A 1 364 ? -14.154 2.192 -8.200 1.00 93.12 364 LEU A N 1
ATOM 2750 C CA . LEU A 1 364 ? -15.331 3.047 -8.336 1.00 93.12 364 LEU A CA 1
ATOM 2751 C C . LEU A 1 364 ? -15.088 4.164 -9.361 1.00 93.12 364 LEU A C 1
ATOM 2753 O O . LEU A 1 364 ? -13.963 4.587 -9.608 1.00 93.12 364 LEU A O 1
ATOM 2757 N N . SER A 1 365 ? -16.160 4.698 -9.936 1.00 93.62 365 SER A N 1
ATOM 2758 C CA . SER A 1 365 ? -16.099 5.997 -10.611 1.00 93.62 365 SER A CA 1
ATOM 2759 C C . SER A 1 365 ? -16.010 7.139 -9.589 1.00 93.62 365 SER A C 1
ATOM 2761 O O . SER A 1 365 ? -16.373 6.982 -8.422 1.00 93.62 365 SER A O 1
ATOM 2763 N N . LEU A 1 366 ? -15.576 8.327 -10.025 1.00 94.12 366 LEU A N 1
ATOM 2764 C CA . LEU A 1 366 ? -15.476 9.498 -9.145 1.00 94.12 366 LEU A CA 1
ATOM 2765 C C . LEU A 1 366 ? -16.814 9.851 -8.468 1.00 94.12 366 LEU A C 1
ATOM 2767 O O . LEU A 1 366 ? -16.824 10.168 -7.282 1.00 94.12 366 LEU A O 1
ATOM 2771 N N . SER A 1 367 ? -17.934 9.774 -9.192 1.00 94.12 367 SER A N 1
ATOM 2772 C CA . SER A 1 367 ? -19.270 10.050 -8.643 1.00 94.12 367 SER A CA 1
ATOM 2773 C C . SER A 1 367 ? -19.697 8.998 -7.618 1.00 94.12 367 SER A C 1
ATOM 2775 O O . SER A 1 367 ? -20.199 9.349 -6.551 1.00 94.12 367 SER A O 1
ATOM 2777 N N . GLN A 1 368 ? -19.445 7.717 -7.900 1.00 95.56 368 GLN A N 1
ATOM 2778 C CA . GLN A 1 368 ? -19.705 6.631 -6.952 1.00 95.56 368 GLN A CA 1
ATOM 2779 C C . GLN A 1 368 ? -18.855 6.772 -5.689 1.00 95.56 368 GLN A C 1
ATOM 2781 O O . GLN A 1 368 ? -19.359 6.548 -4.592 1.00 95.56 368 GLN A O 1
ATOM 2786 N N . TYR A 1 369 ? -17.587 7.172 -5.822 1.00 96.12 369 TYR A N 1
ATOM 2787 C CA . TYR A 1 369 ? -16.727 7.420 -4.671 1.00 96.12 369 TYR A CA 1
ATOM 2788 C C . TYR A 1 369 ? -17.183 8.632 -3.850 1.00 96.12 369 TYR A C 1
ATOM 2790 O O . TYR A 1 369 ? -17.172 8.565 -2.626 1.00 96.12 369 TYR A O 1
ATOM 2798 N N . GLN A 1 370 ? -17.619 9.720 -4.491 1.00 95.44 370 GLN A N 1
ATOM 2799 C CA . GLN A 1 370 ? -18.178 10.882 -3.789 1.00 95.44 370 GLN A CA 1
ATOM 2800 C C . GLN A 1 370 ? -19.424 10.504 -2.985 1.00 95.44 370 GLN A C 1
ATOM 2802 O O . GLN A 1 370 ? -19.456 10.745 -1.784 1.00 95.44 370 GLN A O 1
ATOM 2807 N N . SER A 1 371 ? -20.385 9.812 -3.606 1.00 96.12 371 SER A N 1
ATOM 2808 C CA . SER A 1 371 ? -21.559 9.284 -2.899 1.00 96.12 371 SER A CA 1
ATOM 2809 C C . SER A 1 371 ? -21.153 8.349 -1.755 1.00 96.12 371 SER A C 1
ATOM 2811 O O . SER A 1 371 ? -21.650 8.477 -0.636 1.00 96.12 371 SER A O 1
ATOM 2813 N N . PHE A 1 372 ? -20.183 7.457 -1.992 1.00 97.44 372 PHE A N 1
ATOM 2814 C CA . PHE A 1 372 ? -19.671 6.569 -0.954 1.00 97.44 372 PHE A CA 1
ATOM 2815 C C . PHE A 1 372 ? -19.096 7.330 0.242 1.00 97.44 372 PHE A C 1
ATOM 2817 O O . PHE A 1 372 ? -19.439 7.031 1.386 1.00 97.44 372 PHE A O 1
ATOM 2824 N N . ARG A 1 373 ? -18.251 8.323 -0.042 1.00 96.62 373 ARG A N 1
ATOM 2825 C CA . ARG A 1 373 ? -17.592 9.187 0.933 1.00 96.62 373 ARG A CA 1
ATOM 2826 C C . ARG A 1 373 ? -18.601 9.987 1.757 1.00 96.62 373 ARG A C 1
ATOM 2828 O O . ARG A 1 373 ? -18.445 10.052 2.975 1.00 96.62 373 ARG A O 1
ATOM 2835 N N . ASP A 1 374 ? -19.605 10.568 1.107 1.00 96.38 374 ASP A N 1
ATOM 2836 C CA . ASP A 1 374 ? -20.632 11.390 1.753 1.00 96.38 374 ASP A CA 1
ATOM 2837 C C . ASP A 1 374 ? -21.512 10.539 2.677 1.00 96.38 374 ASP A C 1
ATOM 2839 O O . ASP A 1 374 ? -21.695 10.887 3.844 1.00 96.38 374 ASP A O 1
ATOM 2843 N N . ASN A 1 375 ? -21.957 9.372 2.201 1.00 97.12 375 ASN A N 1
ATOM 2844 C CA . ASN A 1 375 ? -22.706 8.410 3.010 1.00 97.12 375 ASN A CA 1
ATOM 2845 C C . ASN A 1 375 ? -21.879 7.925 4.212 1.00 97.12 375 ASN A C 1
ATOM 2847 O O . ASN A 1 375 ? -22.390 7.867 5.325 1.00 97.12 375 ASN A O 1
ATOM 2851 N N . LEU A 1 376 ? -20.589 7.617 4.022 1.00 96.56 376 LEU A N 1
ATOM 2852 C CA . LEU A 1 376 ? -19.704 7.198 5.114 1.00 96.56 376 LEU A CA 1
ATOM 2853 C C . LEU A 1 376 ? -19.559 8.291 6.184 1.00 96.56 376 LEU A C 1
ATOM 2855 O O . LEU A 1 376 ? -19.623 7.992 7.373 1.00 96.56 376 LEU A O 1
ATOM 2859 N N . GLY A 1 377 ? -19.403 9.554 5.775 1.00 94.44 377 GLY A N 1
ATOM 2860 C CA . GLY A 1 377 ? -19.387 10.688 6.702 1.00 94.44 377 GLY A CA 1
ATOM 2861 C C . GLY A 1 377 ? -20.705 10.835 7.465 1.00 94.44 377 GLY A C 1
ATOM 2862 O O . GLY A 1 377 ? -20.697 10.953 8.687 1.00 94.44 377 GLY A O 1
ATOM 2863 N N . ALA A 1 378 ? -21.834 10.750 6.760 1.00 95.25 378 ALA A N 1
ATOM 2864 C CA . ALA A 1 378 ? -23.159 10.860 7.361 1.00 95.25 378 ALA A CA 1
ATOM 2865 C C . ALA A 1 378 ? -23.462 9.732 8.360 1.00 95.25 378 ALA A C 1
ATOM 2867 O O . ALA A 1 378 ? -24.085 9.992 9.386 1.00 95.25 378 ALA A O 1
ATOM 2868 N N . LEU A 1 379 ? -23.015 8.500 8.089 1.00 94.69 379 LEU A N 1
ATOM 2869 C CA . LEU A 1 379 ? -23.171 7.368 9.008 1.00 94.69 379 LEU A CA 1
ATOM 2870 C C . LEU A 1 379 ? -22.429 7.584 10.328 1.00 94.69 379 LEU A C 1
ATOM 2872 O O . LEU A 1 379 ? -23.026 7.358 11.378 1.00 94.69 379 LEU A O 1
ATOM 2876 N N . ILE A 1 380 ? -21.175 8.037 10.245 1.00 92.69 380 ILE A N 1
ATOM 2877 C CA . ILE A 1 380 ? -20.280 8.270 11.390 1.00 92.69 380 ILE A CA 1
ATOM 2878 C C . ILE A 1 380 ? -20.749 9.458 12.243 1.00 92.69 380 ILE A C 1
ATOM 2880 O O . ILE A 1 380 ? -20.571 9.483 13.452 1.00 92.69 380 ILE A O 1
ATOM 2884 N N . GLU A 1 381 ? -21.342 10.484 11.631 1.00 91.31 381 GLU A N 1
ATOM 2885 C CA . GLU A 1 381 ? -21.802 11.672 12.362 1.00 91.31 381 GLU A CA 1
ATOM 2886 C C . GLU A 1 381 ? -23.239 11.531 12.909 1.00 91.31 381 GLU A C 1
ATOM 2888 O O . GLU A 1 381 ? -23.703 12.398 13.656 1.00 91.31 381 GLU A O 1
ATOM 2893 N N . MET A 1 382 ? -23.955 10.453 12.558 1.00 90.50 382 MET A N 1
ATOM 2894 C CA . MET A 1 382 ? -25.404 10.306 12.769 1.00 90.50 382 MET A CA 1
ATOM 2895 C C . MET A 1 382 ? -25.821 10.311 14.246 1.00 90.50 382 MET A C 1
ATOM 2897 O O . MET A 1 382 ? -26.908 10.788 14.592 1.00 90.50 382 MET A O 1
ATOM 2901 N N . ASP A 1 383 ? -24.989 9.756 15.122 1.00 83.81 383 ASP A N 1
ATOM 2902 C CA . ASP A 1 383 ? -25.240 9.667 16.561 1.00 83.81 383 ASP A CA 1
ATOM 2903 C C . ASP A 1 383 ? -24.714 10.898 17.337 1.00 83.81 383 ASP A C 1
ATOM 2905 O O . ASP A 1 383 ? -24.979 11.061 18.534 1.00 83.81 383 ASP A O 1
ATOM 2909 N N . GLY A 1 384 ? -24.011 11.803 16.645 1.00 80.50 384 GLY A N 1
ATOM 2910 C CA . GLY A 1 384 ? -23.370 12.988 17.207 1.00 80.50 384 GLY A CA 1
ATOM 2911 C C . GLY A 1 384 ? -22.105 12.699 18.026 1.00 80.50 384 GLY A C 1
ATOM 2912 O O . GLY A 1 384 ? -21.631 13.602 18.726 1.00 80.50 384 GLY A O 1
ATOM 2913 N N . ARG A 1 385 ? -21.564 11.474 17.982 1.00 83.94 385 ARG A N 1
ATOM 2914 C CA . ARG A 1 385 ? -20.373 11.036 18.718 1.00 83.94 385 ARG A CA 1
ATOM 2915 C C . ARG A 1 385 ? -19.534 10.074 17.878 1.00 83.94 385 ARG A C 1
ATOM 2917 O O . ARG A 1 385 ? -19.736 8.878 17.900 1.00 83.94 385 ARG A O 1
ATOM 2924 N N . VAL A 1 386 ? -18.468 10.595 17.284 1.00 81.50 386 VAL A N 1
ATOM 2925 C CA . VAL A 1 386 ? -17.513 9.748 16.561 1.00 81.50 386 VAL A CA 1
ATOM 2926 C C . VAL A 1 386 ? -16.678 8.921 17.542 1.00 81.50 386 VAL A C 1
ATOM 2928 O O . VAL A 1 386 ? -15.962 9.487 18.381 1.00 81.50 386 VAL A O 1
ATOM 2931 N N . ASP A 1 387 ? -16.745 7.598 17.426 1.00 86.44 387 ASP A N 1
ATOM 2932 C CA . ASP A 1 387 ? -15.906 6.677 18.186 1.00 86.44 387 ASP A CA 1
ATOM 2933 C C . ASP A 1 387 ? -14.487 6.523 17.572 1.00 86.44 387 ASP A C 1
ATOM 2935 O O . ASP A 1 387 ? -14.155 7.072 16.516 1.00 86.44 387 ASP A O 1
ATOM 2939 N N . LEU A 1 388 ? -13.582 5.823 18.271 1.00 85.88 388 LEU A N 1
ATOM 2940 C CA . LEU A 1 388 ? -12.203 5.628 17.792 1.00 85.88 388 LEU A CA 1
ATOM 2941 C C . LEU A 1 388 ? -12.110 4.662 16.603 1.00 85.88 388 LEU A C 1
ATOM 2943 O O . LEU A 1 388 ? -11.188 4.809 15.795 1.00 85.88 388 LEU A O 1
ATOM 2947 N N . PHE A 1 389 ? -13.030 3.704 16.487 1.00 87.75 389 PHE A N 1
ATOM 2948 C CA . PHE A 1 389 ? -13.078 2.751 15.382 1.00 87.75 389 PHE A CA 1
ATOM 2949 C C . PHE A 1 389 ? -13.558 3.443 14.104 1.00 87.75 389 PHE A C 1
ATOM 2951 O O . PHE A 1 389 ? -12.852 3.411 13.102 1.00 87.75 389 PHE A O 1
ATOM 2958 N N . GLU A 1 390 ? -14.688 4.144 14.148 1.00 91.19 390 GLU A N 1
ATOM 2959 C CA . GLU A 1 390 ? -15.251 4.958 13.073 1.00 91.19 390 GLU A CA 1
ATOM 2960 C C . GLU A 1 390 ? -14.238 5.985 12.569 1.00 91.19 390 GLU A C 1
ATOM 2962 O O . GLU A 1 390 ? -14.003 6.111 11.362 1.00 91.19 390 GLU A O 1
ATOM 2967 N N . TRP A 1 391 ? -13.571 6.684 13.496 1.00 92.00 391 TRP A N 1
ATOM 2968 C CA . TRP A 1 391 ? -12.498 7.612 13.157 1.00 92.00 391 TRP A CA 1
ATOM 2969 C C . TRP A 1 391 ? -11.331 6.896 12.459 1.00 92.00 391 TRP A C 1
ATOM 2971 O O . TRP A 1 391 ? -10.856 7.372 11.424 1.00 92.00 391 TRP A O 1
ATOM 2981 N N . SER A 1 392 ? -10.884 5.747 12.979 1.00 91.44 392 SER A N 1
ATOM 2982 C CA . SER A 1 392 ? -9.776 4.973 12.398 1.00 91.44 392 SER A CA 1
ATOM 2983 C C . SER A 1 392 ? -10.127 4.439 11.011 1.00 91.44 392 SER A C 1
ATOM 2985 O O . SER A 1 392 ? -9.359 4.646 10.071 1.00 91.44 392 SER A O 1
ATOM 2987 N N . LEU A 1 393 ? -11.312 3.845 10.853 1.00 92.25 393 LEU A N 1
ATOM 2988 C CA . LEU A 1 393 ? -11.859 3.353 9.591 1.00 92.25 393 LEU A CA 1
ATOM 2989 C C . LEU A 1 393 ? -11.908 4.469 8.547 1.00 92.25 393 LEU A C 1
ATOM 2991 O O . LEU A 1 393 ? -11.395 4.305 7.439 1.00 92.25 393 LEU A O 1
ATOM 2995 N N . GLN A 1 394 ? -12.460 5.630 8.913 1.00 93.75 394 GLN A N 1
ATOM 2996 C CA . GLN A 1 394 ? -12.502 6.796 8.035 1.00 93.75 394 GLN A CA 1
ATOM 2997 C C . GLN A 1 394 ? -11.093 7.208 7.592 1.00 93.75 394 GLN A C 1
ATOM 2999 O O . GLN A 1 394 ? -10.877 7.484 6.409 1.00 93.75 394 GLN A O 1
ATOM 3004 N N . LYS A 1 395 ? -10.120 7.262 8.516 1.00 91.25 395 LYS A N 1
ATOM 3005 C CA . LYS A 1 395 ? -8.742 7.646 8.172 1.00 91.25 395 LYS A CA 1
ATOM 3006 C C . LYS A 1 395 ? -8.078 6.638 7.256 1.00 91.25 395 LYS A C 1
ATOM 3008 O O . LYS A 1 395 ? -7.489 7.072 6.272 1.00 91.25 395 LYS A O 1
ATOM 3013 N N . ILE A 1 396 ? -8.189 5.345 7.544 1.00 89.81 396 ILE A N 1
ATOM 3014 C CA . ILE A 1 396 ? -7.631 4.274 6.712 1.00 89.81 396 ILE A CA 1
ATOM 3015 C C . ILE A 1 396 ? -8.211 4.383 5.296 1.00 89.81 396 ILE A C 1
ATOM 3017 O O . ILE A 1 396 ? -7.469 4.598 4.334 1.00 89.81 396 ILE A O 1
ATOM 3021 N N . LEU A 1 397 ? -9.542 4.364 5.164 1.00 92.50 397 LEU A N 1
ATOM 3022 C CA . LEU A 1 397 ? -10.215 4.411 3.865 1.00 92.50 397 LEU A CA 1
ATOM 3023 C C . LEU A 1 397 ? -9.871 5.677 3.079 1.00 92.50 397 LEU A C 1
ATOM 3025 O O . LEU A 1 397 ? -9.410 5.586 1.943 1.00 92.50 397 LEU A O 1
ATOM 3029 N N . PHE A 1 398 ? -10.031 6.868 3.660 1.00 91.88 398 PHE A N 1
ATOM 3030 C CA . PHE A 1 398 ? -9.774 8.109 2.921 1.00 91.88 398 PHE A CA 1
ATOM 3031 C C . PHE A 1 398 ? -8.295 8.287 2.589 1.00 91.88 398 PHE A C 1
ATOM 3033 O O . PHE A 1 398 ? -7.971 8.842 1.543 1.00 91.88 398 PHE A O 1
ATOM 3040 N N . ASN A 1 399 ? -7.379 7.787 3.419 1.00 87.06 399 ASN A N 1
ATOM 3041 C CA . ASN A 1 399 ? -5.953 7.860 3.127 1.00 87.06 399 ASN A CA 1
ATOM 3042 C C . ASN A 1 399 ? -5.562 7.040 1.884 1.00 87.06 399 ASN A C 1
ATOM 3044 O O . ASN A 1 399 ? -4.698 7.485 1.117 1.00 87.06 399 ASN A O 1
ATOM 3048 N N . HIS A 1 400 ? -6.214 5.891 1.676 1.00 85.62 400 HIS A N 1
ATOM 3049 C CA . HIS A 1 400 ? -5.986 5.003 0.530 1.00 85.62 400 HIS A CA 1
ATOM 3050 C C . HIS A 1 400 ? -6.809 5.369 -0.706 1.00 85.62 400 HIS A C 1
ATOM 3052 O O . HIS A 1 400 ? -6.318 5.206 -1.822 1.00 85.62 400 HIS A O 1
ATOM 3058 N N . LEU A 1 401 ? -8.031 5.875 -0.526 1.00 90.19 401 LEU A N 1
ATOM 3059 C CA . LEU A 1 401 ? -8.964 6.158 -1.619 1.00 90.19 401 LEU A CA 1
ATOM 3060 C C . LEU A 1 401 ? -8.850 7.595 -2.145 1.00 90.19 401 LEU A C 1
ATOM 3062 O O . LEU A 1 401 ? -8.855 7.790 -3.357 1.00 90.19 401 LEU A O 1
ATOM 3066 N N . ASP A 1 402 ? -8.651 8.613 -1.296 1.00 89.81 402 ASP A N 1
ATOM 3067 C CA . ASP A 1 402 ? -8.606 10.009 -1.771 1.00 89.81 402 ASP A CA 1
ATOM 3068 C C . ASP A 1 402 ? -7.487 10.248 -2.790 1.00 89.81 402 ASP A C 1
ATOM 3070 O O . ASP A 1 402 ? -7.645 11.070 -3.688 1.00 89.81 402 ASP A O 1
ATOM 3074 N N . GLY A 1 403 ? -6.367 9.528 -2.674 1.00 80.19 403 GLY A N 1
ATOM 3075 C CA . GLY A 1 403 ? -5.252 9.632 -3.618 1.00 80.19 403 GLY A CA 1
ATOM 3076 C C . GLY A 1 403 ? -5.563 9.107 -5.018 1.00 80.19 403 GLY A C 1
ATOM 3077 O O . GLY A 1 403 ? -4.957 9.580 -5.975 1.00 80.19 403 GLY A O 1
ATOM 3078 N N . GLN A 1 404 ? -6.511 8.176 -5.132 1.00 83.75 404 GLN A N 1
ATOM 3079 C CA . GLN A 1 404 ? -6.961 7.616 -6.406 1.00 83.75 404 GLN A CA 1
ATOM 3080 C C . GLN A 1 404 ? -7.901 8.582 -7.137 1.00 83.75 404 GLN A C 1
ATOM 3082 O O . GLN A 1 404 ? -7.836 8.726 -8.356 1.00 83.75 404 GLN A O 1
ATOM 3087 N N . PHE A 1 405 ? -8.777 9.253 -6.387 1.00 87.94 405 PHE A N 1
ATOM 3088 C CA . PHE A 1 405 ? -9.883 10.033 -6.946 1.00 87.94 405 PHE A CA 1
ATOM 3089 C C . PHE A 1 405 ? -9.628 11.538 -6.994 1.00 87.94 405 PHE A C 1
ATOM 3091 O O . PHE A 1 405 ? -10.218 12.245 -7.813 1.00 87.94 405 PHE A O 1
ATOM 3098 N N . PHE A 1 406 ? -8.742 12.048 -6.139 1.00 86.56 406 PHE A N 1
ATOM 3099 C CA . PHE A 1 406 ? -8.432 13.467 -6.051 1.00 86.56 406 PHE A CA 1
ATOM 3100 C C . PHE A 1 406 ? -6.950 13.729 -6.283 1.00 86.56 406 PHE A C 1
ATOM 3102 O O . PHE A 1 406 ? -6.065 12.995 -5.848 1.00 86.56 406 PHE A O 1
ATOM 3109 N N . LYS A 1 407 ? -6.654 14.869 -6.910 1.00 78.44 407 LYS A N 1
ATOM 3110 C CA . LYS A 1 407 ? -5.278 15.342 -7.048 1.00 78.44 407 LYS A CA 1
ATOM 3111 C C . LYS A 1 407 ? -4.763 15.846 -5.701 1.00 78.44 407 LYS A C 1
ATOM 3113 O O . LYS A 1 407 ? -4.927 17.017 -5.353 1.00 78.44 407 LYS A O 1
ATOM 3118 N N . LEU A 1 408 ? -4.120 14.966 -4.942 1.00 74.62 408 LEU A N 1
ATOM 3119 C CA . LEU A 1 408 ? -3.540 15.330 -3.656 1.00 74.62 408 LEU A CA 1
ATOM 3120 C C . LEU A 1 408 ? -2.294 16.203 -3.835 1.00 74.62 408 LEU A C 1
ATOM 3122 O O . LEU A 1 408 ? -1.427 15.957 -4.674 1.00 74.62 408 LEU A O 1
ATOM 3126 N N . THR A 1 409 ? -2.179 17.235 -2.999 1.00 73.81 409 THR A N 1
ATOM 3127 C CA . THR A 1 409 ? -0.952 18.034 -2.938 1.00 73.81 409 THR A CA 1
ATOM 3128 C C . THR A 1 409 ? 0.100 17.268 -2.134 1.00 73.81 409 THR A C 1
ATOM 3130 O O . THR A 1 409 ? -0.149 16.963 -0.965 1.00 73.81 409 THR A O 1
ATOM 3133 N N . PRO A 1 410 ? 1.292 16.986 -2.693 1.00 70.25 410 PRO A N 1
ATOM 3134 C CA . PRO A 1 410 ? 2.315 16.235 -1.982 1.00 70.25 410 PRO A CA 1
ATOM 3135 C C . PRO A 1 410 ? 2.768 16.977 -0.722 1.00 70.25 410 PRO A C 1
ATOM 3137 O O . PRO A 1 410 ? 3.131 18.160 -0.751 1.00 70.25 410 PRO A O 1
ATOM 3140 N N . VAL A 1 411 ? 2.780 16.259 0.401 1.00 77.00 411 VAL A N 1
ATOM 3141 C CA . VAL A 1 411 ? 3.200 16.803 1.691 1.00 77.00 411 VAL A CA 1
ATOM 3142 C C . VAL A 1 411 ? 4.719 16.997 1.682 1.00 77.00 411 VAL A C 1
ATOM 3144 O O . VAL A 1 411 ? 5.499 16.048 1.731 1.00 77.00 411 VAL A O 1
ATOM 3147 N N . LYS A 1 412 ? 5.166 18.256 1.634 1.00 82.00 412 LYS A N 1
ATOM 3148 C CA . LYS A 1 412 ? 6.591 18.592 1.766 1.00 82.00 412 LYS A CA 1
ATOM 3149 C C . LYS A 1 412 ? 7.041 18.416 3.216 1.00 82.00 412 LYS A C 1
ATOM 3151 O O . LYS A 1 412 ? 6.449 19.013 4.119 1.00 82.00 412 LYS A O 1
ATOM 3156 N N . ALA A 1 413 ? 8.118 17.658 3.424 1.00 85.94 413 ALA A N 1
ATOM 3157 C CA . ALA A 1 413 ? 8.736 17.517 4.736 1.00 85.94 413 ALA A CA 1
ATOM 3158 C C . ALA A 1 413 ? 9.264 18.878 5.229 1.00 85.94 413 ALA A C 1
ATOM 3160 O O . ALA A 1 413 ? 10.027 19.545 4.531 1.00 85.94 413 ALA A O 1
ATOM 3161 N N . ARG A 1 414 ? 8.845 19.290 6.429 1.00 89.44 414 ARG A N 1
ATOM 3162 C CA . ARG A 1 414 ? 9.229 20.554 7.086 1.00 89.44 414 ARG A CA 1
ATOM 3163 C C . ARG A 1 414 ? 9.952 20.349 8.411 1.00 89.44 414 ARG A C 1
ATOM 3165 O O . ARG A 1 414 ? 10.677 21.238 8.841 1.00 89.44 414 ARG A O 1
ATOM 3172 N N . TYR A 1 415 ? 9.755 19.198 9.043 1.00 90.44 415 TYR A N 1
ATOM 3173 C CA . TYR A 1 415 ? 10.268 18.915 10.377 1.00 90.44 415 TYR A CA 1
ATOM 3174 C C . TYR A 1 415 ? 11.235 17.733 10.326 1.00 90.44 415 TYR A C 1
ATOM 3176 O O . TYR A 1 415 ? 10.985 16.737 9.644 1.00 90.44 415 TYR A O 1
ATOM 3184 N N . SER A 1 416 ? 12.353 17.847 11.035 1.00 89.06 416 SER A N 1
ATOM 3185 C CA . SER A 1 416 ? 13.405 16.824 11.086 1.00 89.06 416 SER A CA 1
ATOM 3186 C C . SER A 1 416 ? 13.638 16.276 12.488 1.00 89.06 416 SER A C 1
ATOM 3188 O O . SER A 1 416 ? 14.431 15.353 12.637 1.00 89.06 416 SER A O 1
ATOM 3190 N N . ASP A 1 417 ? 12.969 16.828 13.500 1.00 89.44 417 ASP A N 1
ATOM 3191 C CA . ASP A 1 417 ? 13.172 16.461 14.895 1.00 89.44 417 ASP A CA 1
ATOM 3192 C C . ASP A 1 417 ? 11.836 16.399 15.647 1.00 89.44 417 ASP A C 1
ATOM 3194 O O . ASP A 1 417 ? 10.984 17.280 15.506 1.00 89.44 417 ASP A O 1
ATOM 3198 N N . VAL A 1 418 ? 11.668 15.365 16.476 1.00 89.25 418 VAL A N 1
ATOM 3199 C CA . VAL A 1 418 ? 10.481 15.156 17.323 1.00 89.25 418 VAL A CA 1
ATOM 3200 C C . VAL A 1 418 ? 10.236 16.324 18.284 1.00 89.25 418 VAL A C 1
ATOM 3202 O O . VAL A 1 418 ? 9.093 16.662 18.586 1.00 89.25 418 VAL A O 1
ATOM 3205 N N . ARG A 1 419 ? 11.294 17.025 18.708 1.00 90.12 419 ARG A N 1
ATOM 3206 C CA . ARG A 1 419 ? 11.225 18.178 19.617 1.00 90.12 419 ARG A CA 1
ATOM 3207 C C . ARG A 1 419 ? 10.504 19.383 19.010 1.00 90.12 419 ARG A C 1
ATOM 3209 O O . ARG A 1 419 ? 10.090 20.261 19.761 1.00 90.12 419 ARG A O 1
ATOM 3216 N N . GLN A 1 420 ? 10.331 19.436 17.687 1.00 92.19 420 GLN A N 1
ATOM 3217 C CA . GLN A 1 420 ? 9.601 20.518 17.013 1.00 92.19 420 GLN A CA 1
ATOM 3218 C C . GLN A 1 420 ? 8.076 20.371 17.137 1.00 92.19 420 GLN A C 1
ATOM 3220 O O . GLN A 1 420 ? 7.361 21.354 16.967 1.00 92.19 420 GLN A O 1
ATOM 3225 N N . LEU A 1 421 ? 7.585 19.163 17.435 1.00 93.62 421 LEU A N 1
ATOM 3226 C CA . LEU A 1 421 ? 6.160 18.812 17.455 1.00 93.62 421 LEU A CA 1
ATOM 3227 C C . LEU A 1 421 ? 5.764 18.143 18.782 1.00 93.62 421 LEU A C 1
ATOM 3229 O O . LEU A 1 421 ? 4.952 17.222 18.813 1.00 93.62 421 LEU A O 1
ATOM 3233 N N . LYS A 1 422 ? 6.352 18.593 19.903 1.00 93.19 422 LYS A N 1
ATOM 3234 C CA . LYS A 1 422 ? 6.121 18.001 21.238 1.00 93.19 422 LYS A CA 1
ATOM 3235 C C . LYS A 1 422 ? 4.640 17.939 21.611 1.00 93.19 422 LYS A C 1
ATOM 3237 O O . LYS A 1 422 ? 4.201 16.942 22.167 1.00 93.19 422 LYS A O 1
ATOM 3242 N N . LYS A 1 423 ? 3.874 18.994 21.306 1.00 92.94 423 LYS A N 1
ATOM 3243 C CA . LYS A 1 423 ? 2.447 19.081 21.655 1.00 92.94 423 LYS A CA 1
ATOM 3244 C C . LYS A 1 423 ? 1.623 18.055 20.878 1.00 92.94 423 LYS A C 1
ATOM 3246 O O . LYS A 1 423 ? 0.770 17.394 21.458 1.00 92.94 423 LYS A O 1
ATOM 3251 N N . GLU A 1 424 ? 1.905 17.919 19.588 1.00 95.06 424 GLU A N 1
ATOM 3252 C CA . GLU A 1 424 ? 1.250 16.976 18.686 1.00 95.06 424 GLU A CA 1
ATOM 3253 C C . GLU A 1 424 ? 1.601 15.528 19.041 1.00 95.06 424 GLU A C 1
ATOM 3255 O O . GLU A 1 424 ? 0.712 14.689 19.136 1.00 95.06 424 GLU A O 1
ATOM 3260 N N . ILE A 1 425 ? 2.880 15.246 19.312 1.00 94.25 425 ILE A N 1
ATOM 3261 C CA . ILE A 1 425 ? 3.336 13.920 19.752 1.00 94.25 425 ILE A CA 1
ATOM 3262 C C . ILE A 1 425 ? 2.706 13.557 21.099 1.00 94.25 425 ILE A C 1
ATOM 3264 O O . ILE A 1 425 ? 2.208 12.447 21.258 1.00 94.25 425 ILE A O 1
ATOM 3268 N N . ARG A 1 426 ? 2.661 14.499 22.051 1.00 95.25 426 ARG A N 1
ATOM 3269 C CA . ARG A 1 426 ? 1.990 14.303 23.343 1.00 95.25 426 ARG A CA 1
ATOM 3270 C C . ARG A 1 426 ? 0.529 13.898 23.164 1.00 95.25 426 ARG A C 1
ATOM 3272 O O . ARG A 1 426 ? 0.074 13.005 23.870 1.00 95.25 426 ARG A O 1
ATOM 3279 N N . LEU A 1 427 ? -0.195 14.537 22.245 1.00 94.75 427 LEU A N 1
ATOM 3280 C CA . LEU A 1 427 ? -1.598 14.215 21.986 1.00 94.75 427 LEU A CA 1
ATOM 3281 C C . LEU A 1 427 ? -1.763 12.780 21.479 1.00 94.75 427 LEU A C 1
ATOM 3283 O O . LEU A 1 427 ? -2.531 12.021 22.057 1.00 94.75 427 LEU A O 1
ATOM 3287 N N . ILE A 1 428 ? -0.994 12.394 20.462 1.00 94.31 428 ILE A N 1
ATOM 3288 C CA . ILE A 1 428 ? -1.065 11.054 19.861 1.00 94.31 428 ILE A CA 1
ATOM 3289 C C . ILE A 1 428 ? -0.701 9.959 20.859 1.00 94.31 428 ILE A C 1
ATOM 3291 O O . ILE A 1 428 ? -1.422 8.972 20.975 1.00 94.31 428 ILE A O 1
ATOM 3295 N N . LEU A 1 429 ? 0.380 10.146 21.620 1.00 93.88 429 LEU A N 1
ATOM 3296 C CA . LEU A 1 429 ? 0.774 9.178 22.642 1.00 93.88 429 LEU A CA 1
ATOM 3297 C C . LEU A 1 429 ? -0.246 9.104 23.785 1.00 93.88 429 LEU A C 1
ATOM 3299 O O . LEU A 1 429 ? -0.429 8.037 24.354 1.00 93.88 429 LEU A O 1
ATOM 3303 N N . SER A 1 430 ? -0.931 10.208 24.113 1.00 94.12 430 SER A N 1
ATOM 3304 C CA . SER A 1 430 ? -2.005 10.185 25.119 1.00 94.12 430 SER A CA 1
ATOM 3305 C C . SER A 1 430 ? -3.220 9.402 24.620 1.00 94.12 430 SER A C 1
ATOM 3307 O O . SER A 1 430 ? -3.776 8.615 25.376 1.00 94.12 430 SER A O 1
ATOM 3309 N N . VAL A 1 431 ? -3.612 9.581 23.351 1.00 92.75 431 VAL A N 1
ATOM 3310 C CA . VAL A 1 431 ? -4.690 8.795 22.725 1.00 92.75 431 VAL A CA 1
ATOM 3311 C C . VAL A 1 431 ? -4.345 7.309 22.751 1.00 92.75 431 VAL A C 1
ATOM 3313 O O . VAL A 1 431 ? -5.162 6.516 23.203 1.00 92.75 431 VAL A O 1
ATOM 3316 N N . MET A 1 432 ? -3.123 6.947 22.350 1.00 91.06 432 MET A N 1
ATOM 3317 C CA . MET A 1 432 ? -2.680 5.552 22.345 1.00 91.06 432 MET A CA 1
ATOM 3318 C C . MET A 1 432 ? -2.670 4.944 23.752 1.00 91.06 432 MET A C 1
ATOM 3320 O O . MET A 1 432 ? -3.204 3.864 23.968 1.00 91.06 432 MET A O 1
ATOM 3324 N N . ALA A 1 433 ? -2.138 5.670 24.736 1.00 91.31 433 ALA A N 1
ATOM 3325 C CA . ALA A 1 433 ? -2.101 5.207 26.117 1.00 91.31 433 ALA A CA 1
ATOM 3326 C C . ALA A 1 433 ? -3.499 4.989 26.722 1.00 91.31 433 ALA A C 1
ATOM 3328 O O . ALA A 1 433 ? -3.669 4.099 27.549 1.00 91.31 433 ALA A O 1
ATOM 3329 N N . TYR A 1 434 ? -4.501 5.781 26.326 1.00 90.81 434 TYR A N 1
ATOM 3330 C CA . TYR A 1 434 ? -5.885 5.589 26.773 1.00 90.81 434 TYR A CA 1
ATOM 3331 C C . TYR A 1 434 ? -6.661 4.528 25.991 1.00 90.81 434 TYR A C 1
ATOM 3333 O O . TYR A 1 434 ? -7.707 4.107 26.480 1.00 90.81 434 TYR A O 1
ATOM 3341 N N . ALA A 1 435 ? -6.192 4.123 24.809 1.00 85.50 435 ALA A N 1
ATOM 3342 C CA . ALA A 1 435 ? -6.861 3.112 23.997 1.00 85.50 435 ALA A CA 1
ATOM 3343 C C . ALA A 1 435 ? -6.745 1.710 24.615 1.00 85.50 435 ALA A C 1
ATOM 3345 O O . ALA A 1 435 ? -7.745 1.001 24.669 1.00 85.50 435 ALA A O 1
ATOM 3346 N N . GLY A 1 436 ? -5.567 1.346 25.135 1.00 74.00 436 GLY A N 1
ATOM 3347 C CA . GLY A 1 436 ? -5.342 0.044 25.781 1.00 74.00 436 GLY A CA 1
ATOM 3348 C C . GLY A 1 436 ? -5.662 -0.010 27.268 1.00 74.00 436 GLY A C 1
ATOM 3349 O O . GLY A 1 436 ? -6.043 -1.047 27.800 1.00 74.00 436 GLY A O 1
ATOM 3350 N N . GLN A 1 437 ? -5.527 1.117 27.973 1.00 80.38 437 GLN A N 1
ATOM 3351 C CA . GLN A 1 437 ? -5.513 1.113 29.436 1.00 80.38 437 GLN A CA 1
ATOM 3352 C C . GLN A 1 437 ? -6.836 1.595 30.034 1.00 80.38 437 GLN A C 1
ATOM 3354 O O . GLN A 1 437 ? -7.233 2.754 29.881 1.00 80.38 437 GLN A O 1
ATOM 3359 N N . GLN A 1 438 ? -7.488 0.731 30.817 1.00 73.31 438 GLN A N 1
ATOM 3360 C CA . GLN A 1 438 ? -8.705 1.101 31.550 1.00 73.31 438 GLN A CA 1
ATOM 3361 C C . GLN A 1 438 ? -8.411 2.040 32.732 1.00 73.31 438 GLN A C 1
ATOM 3363 O O . GLN A 1 438 ? -9.211 2.925 33.048 1.00 73.31 438 GLN A O 1
ATOM 3368 N N . ASN A 1 439 ? -7.248 1.881 33.371 1.00 84.00 439 ASN A N 1
ATOM 3369 C CA . ASN A 1 439 ? -6.841 2.661 34.535 1.00 84.00 439 ASN A CA 1
ATOM 3370 C C . ASN A 1 439 ? -5.985 3.873 34.136 1.00 84.00 439 ASN A C 1
ATOM 3372 O O . ASN A 1 439 ? -5.011 3.765 33.391 1.00 84.00 439 ASN A O 1
ATOM 3376 N N . GLN A 1 440 ? -6.294 5.035 34.712 1.00 84.00 440 GLN A N 1
ATOM 3377 C CA . GLN A 1 440 ? -5.543 6.272 34.494 1.00 84.00 440 GLN A CA 1
ATOM 3378 C C . GLN A 1 440 ? -4.070 6.159 34.925 1.00 84.00 440 GLN A C 1
ATOM 3380 O O . GLN A 1 440 ? -3.204 6.780 34.307 1.00 84.00 440 GLN A O 1
ATOM 3385 N N . GLY A 1 441 ? -3.777 5.366 35.963 1.00 86.94 441 GLY A N 1
ATOM 3386 C CA . GLY A 1 441 ? -2.407 5.131 36.425 1.00 86.94 441 GLY A CA 1
ATOM 3387 C C . GLY A 1 441 ? -1.562 4.348 35.419 1.00 86.94 441 GLY A C 1
ATOM 3388 O O . GLY A 1 441 ? -0.404 4.695 35.191 1.00 86.94 441 GLY A O 1
ATOM 3389 N N . ASP A 1 442 ? -2.144 3.335 34.782 1.00 87.25 442 ASP A N 1
ATOM 3390 C CA . ASP A 1 442 ? -1.435 2.488 33.820 1.00 87.25 442 ASP A CA 1
ATOM 3391 C C . ASP A 1 442 ? -1.304 3.179 32.459 1.00 87.25 442 ASP A C 1
ATOM 3393 O O . ASP A 1 442 ? -0.224 3.150 31.869 1.00 87.25 442 ASP A O 1
ATOM 3397 N N . ALA A 1 443 ? -2.309 3.966 32.050 1.00 89.88 443 ALA A N 1
ATOM 3398 C CA . ALA A 1 443 ? -2.194 4.886 30.915 1.00 89.88 443 ALA A CA 1
ATOM 3399 C C . ALA A 1 443 ? -1.013 5.862 31.085 1.00 89.88 443 ALA A C 1
ATOM 3401 O O . ALA A 1 443 ? -0.232 6.084 30.161 1.00 89.88 443 ALA A O 1
ATOM 3402 N N . ALA A 1 444 ? -0.824 6.426 32.284 1.00 91.69 444 ALA A N 1
ATOM 3403 C CA . ALA A 1 444 ? 0.294 7.333 32.544 1.00 91.69 444 ALA A CA 1
ATOM 3404 C C . ALA A 1 444 ? 1.666 6.636 32.438 1.00 91.69 444 ALA A C 1
ATOM 3406 O O . ALA A 1 444 ? 2.621 7.256 31.964 1.00 91.69 444 ALA A O 1
ATOM 3407 N N . LYS A 1 445 ? 1.769 5.360 32.841 1.00 91.44 445 LYS A N 1
ATOM 3408 C CA . LYS A 1 445 ? 2.999 4.560 32.702 1.00 91.44 445 LYS A CA 1
ATOM 3409 C C . LYS A 1 445 ? 3.287 4.217 31.240 1.00 91.44 445 LYS A C 1
ATOM 3411 O O . LYS A 1 445 ? 4.405 4.457 30.790 1.00 91.44 445 LYS A O 1
ATOM 3416 N N . ALA A 1 446 ? 2.280 3.758 30.495 1.00 91.25 446 ALA A N 1
ATOM 3417 C CA . ALA A 1 446 ? 2.394 3.473 29.063 1.00 91.25 446 ALA A CA 1
ATOM 3418 C C . ALA A 1 446 ? 2.830 4.721 28.276 1.00 91.25 446 ALA A C 1
ATOM 3420 O O . ALA A 1 446 ? 3.788 4.684 27.499 1.00 91.25 446 ALA A O 1
ATOM 3421 N N . PHE A 1 447 ? 2.213 5.869 28.572 1.00 94.19 447 PHE A N 1
ATOM 3422 C CA . PHE A 1 447 ? 2.610 7.160 28.017 1.00 94.19 447 PHE A CA 1
ATOM 3423 C C . PHE A 1 447 ? 4.068 7.514 28.353 1.00 94.19 447 PHE A C 1
ATOM 3425 O O . PHE A 1 447 ? 4.824 7.931 27.474 1.00 94.19 447 PHE A O 1
ATOM 3432 N N . ALA A 1 448 ? 4.483 7.348 29.613 1.00 92.38 448 ALA A N 1
ATOM 3433 C CA . ALA A 1 448 ? 5.851 7.638 30.036 1.00 92.38 448 ALA A CA 1
ATOM 3434 C C . ALA A 1 448 ? 6.878 6.734 29.333 1.00 92.38 448 ALA A C 1
ATOM 3436 O O . ALA A 1 448 ? 7.922 7.228 28.900 1.00 92.38 448 ALA A O 1
ATOM 3437 N N . ALA A 1 449 ? 6.566 5.445 29.160 1.00 91.25 449 ALA A N 1
ATOM 3438 C CA . ALA A 1 449 ? 7.399 4.498 28.424 1.00 91.25 449 ALA A CA 1
ATOM 3439 C C . ALA A 1 449 ? 7.581 4.929 26.959 1.00 91.25 449 ALA A C 1
ATOM 3441 O O . ALA A 1 449 ? 8.712 5.021 26.477 1.00 91.25 449 ALA A O 1
ATOM 3442 N N . ALA A 1 450 ? 6.493 5.302 26.280 1.00 92.38 450 ALA A N 1
ATOM 3443 C CA . ALA A 1 450 ? 6.534 5.790 24.902 1.00 92.38 450 ALA A CA 1
ATOM 3444 C C . ALA A 1 450 ? 7.325 7.104 24.749 1.00 92.38 450 ALA A C 1
ATOM 3446 O O . ALA A 1 450 ? 8.109 7.283 23.813 1.00 92.38 450 ALA A O 1
ATOM 3447 N N . VAL A 1 451 ? 7.155 8.039 25.688 1.00 93.44 451 VAL A N 1
ATOM 3448 C CA . VAL A 1 451 ? 7.885 9.316 25.717 1.00 93.44 451 VAL A CA 1
ATOM 3449 C C . VAL A 1 451 ? 9.388 9.105 25.924 1.00 93.44 451 VAL A C 1
ATOM 3451 O O . VAL A 1 451 ? 10.195 9.795 25.287 1.00 93.44 451 VAL A O 1
ATOM 3454 N N . ALA A 1 452 ? 9.772 8.137 26.763 1.00 91.19 452 ALA A N 1
ATOM 3455 C CA . ALA A 1 452 ? 11.169 7.790 27.005 1.00 91.19 452 ALA A CA 1
ATOM 3456 C C . ALA A 1 452 ? 11.867 7.305 25.724 1.00 91.19 452 ALA A C 1
ATOM 3458 O O . ALA A 1 452 ? 12.992 7.725 25.449 1.00 91.19 452 ALA A O 1
ATOM 3459 N N . THR A 1 453 ? 11.177 6.527 24.879 1.00 90.00 453 THR A N 1
ATOM 3460 C CA . THR A 1 453 ? 11.691 6.077 23.570 1.00 90.00 453 THR A CA 1
ATOM 3461 C C . THR A 1 453 ? 12.048 7.241 22.638 1.00 90.00 453 THR A C 1
ATOM 3463 O O . THR A 1 453 ? 12.949 7.129 21.806 1.00 90.00 453 THR A O 1
ATOM 3466 N N . LEU A 1 454 ? 11.368 8.382 22.777 1.00 90.50 454 LEU A N 1
ATOM 3467 C CA . LEU A 1 454 ? 11.610 9.582 21.971 1.00 90.50 454 LEU A CA 1
ATOM 3468 C C . LEU A 1 454 ? 12.602 10.564 22.609 1.00 90.50 454 LEU A C 1
ATOM 3470 O O . LEU A 1 454 ? 12.865 11.614 22.017 1.00 90.50 454 LEU A O 1
ATOM 3474 N N . ALA A 1 455 ? 13.137 10.252 23.796 1.00 88.31 455 ALA A N 1
ATOM 3475 C CA . ALA A 1 455 ? 13.985 11.142 24.592 1.00 88.31 455 ALA A CA 1
ATOM 3476 C C . ALA A 1 455 ? 13.370 12.547 24.788 1.00 88.31 455 ALA A C 1
ATOM 3478 O O . ALA A 1 455 ? 14.066 13.568 24.789 1.00 88.31 455 ALA A O 1
ATOM 3479 N N . LEU A 1 456 ? 12.040 12.616 24.923 1.00 86.31 456 LEU A N 1
ATOM 3480 C CA . LEU A 1 456 ? 11.316 13.857 25.182 1.00 86.31 456 LEU A CA 1
ATOM 3481 C C . LEU A 1 456 ? 11.164 14.042 26.696 1.00 86.31 456 LEU A C 1
ATOM 3483 O O . LEU A 1 456 ? 10.310 13.428 27.321 1.00 86.31 456 LEU A O 1
ATOM 3487 N N . SER A 1 457 ? 11.979 14.902 27.303 1.00 76.56 457 SER A N 1
ATOM 3488 C CA . SER A 1 457 ? 11.860 15.196 28.733 1.00 76.56 457 SER A CA 1
ATOM 3489 C C . SER A 1 457 ? 10.560 15.950 29.075 1.00 76.56 457 SER A C 1
ATOM 3491 O O . SER A 1 457 ? 10.034 16.730 28.271 1.00 76.56 457 SER A O 1
ATOM 3493 N N . GLU A 1 458 ? 10.058 15.709 30.292 1.00 73.88 458 GLU A N 1
ATOM 3494 C CA . GLU A 1 458 ? 9.016 16.504 30.972 1.00 73.88 458 GLU A CA 1
ATOM 3495 C C . GLU A 1 458 ? 7.630 16.542 30.297 1.00 73.88 458 GLU A C 1
ATOM 3497 O O . GLU A 1 458 ? 6.866 17.494 30.472 1.00 73.88 458 GLU A O 1
ATOM 3502 N N . GLN A 1 459 ? 7.254 15.513 29.533 1.00 84.50 459 GLN A N 1
ATOM 3503 C CA . GLN A 1 459 ? 5.873 15.387 29.056 1.00 84.50 459 GLN A CA 1
ATOM 3504 C C . GLN A 1 459 ? 4.993 14.696 30.103 1.00 84.50 459 GLN A C 1
ATOM 3506 O O . GLN A 1 459 ? 5.378 13.688 30.688 1.00 84.50 459 GLN A O 1
ATOM 3511 N N . LYS A 1 460 ? 3.784 15.225 30.305 1.00 90.31 460 LYS A N 1
ATOM 3512 C CA . LYS A 1 460 ? 2.710 14.576 31.069 1.00 90.31 460 LYS A CA 1
ATOM 3513 C C . LYS A 1 460 ? 1.598 14.159 30.114 1.00 90.31 460 LYS A C 1
ATOM 3515 O O . LYS A 1 460 ? 1.361 14.867 29.133 1.00 90.31 460 LYS A O 1
ATOM 3520 N N . ILE A 1 461 ? 0.936 13.045 30.415 1.00 93.50 461 ILE A N 1
ATOM 3521 C CA . ILE A 1 461 ? -0.252 12.601 29.681 1.00 93.50 461 ILE A CA 1
ATOM 3522 C C . ILE A 1 461 ? -1.334 13.690 29.752 1.00 93.50 461 ILE A C 1
ATOM 3524 O O . ILE A 1 461 ? -1.478 14.354 30.782 1.00 93.50 461 ILE A O 1
ATOM 3528 N N . LEU A 1 462 ? -2.040 13.918 28.645 1.00 93.06 462 LEU A N 1
ATOM 3529 C CA . LEU A 1 462 ? -3.183 14.835 28.612 1.00 93.06 462 LEU A CA 1
ATOM 3530 C C . LEU A 1 462 ? -4.360 14.255 29.389 1.00 93.06 462 LEU A C 1
ATOM 3532 O O . LEU A 1 462 ? -4.542 13.045 29.391 1.00 93.06 462 LEU A O 1
ATOM 3536 N N . ALA A 1 463 ? -5.193 15.097 29.994 1.00 90.69 463 ALA A N 1
ATOM 3537 C CA . ALA A 1 463 ? -6.460 14.629 30.538 1.00 90.69 463 ALA A CA 1
ATOM 3538 C C . ALA A 1 463 ? -7.446 14.290 29.401 1.00 90.69 463 ALA A C 1
ATOM 3540 O O . ALA A 1 463 ? -7.413 14.902 28.333 1.00 90.69 463 ALA A O 1
ATOM 3541 N N . LYS A 1 464 ? -8.358 13.330 29.624 1.00 87.00 464 LYS A N 1
ATOM 3542 C CA . LYS A 1 464 ? -9.312 12.866 28.592 1.00 87.00 464 LYS A CA 1
ATOM 3543 C C . LYS A 1 464 ? -10.166 13.997 27.994 1.00 87.00 464 LYS A C 1
ATOM 3545 O O . LYS A 1 464 ? -10.477 13.957 26.813 1.00 87.00 464 LYS A O 1
ATOM 3550 N N . ASN A 1 465 ? -10.507 15.021 28.777 1.00 87.62 465 ASN A N 1
ATOM 3551 C CA . ASN A 1 465 ? -11.270 16.193 28.326 1.00 87.62 465 ASN A CA 1
ATOM 3552 C C . ASN A 1 465 ? -10.457 17.185 27.472 1.00 87.62 465 ASN A C 1
ATOM 3554 O O . ASN A 1 465 ? -11.041 18.051 26.828 1.00 87.62 465 ASN A O 1
ATOM 3558 N N . GLU A 1 466 ? -9.126 17.086 27.474 1.00 87.56 466 GLU A N 1
ATOM 3559 C CA . GLU A 1 466 ? -8.238 17.890 26.626 1.00 87.56 466 GLU A CA 1
ATOM 3560 C C . GLU A 1 466 ? -7.995 17.237 25.254 1.00 87.56 466 GLU A C 1
ATOM 3562 O O . GLU A 1 466 ? -7.380 17.844 24.374 1.00 87.56 466 GLU A O 1
ATOM 3567 N N . ILE A 1 467 ? -8.448 15.993 25.071 1.00 89.56 467 ILE A N 1
ATOM 3568 C CA . ILE A 1 467 ? -8.304 15.229 23.834 1.00 89.56 467 ILE A CA 1
ATOM 3569 C C . ILE A 1 467 ? -9.553 15.443 22.982 1.00 89.56 467 ILE A C 1
ATOM 3571 O O . ILE A 1 467 ? -10.671 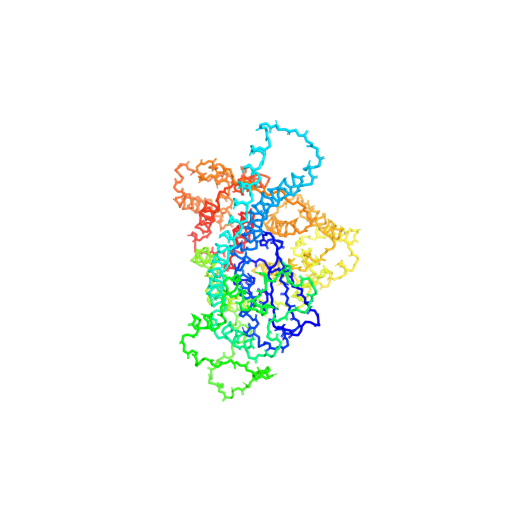15.165 23.406 1.00 89.56 467 ILE A O 1
ATOM 3575 N N . SER A 1 468 ? -9.354 15.903 21.750 1.00 90.25 468 SER A N 1
ATOM 3576 C CA . SER A 1 468 ? -10.409 15.988 20.743 1.00 90.25 468 SER A CA 1
ATOM 3577 C C . SER A 1 468 ? -9.952 15.351 19.435 1.00 90.25 468 SER A C 1
ATOM 3579 O O . SER A 1 468 ? -8.784 15.469 19.053 1.00 90.25 468 SER A O 1
ATOM 3581 N N . LEU A 1 469 ? -10.878 14.710 18.717 1.00 87.00 469 LEU A N 1
ATOM 3582 C CA . LEU A 1 469 ? -10.591 14.102 17.411 1.00 87.00 469 LEU A CA 1
ATOM 3583 C C . LEU A 1 469 ? -10.181 15.151 16.368 1.00 87.00 469 LEU A C 1
ATOM 3585 O O . LEU A 1 469 ? -9.276 14.925 15.570 1.00 87.00 469 LEU A O 1
ATOM 3589 N N . SER A 1 470 ? -10.755 16.355 16.429 1.00 87.81 470 SER A N 1
ATOM 3590 C CA . SER A 1 470 ? -10.330 17.481 15.588 1.00 87.81 470 SER A CA 1
ATOM 3591 C C . SER A 1 470 ? -8.895 17.934 15.894 1.00 87.81 470 SER A C 1
ATOM 3593 O O . SER A 1 470 ? -8.126 18.257 14.982 1.00 87.81 470 SER A O 1
ATOM 3595 N N . GLY A 1 471 ? -8.499 17.918 17.171 1.00 90.75 471 GLY A N 1
ATOM 3596 C CA . GLY A 1 471 ? -7.123 18.155 17.598 1.00 90.75 471 GLY A CA 1
ATOM 3597 C C . GLY A 1 471 ? -6.173 17.059 17.114 1.00 90.75 471 GLY A C 1
ATOM 3598 O O . GLY A 1 471 ? -5.070 17.367 16.652 1.00 90.75 471 GLY A O 1
ATOM 3599 N N . LEU A 1 472 ? -6.615 15.800 17.168 1.00 92.00 472 LEU A N 1
ATOM 3600 C CA . LEU A 1 472 ? -5.871 14.635 16.690 1.00 92.00 472 LEU A CA 1
ATOM 3601 C C . LEU A 1 472 ? -5.615 14.719 15.178 1.00 92.00 472 LEU A C 1
ATOM 3603 O O . LEU A 1 472 ? -4.472 14.578 14.740 1.00 92.00 472 LEU A O 1
ATOM 3607 N N . ASP A 1 473 ? -6.633 15.076 14.394 1.00 91.25 473 ASP A N 1
ATOM 3608 C CA . ASP A 1 473 ? -6.523 15.305 12.950 1.00 91.25 473 ASP A CA 1
ATOM 3609 C C . ASP A 1 473 ? -5.500 16.396 12.612 1.00 91.25 473 ASP A C 1
ATOM 3611 O O . ASP A 1 473 ? -4.672 16.245 11.706 1.00 91.25 473 ASP A O 1
ATOM 3615 N N . LEU A 1 474 ? -5.527 17.515 13.342 1.00 92.75 474 LEU A N 1
ATOM 3616 C CA . LEU A 1 474 ? -4.569 18.601 13.147 1.00 92.75 474 LEU A CA 1
ATOM 3617 C C . LEU A 1 474 ? -3.143 18.173 13.522 1.00 92.75 474 LEU A C 1
ATOM 3619 O O . LEU A 1 474 ? -2.189 18.536 12.824 1.00 92.75 474 LEU A O 1
ATOM 3623 N N . ALA A 1 475 ? -2.993 17.409 14.606 1.00 94.19 475 ALA A N 1
ATOM 3624 C CA . ALA A 1 475 ? -1.710 16.875 15.042 1.00 94.19 475 ALA A CA 1
ATOM 3625 C C . ALA A 1 475 ? -1.120 15.936 13.985 1.00 94.19 475 ALA A C 1
ATOM 3627 O O . ALA A 1 475 ? 0.008 16.152 13.536 1.00 94.19 475 ALA A O 1
ATOM 3628 N N . LEU A 1 476 ? -1.905 14.976 13.496 1.00 92.81 476 LEU A N 1
ATOM 3629 C CA . LEU A 1 476 ? -1.495 14.045 12.446 1.00 92.81 476 LEU A CA 1
ATOM 3630 C C . LEU A 1 476 ? -1.113 14.762 11.145 1.00 92.81 476 LEU A C 1
ATOM 3632 O O . LEU A 1 476 ? -0.052 14.486 10.584 1.00 92.81 476 LEU A O 1
ATOM 3636 N N . LYS A 1 477 ? -1.880 15.775 10.714 1.00 91.38 477 LYS A N 1
ATOM 3637 C CA . LYS A 1 477 ? -1.529 16.616 9.548 1.00 91.38 477 LYS A CA 1
ATOM 3638 C C . LYS A 1 477 ? -0.175 17.319 9.697 1.00 91.38 477 LYS A C 1
ATOM 3640 O O . LYS A 1 477 ? 0.505 17.578 8.698 1.00 91.38 477 LYS A O 1
ATOM 3645 N N . LYS A 1 478 ? 0.230 17.678 10.919 1.00 93.00 478 LYS A N 1
ATOM 3646 C CA . LYS A 1 478 ? 1.561 18.249 11.183 1.00 93.00 478 LYS A CA 1
ATOM 3647 C C . LYS A 1 478 ? 2.639 17.171 11.209 1.00 93.00 478 LYS A C 1
ATOM 3649 O O . LYS A 1 478 ? 3.684 17.378 10.594 1.00 93.00 478 LYS A O 1
ATOM 3654 N N . LEU A 1 479 ? 2.387 16.031 11.852 1.00 92.44 479 LEU A N 1
ATOM 3655 C CA . LEU A 1 479 ? 3.339 14.918 11.894 1.00 92.44 479 LEU A CA 1
ATOM 3656 C C . LEU A 1 479 ? 3.596 14.305 10.513 1.00 92.44 479 LEU A C 1
ATOM 3658 O O . LEU A 1 479 ? 4.728 13.932 10.219 1.00 92.44 479 LEU A O 1
ATOM 3662 N N . ALA A 1 480 ? 2.611 14.299 9.613 1.00 89.81 480 ALA A N 1
ATOM 3663 C CA . ALA A 1 480 ? 2.798 13.875 8.225 1.00 89.81 480 ALA A CA 1
ATOM 3664 C C . ALA A 1 480 ? 3.901 14.679 7.500 1.00 89.81 480 ALA A C 1
ATOM 3666 O O . ALA A 1 480 ? 4.529 14.168 6.571 1.00 89.81 480 ALA A O 1
ATOM 3667 N N . LYS A 1 481 ? 4.202 15.908 7.957 1.00 91.88 481 LYS A N 1
ATOM 3668 C CA . LYS A 1 481 ? 5.284 16.776 7.447 1.00 91.88 481 LYS A CA 1
ATOM 3669 C C . LYS A 1 481 ? 6.658 16.470 8.061 1.00 91.88 481 LYS A C 1
ATOM 3671 O O . LYS A 1 481 ? 7.608 17.216 7.805 1.00 91.88 481 LYS A O 1
ATOM 3676 N N . LEU A 1 482 ? 6.798 15.436 8.886 1.00 91.81 482 LEU A N 1
ATOM 3677 C CA . LEU A 1 482 ? 8.098 14.968 9.369 1.00 91.81 482 LEU A CA 1
ATOM 3678 C C . LEU A 1 482 ? 8.874 14.234 8.269 1.00 91.81 482 LEU A C 1
ATOM 3680 O O . LEU A 1 482 ? 8.298 13.690 7.328 1.00 91.81 482 LEU A O 1
ATOM 3684 N N . ARG A 1 483 ? 10.202 14.187 8.398 1.00 88.81 483 ARG A N 1
ATOM 3685 C CA . ARG A 1 483 ? 11.045 13.313 7.569 1.00 88.81 483 ARG A CA 1
ATOM 3686 C C . ARG A 1 483 ? 10.766 11.827 7.876 1.00 88.81 483 ARG A C 1
ATOM 3688 O O . ARG A 1 483 ? 10.536 11.507 9.042 1.00 88.81 483 ARG A O 1
ATOM 3695 N N . PRO A 1 484 ? 10.863 10.916 6.884 1.00 83.12 484 PRO A N 1
ATOM 3696 C CA . PRO A 1 484 ? 10.462 9.509 7.026 1.00 83.12 484 PRO A CA 1
ATOM 3697 C C . PRO A 1 484 ? 11.029 8.784 8.257 1.00 83.12 484 PRO A C 1
ATOM 3699 O O . PRO A 1 484 ? 10.270 8.226 9.041 1.00 83.12 484 PRO A O 1
ATOM 3702 N N . LEU A 1 485 ? 12.339 8.885 8.509 1.00 83.81 485 LEU A N 1
ATOM 3703 C CA . LEU A 1 485 ? 12.981 8.222 9.658 1.00 83.81 485 LEU A CA 1
ATOM 3704 C C . LEU A 1 485 ? 12.457 8.706 11.019 1.00 83.81 485 LEU A C 1
ATOM 3706 O O . LEU A 1 485 ? 12.528 7.986 12.010 1.00 83.81 485 LEU A O 1
ATOM 3710 N N . VAL A 1 486 ? 11.945 9.935 11.090 1.00 88.38 486 VAL A N 1
ATOM 3711 C CA . VAL A 1 486 ? 11.379 10.483 12.327 1.00 88.38 486 VAL A CA 1
ATOM 3712 C C . VAL A 1 486 ? 9.960 9.965 12.544 1.00 88.38 486 VAL A C 1
ATOM 3714 O O . VAL A 1 486 ? 9.586 9.692 13.680 1.00 88.38 486 VAL A O 1
ATOM 3717 N N . LYS A 1 487 ? 9.194 9.769 11.464 1.00 89.75 487 LYS A N 1
ATOM 3718 C CA . LYS A 1 487 ? 7.858 9.162 11.526 1.00 89.75 487 LYS A CA 1
ATOM 3719 C C . LYS A 1 487 ? 7.918 7.737 12.081 1.00 89.75 487 LYS A C 1
ATOM 3721 O O . LYS A 1 487 ? 7.164 7.413 12.991 1.00 89.75 487 LYS A O 1
ATOM 3726 N N . GLN A 1 488 ? 8.889 6.939 11.627 1.00 84.75 488 GLN A N 1
ATOM 3727 C CA . GLN A 1 488 ? 9.124 5.582 12.140 1.00 84.75 488 GLN A CA 1
ATOM 3728 C C . GLN A 1 488 ? 9.405 5.565 13.649 1.00 84.75 488 GLN A C 1
ATOM 3730 O O . GLN A 1 488 ? 8.875 4.721 14.363 1.00 84.75 488 GLN A O 1
ATOM 3735 N N . LYS A 1 489 ? 10.189 6.523 14.168 1.00 88.31 489 LYS A N 1
ATOM 3736 C CA . LYS A 1 489 ? 10.441 6.636 15.618 1.00 88.31 489 LYS A CA 1
ATOM 3737 C C . LYS A 1 489 ? 9.160 6.895 16.412 1.00 88.31 489 LYS A C 1
ATOM 3739 O O . LYS A 1 489 ? 8.999 6.338 17.491 1.00 88.31 489 LYS A O 1
ATOM 3744 N N . ILE A 1 490 ? 8.257 7.723 15.885 1.00 90.75 490 ILE A N 1
ATOM 3745 C CA . ILE A 1 490 ? 6.969 8.013 16.532 1.00 90.75 490 ILE A CA 1
ATOM 3746 C C . ILE A 1 490 ? 6.087 6.766 16.552 1.00 90.75 490 ILE A C 1
ATOM 3748 O O . ILE A 1 490 ? 5.505 6.467 17.589 1.00 90.75 490 ILE A O 1
ATOM 3752 N N . LEU A 1 491 ? 6.028 6.010 15.454 1.00 89.38 491 LEU A N 1
ATOM 3753 C CA . LEU A 1 491 ? 5.279 4.751 15.421 1.00 89.38 491 LEU A CA 1
ATOM 3754 C C . LEU A 1 491 ? 5.856 3.713 16.384 1.00 89.38 491 LEU A C 1
ATOM 3756 O O . LEU A 1 491 ? 5.091 3.092 17.111 1.00 89.38 491 LEU A O 1
ATOM 3760 N N . LYS A 1 492 ? 7.188 3.604 16.484 1.00 87.69 492 LYS A N 1
ATOM 3761 C CA . LYS A 1 492 ? 7.850 2.784 17.514 1.00 87.69 492 LYS A CA 1
ATOM 3762 C C . LYS A 1 492 ? 7.415 3.180 18.924 1.00 87.69 492 LYS A C 1
ATOM 3764 O O . LYS A 1 492 ? 7.096 2.312 19.721 1.00 87.69 492 LYS A O 1
ATOM 3769 N N . ALA A 1 493 ? 7.347 4.476 19.224 1.00 91.00 493 ALA A N 1
ATOM 3770 C CA . ALA A 1 493 ? 6.847 4.942 20.516 1.00 91.00 493 ALA A CA 1
ATOM 3771 C C . ALA A 1 493 ? 5.362 4.596 20.734 1.00 91.00 493 ALA A C 1
ATOM 3773 O O . ALA A 1 493 ? 4.983 4.225 21.840 1.00 91.00 493 ALA A O 1
ATOM 3774 N N . CYS A 1 494 ? 4.531 4.665 19.688 1.00 91.19 494 CYS A N 1
ATOM 3775 C CA . CYS A 1 494 ? 3.132 4.236 19.769 1.00 91.19 494 CYS A CA 1
ATOM 3776 C C . CYS A 1 494 ? 3.031 2.735 20.080 1.00 91.19 494 CYS A C 1
ATOM 3778 O O . CYS A 1 494 ? 2.311 2.372 21.001 1.00 91.19 494 CYS A O 1
ATOM 3780 N N . ALA A 1 495 ? 3.805 1.882 19.402 1.00 87.38 495 ALA A N 1
ATOM 3781 C CA . ALA A 1 495 ? 3.858 0.454 19.720 1.00 87.38 495 ALA A CA 1
ATOM 3782 C C . ALA A 1 495 ? 4.355 0.169 21.134 1.00 87.38 495 ALA A C 1
ATOM 3784 O O . ALA A 1 495 ? 3.800 -0.701 21.784 1.00 87.38 495 ALA A O 1
ATOM 3785 N N . VAL A 1 496 ? 5.349 0.908 21.637 1.00 87.62 496 VAL A N 1
ATOM 3786 C CA . VAL A 1 496 ? 5.796 0.766 23.035 1.00 87.62 496 VAL A CA 1
ATOM 3787 C C . VAL A 1 496 ? 4.657 1.078 24.008 1.00 87.62 496 VAL A C 1
ATOM 3789 O O . VAL A 1 496 ? 4.541 0.413 25.033 1.00 87.62 496 VAL A O 1
ATOM 3792 N N . SER A 1 497 ? 3.809 2.062 23.690 1.00 89.19 497 SER A N 1
ATOM 3793 C CA . SER A 1 497 ? 2.616 2.358 24.491 1.00 89.19 497 SER A CA 1
ATOM 3794 C C . SER A 1 497 ? 1.622 1.197 24.482 1.00 89.19 497 SER A C 1
ATOM 3796 O O . SER A 1 497 ? 1.122 0.846 25.544 1.00 89.19 497 SER A O 1
ATOM 3798 N N . VAL A 1 498 ? 1.347 0.624 23.306 1.00 85.75 498 VAL A N 1
ATOM 3799 C CA . VAL A 1 498 ? 0.417 -0.509 23.126 1.00 85.75 498 VAL A CA 1
ATOM 3800 C C . VAL A 1 498 ? 0.951 -1.776 23.791 1.00 85.75 498 VAL A C 1
ATOM 3802 O O . VAL A 1 498 ? 0.237 -2.508 24.451 1.00 85.75 498 VAL A O 1
ATOM 3805 N N . ALA A 1 499 ? 2.250 -2.032 23.670 1.00 84.25 499 ALA A N 1
ATOM 3806 C CA . ALA A 1 499 ? 2.883 -3.237 24.186 1.00 84.25 499 ALA A CA 1
ATOM 3807 C C . ALA A 1 499 ? 3.107 -3.229 25.708 1.00 84.25 499 ALA A C 1
ATOM 3809 O O . ALA A 1 499 ? 3.648 -4.196 26.249 1.00 84.25 499 ALA A O 1
ATOM 3810 N N . HIS A 1 500 ? 2.763 -2.136 26.394 1.00 84.00 500 HIS A N 1
ATOM 3811 C CA . HIS A 1 500 ? 3.188 -1.878 27.767 1.00 84.00 500 HIS A CA 1
ATOM 3812 C C . HIS A 1 500 ? 2.636 -2.893 28.782 1.00 84.00 500 HIS A C 1
ATOM 3814 O O . HIS A 1 500 ? 3.355 -3.294 29.697 1.00 84.00 500 HIS A O 1
ATOM 3820 N N . ASP A 1 501 ? 1.383 -3.318 28.638 1.00 79.62 501 ASP A N 1
ATOM 3821 C CA . ASP A 1 501 ? 0.726 -4.311 29.504 1.00 79.62 501 ASP A CA 1
ATOM 3822 C C . ASP A 1 501 ? 0.785 -5.744 28.947 1.00 79.62 501 ASP A C 1
ATOM 3824 O O . ASP A 1 501 ? 0.230 -6.666 29.544 1.00 79.62 501 ASP A O 1
ATOM 3828 N N . GLN A 1 502 ? 1.495 -5.933 27.831 1.00 77.38 502 GLN A N 1
ATOM 3829 C CA . GLN A 1 502 ? 1.637 -7.193 27.101 1.00 77.38 502 GLN A CA 1
ATOM 3830 C C . GLN A 1 502 ? 0.334 -7.752 26.505 1.00 77.38 502 GLN A C 1
ATOM 3832 O O . GLN A 1 502 ? 0.398 -8.815 25.884 1.00 77.38 502 GLN A O 1
ATOM 3837 N N . GLN A 1 503 ? -0.797 -7.049 26.615 1.00 78.81 503 GLN A N 1
ATOM 3838 C CA . GLN A 1 503 ? -2.086 -7.447 26.051 1.00 78.81 503 GLN A CA 1
ATOM 3839 C C . GLN A 1 503 ? -2.548 -6.402 25.048 1.00 78.81 503 GLN A C 1
ATOM 3841 O O . GLN A 1 503 ? -2.742 -5.248 25.393 1.00 78.81 503 GLN A O 1
ATOM 3846 N N . VAL A 1 504 ? -2.755 -6.806 23.802 1.00 78.50 504 VAL A N 1
ATOM 3847 C CA . VAL A 1 504 ? -3.082 -5.856 22.743 1.00 78.50 504 VAL A CA 1
ATOM 3848 C C . VAL A 1 504 ? -4.543 -6.011 22.378 1.00 78.50 504 VAL A C 1
ATOM 3850 O O . VAL A 1 504 ? -4.988 -7.079 21.955 1.00 78.50 504 VAL A O 1
ATOM 3853 N N . SER A 1 505 ? -5.304 -4.936 22.539 1.00 81.88 505 SER A N 1
ATOM 3854 C CA . SER A 1 505 ? -6.704 -4.902 22.134 1.00 81.88 505 SER A CA 1
ATOM 3855 C C . SER A 1 505 ? -6.851 -4.621 20.628 1.00 81.88 505 SER A C 1
ATOM 3857 O O . SER A 1 505 ? -6.031 -3.901 20.048 1.00 81.88 505 SER A O 1
ATOM 3859 N N . PRO A 1 506 ? -7.930 -5.097 19.973 1.00 80.62 506 PRO A N 1
ATOM 3860 C CA . PRO A 1 506 ? -8.200 -4.775 18.567 1.00 80.62 506 PRO A CA 1
ATOM 3861 C C . PRO A 1 506 ? -8.245 -3.264 18.286 1.00 80.62 506 PRO A C 1
ATOM 3863 O O . PRO A 1 506 ? -7.746 -2.807 17.261 1.00 80.62 506 PRO A O 1
ATOM 3866 N N . VAL A 1 507 ? -8.760 -2.476 19.236 1.00 83.25 507 VAL A N 1
ATOM 3867 C CA . VAL A 1 507 ? -8.873 -1.012 19.122 1.00 83.25 507 VAL A CA 1
ATOM 3868 C C . VAL A 1 507 ? -7.496 -0.344 19.065 1.00 83.25 507 VAL A C 1
ATOM 3870 O O . VAL A 1 507 ? -7.293 0.614 18.320 1.00 83.25 507 VAL A O 1
ATOM 3873 N N . GLU A 1 508 ? -6.515 -0.846 19.817 1.00 86.75 508 GLU A N 1
ATOM 3874 C CA . GLU A 1 508 ? -5.144 -0.332 19.751 1.00 86.75 508 GLU A CA 1
ATOM 3875 C C . GLU A 1 508 ? -4.498 -0.601 18.396 1.00 86.75 508 GLU A C 1
ATOM 3877 O O . GLU A 1 508 ? -3.837 0.285 17.848 1.00 86.75 508 GLU A O 1
ATOM 3882 N N . VAL A 1 509 ? -4.718 -1.793 17.835 1.00 84.19 509 VAL A N 1
ATOM 3883 C CA . VAL A 1 509 ? -4.219 -2.151 16.501 1.00 84.19 509 VAL A CA 1
ATOM 3884 C C . VAL A 1 509 ? -4.867 -1.268 15.434 1.00 84.19 509 VAL A C 1
ATOM 3886 O O . VAL A 1 509 ? -4.159 -0.753 14.572 1.00 84.19 509 VAL A O 1
ATOM 3889 N N . GLU A 1 510 ? -6.175 -1.019 15.519 1.00 87.12 510 GLU A N 1
ATOM 3890 C CA . GLU A 1 510 ? -6.913 -0.131 14.608 1.00 87.12 510 GLU A CA 1
ATOM 3891 C C . GLU A 1 510 ? -6.365 1.303 14.619 1.00 87.12 510 GLU A C 1
ATOM 3893 O O . GLU A 1 510 ? -6.062 1.861 13.560 1.00 87.12 510 GLU A O 1
ATOM 3898 N N . ILE A 1 511 ? -6.158 1.888 15.803 1.00 89.69 511 ILE A N 1
ATOM 3899 C CA . ILE A 1 511 ? -5.621 3.253 15.931 1.00 89.69 511 ILE A CA 1
ATOM 3900 C C . ILE A 1 511 ? -4.169 3.302 15.456 1.00 89.69 511 ILE A C 1
ATOM 3902 O O . ILE A 1 511 ? -3.766 4.238 14.757 1.00 89.69 511 ILE A O 1
ATOM 3906 N N . LEU A 1 512 ? -3.364 2.301 15.817 1.00 89.19 512 LEU A N 1
ATOM 3907 C CA . LEU A 1 512 ? -1.968 2.222 15.404 1.00 89.19 512 LEU A CA 1
ATOM 3908 C C . LEU A 1 512 ? -1.858 2.092 13.878 1.00 89.19 512 LEU A C 1
ATOM 3910 O O . LEU A 1 512 ? -1.043 2.792 13.267 1.00 89.19 512 LEU A O 1
ATOM 3914 N N . ARG A 1 513 ? -2.725 1.282 13.258 1.00 86.50 513 ARG A N 1
ATOM 3915 C CA . ARG A 1 513 ? -2.854 1.147 11.802 1.00 86.50 513 ARG A CA 1
ATOM 3916 C C . ARG A 1 513 ? -3.265 2.474 11.165 1.00 86.50 513 ARG A C 1
ATOM 3918 O O . ARG A 1 513 ? -2.570 2.936 10.259 1.00 86.50 513 ARG A O 1
ATOM 3925 N N . ALA A 1 514 ? -4.282 3.157 11.690 1.00 89.62 514 ALA A N 1
ATOM 3926 C CA . ALA A 1 514 ? -4.701 4.471 11.199 1.00 89.62 514 ALA A CA 1
ATOM 3927 C C . ALA A 1 514 ? -3.581 5.526 11.288 1.00 89.62 514 ALA A C 1
ATOM 3929 O O . ALA A 1 514 ? -3.359 6.293 10.346 1.00 89.62 514 ALA A O 1
ATOM 3930 N N . PHE A 1 515 ? -2.815 5.557 12.384 1.00 91.50 515 PHE A N 1
ATOM 3931 C CA . PHE A 1 515 ? -1.650 6.439 12.507 1.00 91.50 515 PHE A CA 1
ATOM 3932 C C . PHE A 1 515 ? -0.560 6.083 11.496 1.00 91.50 515 PHE A C 1
ATOM 3934 O O . PHE A 1 515 ? 0.044 6.983 10.909 1.00 91.50 515 PHE A O 1
ATOM 3941 N N . SER A 1 516 ? -0.315 4.791 11.272 1.00 87.62 516 SER A N 1
ATOM 3942 C CA . SER A 1 516 ? 0.677 4.309 10.309 1.00 87.62 516 SER A CA 1
ATOM 3943 C C . SER A 1 516 ? 0.352 4.759 8.876 1.00 87.62 516 SER A C 1
ATOM 3945 O O . SER A 1 516 ? 1.214 5.323 8.190 1.00 87.62 516 SER A O 1
ATOM 3947 N N . ASP A 1 517 ? -0.922 4.671 8.487 1.00 85.50 517 ASP A N 1
ATOM 3948 C CA . ASP A 1 517 ? -1.427 5.073 7.175 1.00 85.50 517 ASP A CA 1
ATOM 3949 C C . ASP A 1 517 ? -1.324 6.582 6.950 1.00 85.50 517 ASP A C 1
ATOM 3951 O O . ASP A 1 517 ? -0.778 7.035 5.935 1.00 85.50 517 ASP A O 1
ATOM 3955 N N . VAL A 1 518 ? -1.780 7.385 7.916 1.00 86.50 518 VAL A N 1
ATOM 3956 C CA . VAL A 1 518 ? -1.718 8.853 7.821 1.00 86.50 518 VAL A CA 1
ATOM 3957 C C . VAL A 1 518 ? -0.269 9.355 7.784 1.00 86.50 518 VAL A C 1
ATOM 3959 O O . VAL A 1 518 ? 0.026 10.401 7.197 1.00 86.50 518 VAL A O 1
ATOM 3962 N N . LEU A 1 519 ? 0.664 8.615 8.387 1.00 85.88 519 LEU A N 1
ATOM 3963 C CA . LEU A 1 519 ? 2.086 8.941 8.373 1.00 85.88 519 LEU A CA 1
ATOM 3964 C C . LEU A 1 519 ? 2.832 8.435 7.125 1.00 85.88 519 LEU A C 1
ATOM 3966 O O . LEU A 1 519 ? 4.005 8.785 6.980 1.00 85.88 519 LEU A O 1
ATOM 3970 N N . ASP A 1 520 ? 2.194 7.722 6.192 1.00 78.56 520 ASP A N 1
ATOM 3971 C CA . ASP A 1 520 ? 2.864 7.053 5.060 1.00 78.56 520 ASP A CA 1
ATOM 3972 C C . ASP A 1 520 ? 3.947 6.066 5.519 1.00 78.56 520 ASP A C 1
ATOM 3974 O O . ASP A 1 520 ? 5.069 6.057 5.005 1.00 78.56 520 ASP A O 1
ATOM 3978 N N . CYS A 1 521 ? 3.654 5.293 6.558 1.00 76.56 521 CYS A N 1
ATOM 3979 C CA . CYS A 1 521 ? 4.553 4.287 7.105 1.00 76.56 521 CYS A CA 1
ATOM 3980 C C . CYS A 1 521 ? 3.780 2.967 7.196 1.00 76.56 521 CYS A C 1
ATOM 3982 O O . CYS A 1 521 ? 3.176 2.724 8.236 1.00 76.56 521 CYS A O 1
ATOM 3984 N N . PRO A 1 522 ? 3.758 2.153 6.122 1.00 66.88 522 PRO A N 1
ATOM 3985 C CA . PRO A 1 522 ? 2.985 0.914 6.096 1.00 66.88 522 PRO A CA 1
ATOM 3986 C C . PRO A 1 522 ? 3.394 -0.004 7.251 1.00 66.88 522 PRO A C 1
ATOM 3988 O O . PRO A 1 522 ? 4.585 -0.168 7.519 1.00 66.88 522 PRO A O 1
ATOM 3991 N N . MET A 1 523 ? 2.408 -0.582 7.934 1.00 68.94 523 MET A N 1
ATOM 3992 C CA . MET A 1 523 ? 2.613 -1.536 9.025 1.00 68.94 523 MET A CA 1
ATOM 3993 C C . MET A 1 523 ? 2.036 -2.901 8.629 1.00 68.94 523 MET A C 1
ATOM 3995 O O . MET A 1 523 ? 0.859 -2.942 8.274 1.00 68.94 523 MET A O 1
ATOM 3999 N N . PRO A 1 524 ? 2.805 -4.003 8.671 1.00 61.50 524 PRO A N 1
ATOM 4000 C CA . PRO A 1 524 ? 2.243 -5.339 8.465 1.00 61.50 524 PRO A CA 1
ATOM 4001 C C . PRO A 1 524 ? 1.219 -5.678 9.567 1.00 61.50 524 PRO A C 1
ATOM 4003 O O . PRO A 1 524 ? 1.216 -5.014 10.609 1.00 61.50 524 PRO A O 1
ATOM 4006 N N . PRO A 1 525 ? 0.350 -6.688 9.376 1.00 58.34 525 PRO A N 1
ATOM 4007 C CA . PRO A 1 525 ? -0.583 -7.101 10.416 1.00 58.34 525 PRO A CA 1
ATOM 4008 C C . PRO A 1 525 ? 0.150 -7.435 11.710 1.00 58.34 525 PRO A C 1
ATOM 4010 O O . PRO A 1 525 ? 1.227 -8.039 11.701 1.00 58.34 525 PRO A O 1
ATOM 4013 N N . VAL A 1 526 ? -0.447 -7.030 12.823 1.00 58.91 526 VAL A N 1
ATOM 4014 C CA . VAL A 1 526 ? 0.059 -7.353 14.149 1.00 58.91 526 VAL A CA 1
ATOM 4015 C C . VAL A 1 526 ? -0.447 -8.752 14.522 1.00 58.91 526 VAL A C 1
ATOM 4017 O O . VAL A 1 526 ? -1.653 -8.985 14.459 1.00 58.91 526 VAL A O 1
ATOM 4020 N N . ILE A 1 527 ? 0.484 -9.663 14.838 1.00 52.72 527 ILE A N 1
ATOM 4021 C CA . ILE A 1 527 ? 0.237 -11.085 15.168 1.00 52.72 527 ILE A CA 1
ATOM 4022 C C . ILE A 1 527 ? -0.124 -11.255 16.637 1.00 52.72 527 ILE A C 1
ATOM 4024 O O . ILE A 1 527 ? 0.526 -10.591 17.470 1.00 52.72 527 ILE A O 1
#

Secondary structure (DSSP, 8-state):
-HHHHHHHHTSPPPPEEEETT--S--EEEE-SSGGG-EEEEEHHHHHHS-HHHHHHHHHHHHHHHHTTHHHHHHHHHHHHHHHHHHHHHHHHHHHHHHHGGGS----THHHHHHHHHHHHHHHHHHHHHHHHHHHHHHHHHHHHHHHHHHHHHHS-HHHHHHHHHHHHHSSSTT----TTHHHHTTSBSS-----GGGGTT-SS--HHHHHHHH-TT--S---------PPP--S---------HHHHHHHHTS--BHHHHHHHHHTTT---HHHHHHHHHHHHHS-HHHHHHHHSHHHHHHHHHHHT--SSHHHHHHHHHHHHHHS-HHHHHHHHHHHHHHHT--GGGHHHHHHHHHHHHTTS-HHHHHHHHHHHHHHHHTTS---HHHHHHHHHHHHHHHHHHS-PPP----B--GGGGHHHHHHHHHHHHHHH-SSHHHHHHHHHHHHHHTT-TT--PPPGGG--HHHHHHHHHHHTTB-HHHHHHHHHHHHHHHGGGSB--HHHHHHHHHHHHHTT---PPP-

pLDDT: mean 80.9, std 16.11, range [28.09, 97.62]

Nearest PDB structures (foldseek):
  8vdo-assembly1_A  TM=1.328E-01  e=3.295E+00  Mus musculus
  8ga6-assembly1_A  TM=1.793E-01  e=8.524E+00  synthetic construct
  8vdp-assembly1_A  TM=1.556E-01  e=6.933E+00  Mus musculus

Sequence (527 aa):
VVEEMAIASGIPAPPVYLLAEEPGINAFAAGFSPRDAVIGVTQGTIDQLSRDQLQGVIAHEFSHIFNGDMRLNIRLMGILNGILVIGIIGYYILYSASFSRRGRGSDKGAGGILALAIGLMVIGFAGTFFGGLIKAAVSRQREYLADASAVQFTRNPDGIAGALKRIGGLEFGSKVENPGAPEVSHAFFAQGISGFMQSLSATHPPLAKRILRIDPHWDGEFDASDKTELPQEEEEAGKKETMTREELAKKVAAVVTGAAVMTAIDQIGNPKQETIDYAHSLIASLPTVIIEAAREPYGARAVIYSLLLDEGNAVRAKQLQHLRDHADADVYAVMRTLIPEIAELDRQYRLPVIDIAIPALKQLSLSQYQSFRDNLGALIEMDGRVDLFEWSLQKILFNHLDGQFFKLTPVKARYSDVRQLKKEIRLILSVMAYAGQQNQGDAAKAFAAAVATLALSEQKILAKNEISLSGLDLALKKLAKLRPLVKQKILKACAVSVAHDQQVSPVEVEILRAFSDVLDCPMPPVI

Foldseek 3Di:
DQLLLCQLQLQFRAAEAEPEPFQAFKKFWADQASLNIYIYTYPNVVQQAAPLLNLLLSQLRVLCRSVRVNNVLVVLVVVLVVLLVLLVQLVVLCVVLVVPVPDDDDDPVSVVSNVSSVVSNCRSVVVSVVSLLVQLVVLAVSSLVSSVSSCQSSVDLCNNLLNLLALVQEPQRRAGPDPCCVVCQLRMNDRNDDDDVCQSSPSYDDSVVSNCVSPVPDPPHGDNDRDPPPDDPPPPPPDPPPDDLVRLVVVLPPFLWLVLLLVLLVCNSRGDPVLSVSLVSLVVNQDPLLLVLLQALLSVLLSLLLLLQDPDPPLNVVLLVLCCVQPDVSSSVNSVVCNVSSVPDDLLNPVVSLSSNLNNNLPDDLVNVVSSLVSLVCSQPSVVDHDLLSLLSNLLNCLSRVVSNDDDDDQAADAAAPVVLVVLLLQLLLVLLVQQDPDPVSSQVLSVQLCVLRVNPDRGHDDPVVHDSVSNVVSLSNLLNYDLVNLSSSLSSSSSSQNVVRGHDSSSQSSSCSSCSSNVRRTNDRD

Solvent-accessible surface area (backbone atoms only — not comparable to full-atom values): 28189 Å² total; per-residue (Å²): 98,66,62,58,44,15,48,33,56,19,43,74,39,51,47,75,43,75,42,73,92,30,69,12,39,34,36,29,50,49,45,73,48,66,59,52,30,33,36,42,34,22,42,18,32,64,70,63,37,42,74,54,20,40,39,16,53,51,25,25,36,50,30,36,47,73,75,41,43,46,39,52,51,54,50,52,50,52,52,40,52,54,34,36,50,42,13,51,50,11,47,51,50,48,52,54,61,61,69,56,71,84,62,94,71,99,52,85,63,57,61,56,54,49,52,49,16,51,50,30,26,50,53,6,49,51,45,30,52,56,46,46,47,50,50,20,53,52,39,31,55,48,51,55,49,17,52,54,40,10,29,50,58,64,71,39,50,62,15,40,36,47,41,51,27,35,37,69,33,40,95,57,21,24,33,56,84,56,92,65,38,80,84,50,45,83,47,41,74,37,75,43,75,92,58,82,84,42,68,78,62,36,45,63,67,60,62,71,64,53,34,46,73,65,40,75,78,67,89,81,76,53,44,55,72,91,67,57,75,67,81,74,81,71,91,69,84,73,80,72,81,79,73,48,76,67,56,48,48,59,61,64,65,53,73,32,31,12,67,31,41,47,48,24,62,75,24,48,80,52,43,51,70,69,57,46,55,48,50,52,52,54,61,71,68,49,60,64,72,58,55,58,29,15,58,33,55,53,32,16,54,18,49,55,52,48,76,61,54,54,92,50,71,72,58,26,52,51,46,55,49,50,38,65,76,65,42,57,70,69,29,44,56,51,21,66,70,43,40,67,65,57,72,71,52,59,73,79,51,50,62,61,51,49,56,50,15,49,36,19,56,64,68,48,52,68,69,56,44,49,48,50,52,50,51,53,51,51,48,49,53,67,80,75,63,76,49,71,62,59,51,22,51,50,46,43,50,48,62,46,40,44,55,68,73,40,92,70,79,81,76,66,65,80,40,84,55,73,82,80,43,50,70,40,51,45,51,54,39,32,53,47,10,54,58,68,33,91,46,73,71,57,17,46,49,17,29,48,53,17,35,56,74,68,71,53,79,91,75,73,71,65,57,75,90,76,60,48,71,70,56,49,53,54,28,49,64,54,54,40,19,34,38,70,77,54,46,53,53,52,51,50,21,45,32,46,20,45,26,60,81,43,56,49,48,60,66,40,52,45,44,51,48,24,52,25,53,66,52,75,43,60,58,31,75,68,78

Mean predicted aligned error: 11.11 Å